Protein 1VC4 (pdb70)

Solvent-accessible surface area: 21799 Å² total; per-residue (Å²):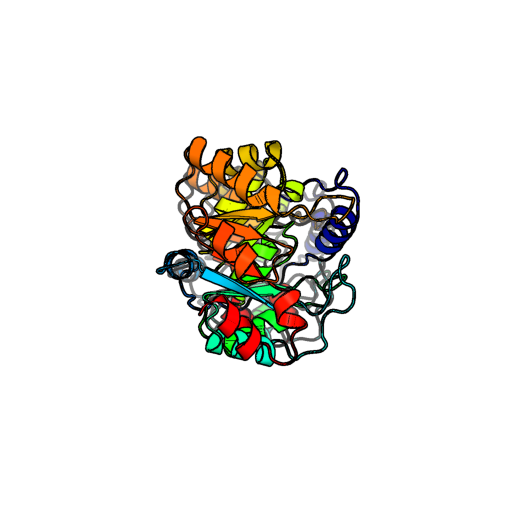 166,114,12,116,15,77,214,12,83,47,43,6,0,66,6,0,102,95,28,19,88,66,32,67,101,90,130,43,68,160,76,42,103,37,57,54,0,57,112,17,1,85,141,115,60,32,0,5,0,0,3,2,27,78,90,6,45,38,88,23,149,26,90,160,19,51,2,24,116,0,0,52,19,0,34,164,6,38,6,52,0,0,0,1,3,2,1,52,76,91,27,29,6,37,26,104,7,0,76,86,0,75,152,39,17,140,41,8,2,0,6,25,0,10,2,1,18,41,21,6,0,79,15,0,29,6,38,2,0,2,0,0,5,0,5,2,39,6,5,25,133,45,0,25,57,6,11,58,56,0,108,181,44,50,7,48,6,0,0,5,0,44,52,81,152,24,0,50,15,0,38,152,18,32,8,98,2,0,0,0,6,0,31,45,32,18,93,43,126,56,72,57,120,4,0,38,136,0,0,168,48,0,74,154,110,61,17,75,14,0,0,0,0,1,24,37,9,50,20,45,37,40,9,103,77,2,109,90,39,12,32,0,0,5,3,7,22,35,1,0,104,13,145,76,15,47,52,27,0,135,76,17,85,88,179,113,13,106,14,88,212,18,103,50,38,25,0,102,7,0,101,97,25,21,87,66,34,68,76,77,80,14,55,122,67,54,114,34,53,51,0,97,111,14,1,81,143,118,59,32,1,2,0,0,3,10,29,70,54,7,40,46,59,36,100,10,66,123,23,54,8,27,111,0,0,85,21,0,33,187,2,35,6,51,0,0,0,0,5,2,0,54,82,84,27,30,7,38,36,104,25,0,100,90,0,37,150,38,12,131,39,8,0,0,6,26,1,21,2,1,19,36,7,6,0,20,18,0,36,7,33,0,0,1,0,0,6,0,12,4,26,7,8,23,141,44,0,16,56,4,9,84,42,0,116,128,28,49,6,49,4,0,0,18,1,19,52,86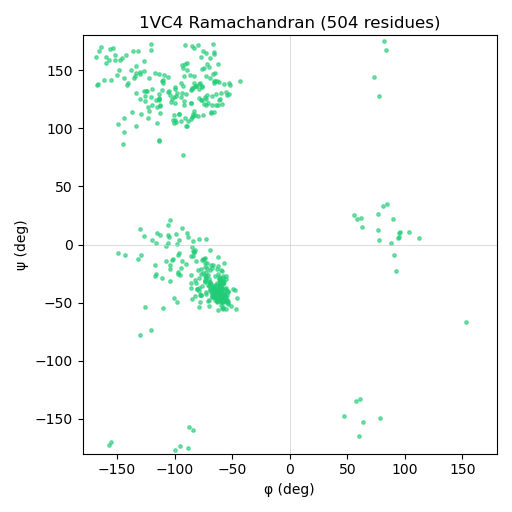,201,24,0,57,43,0,36,127,24,38,10,85,7,0,0,0,22,1,48,52,77,79,94,49,123,38,83,55,101,7,0,20,123,0,0,132,42,0,75,162,100,64,16,74,24,3,0,0,0,2,26,38,10,60,147,76,117,38,8,112,67,2,106,91,19,11,33,0,0,7,3,9,27,31,2,0,107,18,132,79,10,49,58,18,0,145,98,18,65,90

B-factor: mean 24.96, std 11.15, range [10.44, 76.73]

InterPro domains:
  IPR011060 Ribulose-phosphate binding barrel [SSF51366] (6-253)
  IPR013785 Aldolase-type TIM barrel [G3DSA:3.20.20.70] (1-254)
  IPR013798 Indole-3-glycerol phosphate synthase domain [PF00218] (32-252)
  IPR013798 Indole-3-glycerol phosphate synthase domain [cd00331] (37-252)
  IPR045186 Indole-3-glycerol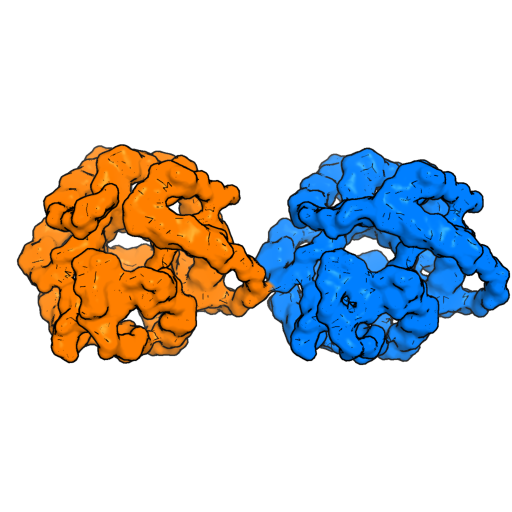 phosphate synthase [PTHR22854] (31-253)

Nearest PDB structures (foldseek):
  1vc4-assembly1_A  TM=1.004E+00  e=4.511E-55  Thermus thermophilus
  3t55-assembly1_A  TM=8.822E-01  e=2.363E-25  Mycobacterium tuberculosis
  6y88-assembly8_H  TM=9.027E-01  e=4.009E-23  Pseudomonas aeruginosa
  1pii-assembly1_A  TM=8.792E-01  e=8.861E-20  Escherichia coli
  7etx-assembly1_A  TM=8.323E-01  e=1.740E-20  Corynebacterium glutamicum ATCC 13032

Organism: Thermus thermophilus (NCBI:txid274)

Foldseek 3Di:
DFADLPPQAAQLSVLQVVVVVPDDDDDFAQFDDADAQQVLLQPPWAAEAEEDFQADQLPGPQDDDQLQVLLVLLVLLHHQHYEYEQRCPHRNHRVVSVLNNQVRDRHAYEYEGADRDLSVLLRCRRRRHQEYEYECSRRPLCSLVSCVSNVVSNHAYAYEDADLNSLVSCVVSPHQHYEHEQADSRVRDGHLVRLVVNLVVCVVVPRDHAYEYEDDDAAQVSSVVCIPRHSYYYDYDNQSNDPRNSVSSNRNVD/DFFDLPPQDDPLSVLQVVVVVVDDDDDFAAFDDADAPQVLLQPPWAAEAEEDFQFAPVGGGQADDQLLQLLVLCVLLRHSEYEYEQRCPGRNHRLVSLLNNQVRDRHAYEYEGADRDLSVLLRCRRSHHQEYEYECSGCPLCLLVSQVSNVVSNHHYAYEDADLVSLVSCVVSPHQHYEHEQADRHVSDGDLVSQVVSLVVCVVVPHPHAYEYEDDDQDLVSSVVCIPRHSYYYDYRNLNNDPRNSVSSNRNVD

Sequence (508 aa):
MRPDLSRVPGVLGEIARKRASEVAPYPLPEPPSVPSFKEALLRPGLSVIAEVKRQSPSEGLIREVDPVEAALAYARGGARAVSVLTEPHRFGGSLLDLKRVREAVDLPLLRKDFVVDPFMLEEARAFGASAALLIVALLGELTGAYLEEARRLGLEALVEVHTERELEIALEAGAEVLGINNRDLATLHINLETAPRLGRLARKRGFGGVLVAESGYSRKEELKALEGLFDAVLIGTSLMRAPDLEAALRELVGMRPDLSRVPGVLGEIARKRASEVAPYPLPEPPSVPSFKEALLRPGLSVIAEVKRQSPSEGLIREVDPVEAALAYARGGARAVSVLTEPHRFGGSLLDLKRVREAVDLPLLRKDFVVDPFMLEEARAFGASAALLIVALLGELTGAYLEEARRLGLEALVEVHTERELEIALEAGAEVLGINNRDLATLHINLETAPRLGRLARKRGFGGVLVAESGYSRKEELKALEGLFDAVLIGTSLMRAPDLEAALRELVG

CATH classification: 3.20.20.70

Radius of gyration: 28.5 Å; Cα contacts (8 Å, |Δi|>4): 1102; chains: 2; bounding box: 37×48×92 Å

Secondary structure (DSSP, 8-state):
-----TT--HHHHHHHHHHHHT------PPPPP---HHHHHTSSS-EEEEEE-S--TTT----S--HHHHHHHHHHTT-SEEEEE---SSS---HHHHHHHHHH--S-EEEES---SHHHHHHHHHTT-SEEEEEHHHHGGGHHHHHHHHHHHT-EEEEEE-SHHHHHHHHHHT-SEEEEESB-TTT--B-TTHHHHHHHHHHHTT--SEEEEES---SHHHHHTTTTT-SEEEE-HHHHTSS-HHHHHHHHH-/-----TT--HHHHHHHHHHHHH----PPPPPPP---HHHHHTSSS-EEEEEE-SEETTTEE-----HHHHHHHHHHTT-SEEEEE---SSS---HHHHHHHHHH--S-EEEES---STHHHHHHHHTT-SEEEEEHHHHGGGHHHHHHHHHHHT-EEEEEE-SHHHHHHHHHTT-SEEEEE-B-TTT--B-TTHHHHHHHHHHHTT--SEEEEES----HHHHHTTTTT-SEEEE-HHHHTSS-HHHHHHHHH-

Structure (mmCIF, N/CA/C/O backbone):
data_1VC4
#
_entry.id   1VC4
#
_cell.length_a   63.652
_cell.length_b   78.193
_cell.length_c   91.523
_cell.angle_alpha   90.00
_cell.angle_beta   90.00
_cell.angle_gamma   90.00
#
_symmetry.space_group_name_H-M   'P 21 21 21'
#
loop_
_entity.id
_entity.type
_entity.pdbx_description
1 polymer 'Indole-3-Glycerol Phosphate Synthase'
2 non-polymer 'SULFATE ION'
3 non-polymer 'ACETIC ACID'
4 non-polymer GLYCEROL
5 water water
#
loop_
_atom_site.group_PDB
_atom_site.id
_atom_site.type_symbol
_atom_site.label_atom_id
_atom_site.label_alt_id
_atom_site.label_comp_id
_atom_site.label_asym_id
_atom_site.label_entity_id
_atom_site.label_seq_id
_atom_site.pdbx_PDB_ins_code
_atom_site.Cartn_x
_atom_site.Cartn_y
_atom_site.Cartn_z
_atom_site.occupancy
_atom_site.B_iso_or_equiv
_atom_site.auth_seq_id
_atom_site.auth_comp_id
_atom_site.auth_asym_id
_atom_site.auth_atom_id
_atom_site.pdbx_PDB_model_num
ATOM 1 N N . MET A 1 1 ? -3.533 25.390 32.590 1.00 28.04 1 MET A N 1
ATOM 2 C CA . MET A 1 1 ? -4.766 26.092 32.130 1.00 28.14 1 MET A CA 1
ATOM 3 C C . MET A 1 1 ? -5.418 25.352 30.970 1.00 26.87 1 MET A C 1
ATOM 4 O O . MET A 1 1 ? -4.737 24.915 30.045 1.00 26.43 1 MET A O 1
ATOM 9 N N . ARG A 1 2 ? -6.740 25.219 31.018 1.00 25.12 2 ARG A N 1
ATOM 10 C CA . ARG A 1 2 ? -7.462 24.515 29.967 1.00 25.04 2 ARG A CA 1
ATOM 11 C C . ARG A 1 2 ? -7.947 25.465 28.876 1.00 24.63 2 ARG A C 1
ATOM 12 O O . ARG A 1 2 ? -8.454 26.556 29.155 1.00 24.38 2 ARG A O 1
ATOM 20 N N . PRO A 1 3 ? -7.793 25.061 27.608 1.00 23.24 3 PRO A N 1
ATOM 21 C CA . PRO A 1 3 ? -8.234 25.908 26.500 1.00 22.35 3 PRO A CA 1
ATOM 22 C C . PRO A 1 3 ? -9.753 25.982 26.440 1.00 22.14 3 PRO A C 1
ATOM 23 O O . PRO A 1 3 ? -10.444 25.066 26.877 1.00 22.04 3 PRO A O 1
ATOM 27 N N . ASP A 1 4 ? -10.266 27.079 25.901 1.00 22.15 4 ASP A N 1
ATOM 28 C CA . ASP A 1 4 ? -11.703 27.257 25.754 1.00 24.04 4 ASP A CA 1
ATOM 29 C C . ASP A 1 4 ? -12.110 26.460 24.515 1.00 24.14 4 ASP A C 1
ATOM 30 O O . ASP A 1 4 ? -11.761 26.834 23.395 1.00 24.77 4 ASP A O 1
ATOM 35 N N . LEU A 1 5 ? -12.848 25.372 24.717 1.00 23.77 5 LEU A N 1
ATOM 36 C CA . LEU A 1 5 ? -13.270 24.506 23.616 1.00 24.78 5 LEU A CA 1
ATOM 37 C C . LEU A 1 5 ? -14.695 24.764 23.147 1.00 25.30 5 LEU A C 1
ATOM 38 O O . LEU A 1 5 ? -15.235 24.008 22.340 1.00 23.86 5 LEU A O 1
ATOM 43 N N . SER A 1 6 ? -15.295 25.836 23.648 1.00 25.09 6 SER A N 1
ATOM 44 C CA . SER A 1 6 ? -16.669 26.175 23.306 1.00 25.70 6 SER A CA 1
ATOM 45 C C . SER A 1 6 ? -16.912 26.435 21.825 1.00 25.25 6 SER A C 1
ATOM 46 O O . SER A 1 6 ? -17.989 26.137 21.316 1.00 25.25 6 SER A O 1
ATOM 49 N N . ARG A 1 7 ? -15.920 26.983 21.129 1.00 25.71 7 ARG A N 1
ATOM 50 C CA . ARG A 1 7 ? -16.095 27.300 19.715 1.00 27.47 7 ARG A CA 1
ATOM 51 C C . ARG A 1 7 ? -15.409 26.362 18.725 1.00 27.02 7 ARG A C 1
ATOM 52 O O . ARG A 1 7 ? -15.408 26.623 17.519 1.00 26.04 7 ARG A O 1
ATOM 60 N N . VAL A 1 8 ? -14.823 25.275 19.218 1.00 25.12 8 VAL A N 1
ATOM 61 C CA . VAL A 1 8 ? -14.178 24.326 18.316 1.00 23.88 8 VAL A CA 1
ATOM 62 C C . VAL A 1 8 ? -15.312 23.636 17.563 1.00 22.74 8 VAL A C 1
ATOM 63 O O . VAL A 1 8 ? -16.192 23.022 18.171 1.00 20.88 8 VAL A O 1
ATOM 67 N N . PRO A 1 9 ? -15.304 23.725 16.224 1.00 22.21 9 PRO A N 1
ATOM 68 C CA . PRO A 1 9 ? -16.351 23.119 15.400 1.00 21.90 9 PRO A CA 1
ATOM 69 C C . PRO A 1 9 ? -16.256 21.643 15.046 1.00 21.62 9 PRO A C 1
ATOM 70 O O . PRO A 1 9 ? -15.232 20.989 15.247 1.00 21.00 9 PRO A O 1
ATOM 74 N N . GLY A 1 10 ? -17.363 21.146 14.503 1.00 21.15 10 GLY A N 1
ATOM 75 C CA . GLY A 1 10 ? -17.466 19.772 14.050 1.00 21.11 10 GLY A CA 1
ATOM 76 C C . GLY A 1 10 ? -16.993 18.640 14.936 1.00 20.99 10 GLY A C 1
ATOM 77 O O . GLY A 1 10 ? -17.070 18.695 16.169 1.00 21.71 10 GLY A O 1
ATOM 78 N N . VAL A 1 11 ? -16.502 17.597 14.274 1.00 18.87 11 VAL A N 1
ATOM 79 C CA . VAL A 1 11 ? -16.023 16.394 14.934 1.00 18.45 11 VAL A CA 1
ATOM 80 C C . VAL A 1 11 ? -14.937 16.706 15.955 1.00 18.33 11 VAL A C 1
ATOM 81 O O . VAL A 1 11 ? -14.988 16.225 17.086 1.00 18.09 11 VAL A O 1
ATOM 85 N N . LEU A 1 12 ? -13.959 17.510 15.550 1.00 17.81 12 LEU A N 1
ATOM 86 C CA . LEU A 1 12 ? -12.874 17.891 16.445 1.00 17.50 12 LEU A CA 1
ATOM 87 C C . LEU A 1 12 ? -13.441 18.412 17.764 1.00 17.57 12 LEU A C 1
ATOM 88 O O . LEU A 1 12 ? -13.065 17.945 18.839 1.00 18.80 12 LEU A O 1
ATOM 93 N N . GLY A 1 13 ? -14.350 19.379 17.671 1.00 18.60 13 GLY A N 1
ATOM 94 C CA . GLY A 1 13 ? -14.950 19.959 18.861 1.00 18.62 13 GLY A CA 1
ATOM 95 C C . GLY A 1 13 ? -15.614 18.940 19.765 1.00 19.22 13 GLY A C 1
ATOM 96 O O . GLY A 1 13 ? -15.422 18.965 20.979 1.00 20.79 13 GLY A O 1
ATOM 97 N N . GLU A 1 14 ? -16.401 18.045 19.176 1.00 18.88 14 GLU A N 1
ATOM 98 C CA . GLU A 1 14 ? -17.094 17.010 19.942 1.00 19.55 14 GLU A CA 1
ATOM 99 C C . GLU A 1 14 ? -16.121 16.077 20.662 1.00 18.11 14 GLU A C 1
ATOM 100 O O . GLU A 1 14 ? -16.286 15.791 21.853 1.00 17.68 14 GLU A O 1
ATOM 106 N N . ILE A 1 15 ? -15.103 15.607 19.945 1.00 16.59 15 ILE A N 1
ATOM 107 C CA . ILE A 1 15 ? -14.106 14.711 20.533 1.00 16.47 15 ILE A CA 1
ATOM 108 C C . ILE A 1 15 ? -13.368 15.396 21.684 1.00 16.56 15 ILE A C 1
ATOM 109 O O . ILE A 1 15 ? -13.197 14.819 22.757 1.00 17.78 15 ILE A O 1
ATOM 114 N N . ALA A 1 16 ? -12.947 16.635 21.449 1.00 17.46 16 ALA A N 1
ATOM 115 C CA . ALA A 1 16 ? -12.214 17.415 22.440 1.00 17.50 16 ALA A CA 1
ATOM 116 C C . ALA A 1 16 ? -12.991 17.665 23.730 1.00 18.52 16 ALA A C 1
ATOM 117 O O . ALA A 1 16 ? -12.447 17.504 24.822 1.00 17.13 16 ALA A O 1
ATOM 119 N N . ARG A 1 17 ? -14.256 18.063 23.616 1.00 19.77 17 ARG A N 1
ATOM 120 C CA . ARG A 1 17 ? -15.063 18.323 24.807 1.00 20.26 17 ARG A CA 1
ATOM 121 C C . ARG A 1 17 ? -15.271 17.072 25.649 1.00 21.03 17 ARG A C 1
ATOM 122 O O . ARG A 1 17 ? -15.308 17.147 26.881 1.00 20.76 17 ARG A O 1
ATOM 130 N N . LYS A 1 18 ? -15.410 15.924 24.993 1.00 20.11 18 LYS A N 1
ATOM 131 C CA . LYS A 1 18 ? -15.602 14.670 25.716 1.00 19.19 18 LYS A CA 1
ATOM 132 C C . LYS A 1 18 ? -14.328 14.317 26.482 1.00 17.87 18 LYS A C 1
ATOM 133 O O . LYS A 1 18 ? -14.388 13.886 27.630 1.00 18.63 18 LYS A O 1
ATOM 139 N N . ARG A 1 19 ? -13.177 14.501 25.843 1.00 17.56 19 ARG A N 1
ATOM 140 C CA . ARG A 1 19 ? -11.900 14.209 26.494 1.00 18.42 19 ARG A CA 1
ATOM 141 C C . ARG A 1 19 ? -11.740 15.116 27.710 1.00 17.69 19 ARG A C 1
ATOM 142 O O . ARG A 1 19 ? -11.309 14.674 28.775 1.00 18.58 19 ARG A O 1
ATOM 150 N N . ALA A 1 20 ? -12.096 16.388 27.553 1.00 17.34 20 ALA A N 1
ATOM 151 C CA . ALA A 1 20 ? -11.977 17.338 28.652 1.00 18.88 20 ALA A CA 1
ATOM 152 C C . ALA A 1 20 ? -12.818 16.931 29.856 1.00 19.49 20 ALA A C 1
ATOM 153 O O . ALA A 1 20 ? -12.451 17.213 30.998 1.00 21.36 20 ALA A O 1
ATOM 155 N N . SER A 1 21 ? -13.939 16.260 29.606 1.00 21.85 21 SER A N 1
ATOM 156 C CA . SER A 1 21 ? -14.831 15.837 30.684 1.00 23.80 21 SER A CA 1
ATOM 157 C C . SER A 1 21 ? -14.327 14.612 31.443 1.00 25.08 21 SER A C 1
ATOM 158 O O . SER A 1 21 ? -14.730 14.371 32.578 1.00 24.62 21 SER A O 1
ATOM 161 N N . GLU A 1 22 ? -13.445 13.839 30.822 1.00 26.66 22 GLU A N 1
ATOM 162 C CA . GLU A 1 22 ? -12.919 12.637 31.461 1.00 27.37 22 GLU A CA 1
ATOM 163 C C . GLU A 1 22 ? -11.484 12.770 31.956 1.00 28.42 22 GLU A C 1
ATOM 164 O O . GLU A 1 22 ? -10.875 11.783 32.366 1.00 30.62 22 GLU A O 1
ATOM 170 N N . VAL A 1 23 ? -10.942 13.984 31.911 1.00 28.92 23 VAL A N 1
ATOM 171 C CA . VAL A 1 23 ? -9.588 14.223 32.395 1.00 30.25 23 VAL A CA 1
ATOM 172 C C . VAL A 1 23 ? -9.644 14.269 33.913 1.00 30.16 23 VAL A C 1
ATOM 173 O O . VAL A 1 23 ? -10.400 15.051 34.492 1.00 31.91 23 VAL A O 1
ATOM 177 N N . ALA A 1 24 ? -8.848 13.424 34.555 1.00 29.07 24 ALA A N 1
ATOM 178 C CA . ALA A 1 24 ? -8.815 13.369 36.008 1.00 29.80 24 ALA A CA 1
ATOM 179 C C . ALA A 1 24 ? -7.416 12.970 36.450 1.00 28.49 24 ALA A C 1
ATOM 180 O O . ALA A 1 24 ? -7.038 11.804 36.355 1.00 31.02 24 ALA A O 1
ATOM 182 N N . PRO A 1 25 ? -6.625 13.934 36.940 1.00 26.43 25 PRO A N 1
ATOM 183 C CA . PRO A 1 25 ? -5.268 13.607 37.380 1.00 24.08 25 PRO A CA 1
ATOM 184 C C . PRO A 1 25 ? -5.228 12.440 38.362 1.00 22.35 25 PRO A C 1
ATOM 185 O O . PRO A 1 25 ? -6.064 12.339 39.261 1.00 20.68 25 PRO A O 1
ATOM 189 N N . TYR A 1 26 ? -4.260 11.553 38.167 1.00 19.86 26 TYR A N 1
ATOM 190 C CA . TYR A 1 26 ? -4.067 10.405 39.042 1.00 18.11 26 TYR A CA 1
ATOM 191 C C . TYR A 1 26 ? -2.552 10.214 39.161 1.00 18.37 26 TYR A C 1
ATOM 192 O O . TYR A 1 26 ? -1.793 10.760 38.355 1.00 16.26 26 TYR A O 1
ATOM 201 N N . PRO A 1 27 ? -2.091 9.458 40.175 1.00 18.05 27 PRO A N 1
ATOM 202 C CA . PRO A 1 27 ? -0.657 9.2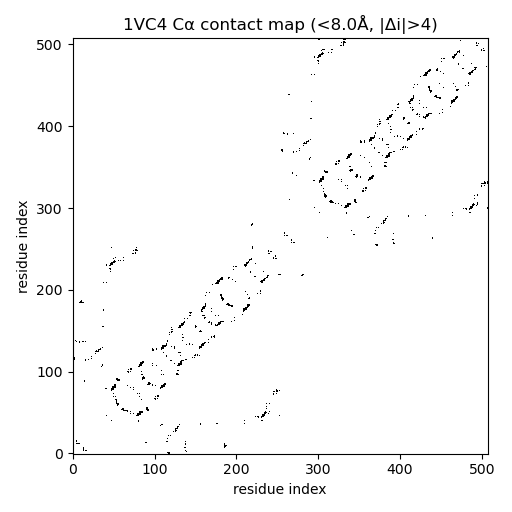18 40.392 1.00 19.42 27 PRO A CA 1
ATOM 203 C C . PRO A 1 27 ? 0.089 8.647 39.193 1.00 18.14 27 PRO A C 1
ATOM 204 O O . PRO A 1 27 ? -0.320 7.642 38.620 1.00 18.47 27 PRO A O 1
ATOM 208 N N . LEU A 1 28 ? 1.196 9.290 38.834 1.00 16.03 28 LEU A N 1
ATOM 209 C CA . LEU A 1 28 ? 2.001 8.853 37.700 1.00 19.15 28 LEU A CA 1
ATOM 210 C C . LEU A 1 28 ? 3.403 8.427 38.117 1.00 18.92 28 LEU A C 1
ATOM 211 O O . LEU A 1 28 ? 3.975 8.968 39.060 1.00 21.06 28 LEU A O 1
ATOM 216 N N . PRO A 1 29 ? 3.975 7.446 37.408 1.00 21.01 29 PRO A N 1
ATOM 217 C CA . PRO A 1 29 ? 5.323 6.965 37.719 1.00 21.70 29 PRO A CA 1
ATOM 218 C C . PRO A 1 29 ? 6.362 7.977 37.238 1.00 23.16 29 PRO A C 1
ATOM 219 O O . PRO A 1 29 ? 6.034 8.896 36.486 1.00 23.26 29 PRO A O 1
ATOM 223 N N . GLU A 1 30 ? 7.606 7.823 37.683 1.00 23.17 30 GLU A N 1
ATOM 224 C CA . GLU A 1 30 ? 8.664 8.721 37.242 1.00 24.42 30 GLU A CA 1
ATOM 225 C C . GLU A 1 30 ? 8.919 8.416 35.764 1.00 23.96 30 GLU A C 1
ATOM 226 O O . GLU A 1 30 ? 8.830 7.266 35.333 1.00 23.62 30 GLU A O 1
ATOM 232 N N . PRO A 1 31 ? 9.218 9.451 34.966 1.00 24.02 31 PRO A N 1
ATOM 233 C CA . PRO A 1 31 ? 9.475 9.298 33.527 1.00 24.72 31 PRO A CA 1
ATOM 234 C C . PRO A 1 31 ? 10.650 8.388 33.172 1.00 24.77 31 PRO A C 1
ATOM 235 O O . PRO A 1 31 ? 11.745 8.533 33.717 1.00 25.05 31 PRO A O 1
ATOM 239 N N . PRO A 1 32 ? 10.433 7.432 32.251 1.00 23.81 32 PRO A N 1
ATOM 240 C CA . PRO A 1 32 ? 11.501 6.519 31.838 1.00 23.49 32 PRO A CA 1
ATOM 241 C C . PRO A 1 32 ? 12.342 7.178 30.741 1.00 23.62 32 PRO A C 1
ATOM 242 O O . PRO A 1 32 ? 11.980 8.236 30.223 1.00 21.36 32 PRO A O 1
ATOM 246 N N . SER A 1 33 ? 13.466 6.561 30.395 1.00 23.08 33 SER A N 1
ATOM 247 C CA . SER A 1 33 ? 14.312 7.099 29.339 1.00 23.31 33 SER A CA 1
ATOM 248 C C . SER A 1 33 ? 13.650 6.771 28.007 1.00 22.02 33 SER A C 1
ATOM 249 O O . SER A 1 33 ? 13.163 5.657 27.806 1.00 23.80 33 SER A O 1
ATOM 252 N N . VAL A 1 34 ? 13.622 7.741 27.104 1.00 21.07 34 VAL A N 1
ATOM 253 C CA . VAL A 1 34 ? 13.021 7.539 25.794 1.00 19.08 34 VAL A CA 1
ATOM 254 C C . VAL A 1 34 ? 13.888 8.170 24.718 1.00 18.16 34 VAL A C 1
ATOM 255 O O . VAL A 1 34 ? 14.581 9.155 24.970 1.00 17.64 34 VAL A O 1
ATOM 259 N N . PRO A 1 35 ? 13.869 7.601 23.502 1.00 17.11 35 PRO A N 1
ATOM 260 C CA . PRO A 1 35 ? 14.661 8.122 22.385 1.00 17.25 35 PRO A CA 1
ATOM 261 C C . PRO A 1 35 ? 14.094 9.426 21.838 1.00 16.21 35 PRO A C 1
ATOM 262 O O . PRO A 1 35 ? 12.951 9.786 22.118 1.00 16.32 35 PRO A O 1
ATOM 266 N N . SER A 1 36 ? 14.899 10.131 21.055 1.00 16.54 36 SER A N 1
ATOM 267 C CA . SER A 1 36 ? 14.468 11.389 20.465 1.00 16.45 36 SER A CA 1
ATOM 268 C C . SER A 1 36 ? 13.574 11.165 19.253 1.00 15.16 36 SER A C 1
ATOM 269 O O . SER A 1 36 ? 13.945 10.456 18.320 1.00 16.47 36 SER A O 1
ATOM 272 N N . PHE A 1 37 ? 12.397 11.780 19.280 1.00 14.74 37 PHE A N 1
ATOM 273 C CA . PHE A 1 37 ? 11.429 11.684 18.194 1.00 14.81 37 PHE A CA 1
ATOM 274 C C . PHE A 1 37 ? 11.973 12.483 17.011 1.00 14.35 37 PHE A C 1
ATOM 275 O O . PHE A 1 37 ? 12.000 12.008 15.877 1.00 15.43 37 PHE A O 1
ATOM 283 N N . LYS A 1 38 ? 12.412 13.703 17.293 1.00 13.43 38 LYS A N 1
ATOM 284 C CA . LYS A 1 38 ? 12.958 14.585 16.269 1.00 16.20 38 LYS A CA 1
ATOM 285 C C . LYS A 1 38 ? 14.176 13.992 15.559 1.00 16.00 38 LYS A C 1
ATOM 286 O O . LYS A 1 38 ? 14.290 14.068 14.339 1.00 15.86 38 LYS A O 1
ATOM 292 N N . GLU A 1 39 ? 15.089 13.398 16.321 1.00 16.19 39 GLU A N 1
ATOM 293 C CA . GLU A 1 39 ? 16.302 12.824 15.736 1.00 16.39 39 GLU A CA 1
ATOM 294 C C . GLU A 1 39 ? 16.006 11.685 14.761 1.00 16.23 39 GLU A C 1
ATOM 295 O O . GLU A 1 39 ? 16.606 11.598 13.684 1.00 16.05 39 GLU A O 1
ATOM 301 N N . ALA A 1 40 ? 15.075 10.815 15.133 1.00 14.79 40 ALA A N 1
ATOM 302 C CA . ALA A 1 40 ? 14.708 9.692 14.273 1.00 15.23 40 ALA A CA 1
ATOM 303 C C . ALA A 1 40 ? 14.160 10.201 12.945 1.00 14.44 40 ALA A C 1
ATOM 304 O O . ALA A 1 40 ? 14.442 9.635 11.888 1.00 14.26 40 ALA A O 1
ATOM 306 N N . LEU A 1 41 ? 13.388 11.282 12.994 1.00 14.29 41 LEU A N 1
ATOM 307 C CA . LEU A 1 41 ? 12.798 11.837 11.780 1.00 15.43 41 LEU A CA 1
ATOM 308 C C . LEU A 1 41 ? 13.796 12.564 10.880 1.00 15.15 41 LEU A C 1
ATOM 309 O O . LEU A 1 41 ? 13.537 12.755 9.692 1.00 17.20 41 LEU A O 1
ATOM 314 N N . LEU A 1 42 ? 14.937 12.960 11.437 1.00 15.96 42 LEU A N 1
ATOM 315 C CA . LEU A 1 42 ? 15.952 13.666 10.657 1.00 15.79 42 LEU A CA 1
ATOM 316 C C . LEU A 1 42 ? 16.883 12.753 9.866 1.00 16.87 42 LEU A C 1
ATOM 317 O O . LEU A 1 42 ? 17.821 13.221 9.220 1.00 17.09 42 LEU A O 1
ATOM 322 N N . ARG A 1 43 ? 16.637 11.451 9.920 1.00 15.05 43 ARG A N 1
ATOM 323 C CA . ARG A 1 43 ? 17.469 10.514 9.182 1.00 14.37 43 ARG A CA 1
ATOM 324 C C . ARG A 1 43 ? 17.252 10.771 7.684 1.00 15.06 43 ARG A C 1
ATOM 325 O O . ARG A 1 43 ? 16.290 11.430 7.298 1.00 14.58 43 ARG A O 1
ATOM 333 N N . PRO A 1 44 ? 18.149 10.263 6.827 1.00 15.04 44 PRO A N 1
ATOM 334 C CA . PRO A 1 44 ? 18.078 10.441 5.369 1.00 14.99 44 PRO A CA 1
ATOM 335 C C . PRO A 1 44 ? 16.774 10.069 4.665 1.00 14.97 44 PRO A C 1
ATOM 336 O O . PRO A 1 44 ? 16.251 8.971 4.843 1.00 15.28 44 PRO A O 1
ATOM 340 N N . GLY A 1 45 ? 16.272 10.989 3.842 1.00 15.09 45 GLY A N 1
ATOM 341 C CA . GLY A 1 45 ? 15.054 10.731 3.095 1.00 16.59 45 GLY A CA 1
ATOM 342 C C . GLY A 1 45 ? 13.783 10.949 3.885 1.00 17.80 45 GLY A C 1
ATOM 343 O O . GLY A 1 45 ? 13.828 11.213 5.085 1.00 19.87 45 GLY A O 1
ATOM 344 N N . LEU A 1 46 ? 12.641 10.823 3.218 1.00 17.12 46 LEU A N 1
ATOM 345 C CA . LEU A 1 46 ? 11.357 11.027 3.883 1.00 17.21 46 LEU A CA 1
ATOM 346 C C . LEU A 1 46 ? 11.097 9.970 4.951 1.00 16.74 46 LEU A C 1
ATOM 347 O O . LEU A 1 46 ? 10.923 8.793 4.648 1.00 18.02 46 LEU A O 1
ATOM 352 N N . SER A 1 47 ? 11.052 10.402 6.206 1.00 15.82 47 SER A N 1
ATOM 353 C CA . SER A 1 47 ? 10.826 9.483 7.318 1.00 14.68 47 SER A CA 1
ATOM 354 C C . SER A 1 47 ? 9.344 9.152 7.497 1.00 13.27 47 SER A C 1
ATOM 355 O O . SER A 1 47 ? 8.493 10.031 7.440 1.00 15.90 47 SER A O 1
ATOM 358 N N . VAL A 1 48 ? 9.039 7.882 7.718 1.00 13.49 48 VAL A N 1
ATOM 359 C CA . VAL A 1 48 ? 7.654 7.482 7.915 1.00 12.68 48 VAL A CA 1
ATOM 360 C C . VAL A 1 48 ? 7.320 7.244 9.387 1.00 13.34 48 VAL A C 1
ATOM 361 O O . VAL A 1 48 ? 8.002 6.481 10.075 1.00 13.63 48 VAL A O 1
ATOM 365 N N . ILE A 1 49 ? 6.287 7.933 9.861 1.00 12.86 49 ILE A N 1
ATOM 366 C CA . ILE A 1 49 ? 5.785 7.758 11.225 1.00 13.73 49 ILE A CA 1
ATOM 367 C C . ILE A 1 49 ? 4.562 6.885 10.949 1.00 12.71 49 ILE A C 1
ATOM 368 O O . ILE A 1 49 ? 3.570 7.363 10.392 1.00 14.33 49 ILE A O 1
ATOM 373 N N . ALA A 1 50 ? 4.650 5.606 11.294 1.00 13.06 50 ALA A N 1
ATOM 374 C CA . ALA A 1 50 ? 3.547 4.676 11.055 1.00 13.07 50 ALA A CA 1
ATOM 375 C C . ALA A 1 50 ? 2.579 4.754 12.222 1.00 14.61 50 ALA A C 1
ATOM 376 O O . ALA A 1 50 ? 2.990 4.701 13.385 1.00 14.82 50 ALA A O 1
ATOM 378 N N . GLU A 1 51 ? 1.292 4.863 11.909 1.00 13.14 51 GLU A N 1
ATOM 379 C CA . GLU A 1 51 ? 0.277 5.009 12.940 1.00 13.98 51 GLU A CA 1
ATOM 380 C C . GLU A 1 51 ? -0.588 3.787 13.211 1.00 13.69 51 GLU A C 1
ATOM 381 O O . GLU A 1 51 ? -1.126 3.175 12.291 1.00 16.14 51 GLU A O 1
ATOM 387 N N . VAL A 1 52 ? -0.720 3.443 14.490 1.00 14.20 52 VAL A N 1
ATOM 388 C CA . VAL A 1 52 ? -1.539 2.312 14.893 1.00 15.78 52 VAL A CA 1
ATOM 389 C C . VAL A 1 52 ? -2.849 2.799 15.512 1.00 16.50 52 VAL A C 1
ATOM 390 O O . VAL A 1 52 ? -2.865 3.689 16.365 1.00 16.61 52 VAL A O 1
ATOM 397 N N . LYS A 1 53 ? -3.949 2.209 15.066 1.00 17.03 53 LYS A N 1
ATOM 398 C CA . LYS A 1 53 ? -5.266 2.558 15.569 1.00 18.81 53 LYS A CA 1
ATOM 399 C C . LYS A 1 53 ? -6.244 1.497 15.097 1.00 20.50 53 LYS A C 1
ATOM 400 O O . LYS A 1 53 ? -6.196 1.062 13.948 1.00 22.62 53 LYS A O 1
ATOM 406 N N . ARG A 1 54 ? -7.124 1.079 15.996 1.00 21.64 54 ARG A N 1
ATOM 407 C CA . ARG A 1 54 ? -8.099 0.048 15.688 1.00 24.41 54 ARG A CA 1
ATOM 408 C C . ARG A 1 54 ? -9.306 0.550 14.904 1.00 23.35 54 ARG A C 1
ATOM 409 O O . ARG A 1 54 ? -9.984 -0.232 14.240 1.00 23.44 54 ARG A O 1
ATOM 417 N N . GLN A 1 55 ? -9.574 1.850 14.968 1.00 22.39 55 GLN A N 1
ATOM 418 C CA . GLN A 1 55 ? -10.711 2.398 14.244 1.00 25.56 55 GLN A CA 1
ATOM 419 C C . GLN A 1 55 ? -10.375 3.691 13.509 1.00 26.60 55 GLN A C 1
ATOM 420 O O . GLN A 1 55 ? -9.601 4.521 13.993 1.00 24.78 55 GLN A O 1
ATOM 426 N N . SER A 1 56 ? -10.972 3.840 12.330 1.00 26.32 56 SER A N 1
ATOM 427 C CA . SER A 1 56 ? -10.775 5.002 11.473 1.00 26.84 56 SER A CA 1
ATOM 428 C C . SER A 1 56 ? -12.077 5.787 11.317 1.00 26.84 56 SER A C 1
ATOM 429 O O . SER A 1 56 ? -12.982 5.363 10.601 1.00 27.21 56 SER A O 1
ATOM 432 N N . PRO A 1 57 ? -12.188 6.939 11.997 1.00 25.73 57 PRO A N 1
ATOM 433 C CA . PRO A 1 57 ? -13.386 7.782 11.927 1.00 25.81 57 PRO A CA 1
ATOM 434 C C . PRO A 1 57 ? -13.696 8.260 10.506 1.00 25.22 57 PRO A C 1
ATOM 435 O O . PRO A 1 57 ? -14.856 8.350 10.111 1.00 21.65 57 PRO A O 1
ATOM 439 N N . SER A 1 58 ? -12.652 8.563 9.741 1.00 25.19 58 SER A N 1
ATOM 440 C CA . SER A 1 58 ? -12.828 9.059 8.380 1.00 27.43 58 SER A CA 1
ATOM 441 C C . SER A 1 58 ? -13.106 7.998 7.318 1.00 28.34 58 SER A C 1
ATOM 442 O O . SER A 1 58 ? -13.913 8.223 6.419 1.00 28.92 58 SER A O 1
ATOM 445 N N . GLU A 1 59 ? -12.453 6.844 7.419 1.00 29.99 59 GLU A N 1
ATOM 446 C CA . GLU A 1 59 ? -12.634 5.800 6.414 1.00 32.29 59 GLU A CA 1
ATOM 447 C C . GLU A 1 59 ? -13.253 4.503 6.925 1.00 33.44 59 GLU A C 1
ATOM 448 O O . GLU A 1 59 ? -13.863 3.757 6.154 1.00 32.99 59 GLU A O 1
ATOM 454 N N . GLY A 1 60 ? -13.091 4.232 8.216 1.00 33.14 60 GLY A N 1
ATOM 455 C CA . GLY A 1 60 ? -13.631 3.010 8.779 1.00 35.23 60 GLY A CA 1
ATOM 456 C C . GLY A 1 60 ? -12.974 1.792 8.157 1.00 38.19 60 GLY A C 1
ATOM 457 O O . GLY A 1 60 ? -11.829 1.857 7.705 1.00 37.04 60 GLY A O 1
ATOM 458 N N . LEU A 1 61 ? -13.703 0.680 8.138 1.00 40.68 61 LEU A N 1
ATOM 459 C CA . LEU A 1 61 ? -13.221 -0.573 7.562 1.00 43.50 61 LEU A CA 1
ATOM 460 C C . LEU A 1 61 ? -11.900 -1.106 8.111 1.00 44.95 61 LEU A C 1
ATOM 461 O O . LEU A 1 61 ? -11.188 -1.839 7.423 1.00 45.49 61 LEU A O 1
ATOM 466 N N . ILE A 1 62 ? -11.570 -0.745 9.346 1.00 46.28 62 ILE A N 1
ATOM 467 C CA . ILE A 1 62 ? -10.342 -1.237 9.962 1.00 47.53 62 ILE A CA 1
ATOM 468 C C . ILE A 1 62 ? -10.660 -2.560 10.654 1.00 49.09 62 ILE A C 1
ATOM 469 O O . ILE A 1 62 ? -11.305 -2.583 11.702 1.00 49.34 62 ILE A O 1
ATOM 474 N N . ARG A 1 63 ? -10.212 -3.659 10.055 1.00 50.04 63 ARG A N 1
ATOM 475 C CA . ARG A 1 63 ? -10.456 -4.989 10.604 1.00 51.35 63 ARG A CA 1
ATOM 476 C C . ARG A 1 63 ? -9.733 -5.207 11.929 1.00 50.37 63 ARG A C 1
ATOM 477 O O . ARG A 1 63 ? -8.936 -4.374 12.358 1.00 50.64 63 ARG A O 1
ATOM 485 N N . GLU A 1 64 ? -10.020 -6.336 12.572 1.00 49.79 64 GLU A N 1
ATOM 486 C CA . GLU A 1 64 ? -9.409 -6.667 13.854 1.00 48.54 64 GLU A CA 1
ATOM 487 C C . GLU A 1 64 ? -7.898 -6.778 13.719 1.00 47.04 64 GLU A C 1
ATOM 488 O O . GLU A 1 64 ? -7.389 -7.538 12.896 1.00 47.17 64 GLU A O 1
ATOM 494 N N . VAL A 1 65 ? -7.184 -6.009 14.531 1.00 44.79 65 VAL A N 1
ATOM 495 C CA . VAL A 1 65 ? -5.729 -6.021 14.501 1.00 42.85 65 VAL A CA 1
ATOM 496 C C . VAL A 1 65 ? -5.184 -5.666 15.878 1.00 40.15 65 VAL A C 1
ATOM 497 O O . VAL A 1 65 ? -5.879 -5.060 16.697 1.00 41.22 65 VAL A O 1
ATOM 501 N N . ASP A 1 66 ? -3.942 -6.054 16.131 1.00 36.00 66 ASP A N 1
ATOM 502 C CA . ASP A 1 66 ? -3.309 -5.780 17.409 1.00 32.21 66 ASP A CA 1
ATOM 503 C C . ASP A 1 66 ? -2.314 -4.632 17.254 1.00 29.38 66 ASP A C 1
ATOM 504 O O . ASP A 1 66 ? -1.464 -4.652 16.366 1.00 27.67 66 ASP A O 1
ATOM 509 N N . PRO A 1 67 ? -2.413 -3.612 18.119 1.00 28.72 67 PRO A N 1
ATOM 510 C CA . PRO A 1 67 ? -1.515 -2.455 18.068 1.00 27.22 67 PRO A CA 1
ATOM 511 C C . PRO A 1 67 ? -0.041 -2.845 18.145 1.00 25.73 67 PRO A C 1
ATOM 512 O O . PRO A 1 67 ? 0.808 -2.241 17.489 1.00 24.96 67 PRO A O 1
ATOM 516 N N . VAL A 1 68 ? 0.258 -3.857 18.953 1.00 23.39 68 VAL A N 1
ATOM 517 C CA . VAL A 1 68 ? 1.629 -4.320 19.115 1.00 22.22 68 VAL A CA 1
ATOM 518 C C . VAL A 1 68 ? 2.151 -5.018 17.870 1.00 20.67 68 VAL A C 1
ATOM 519 O O . VAL A 1 68 ? 3.259 -4.744 17.418 1.00 18.90 68 VAL A O 1
ATOM 523 N N . GLU A 1 69 ? 1.363 -5.936 17.323 1.00 19.96 69 GLU A N 1
ATOM 524 C CA . GLU A 1 69 ? 1.791 -6.646 16.127 1.00 21.51 69 GLU A CA 1
ATOM 525 C C . GLU A 1 69 ? 1.976 -5.651 14.987 1.00 19.46 69 GLU A C 1
ATOM 526 O O . GLU A 1 69 ? 2.909 -5.770 14.192 1.00 18.48 69 GLU A O 1
ATOM 532 N N . ALA A 1 70 ? 1.091 -4.661 14.917 1.00 18.31 70 ALA A N 1
ATOM 533 C CA . ALA A 1 70 ? 1.177 -3.644 13.875 1.00 18.81 70 ALA A CA 1
ATOM 534 C C . ALA A 1 70 ? 2.458 -2.830 14.054 1.00 17.11 70 ALA A C 1
ATOM 535 O O . ALA A 1 70 ? 3.167 -2.552 13.090 1.00 16.92 70 ALA A O 1
ATOM 537 N N . ALA A 1 71 ? 2.745 -2.453 15.297 1.00 17.64 71 ALA A N 1
ATOM 538 C CA . ALA A 1 71 ? 3.939 -1.674 15.606 1.00 16.58 71 ALA A CA 1
ATOM 539 C C . ALA A 1 71 ? 5.205 -2.461 15.262 1.00 16.48 71 ALA A C 1
ATOM 540 O O . ALA A 1 71 ? 6.160 -1.905 14.719 1.00 16.27 71 ALA A O 1
ATOM 542 N N . LEU A 1 72 ? 5.214 -3.754 15.581 1.00 15.72 72 LEU A N 1
ATOM 543 C CA . LEU A 1 72 ? 6.369 -4.597 15.281 1.00 17.45 72 LEU A CA 1
ATOM 544 C C . LEU A 1 72 ? 6.541 -4.720 13.769 1.00 15.46 72 LEU A C 1
ATOM 545 O O . LEU A 1 72 ? 7.664 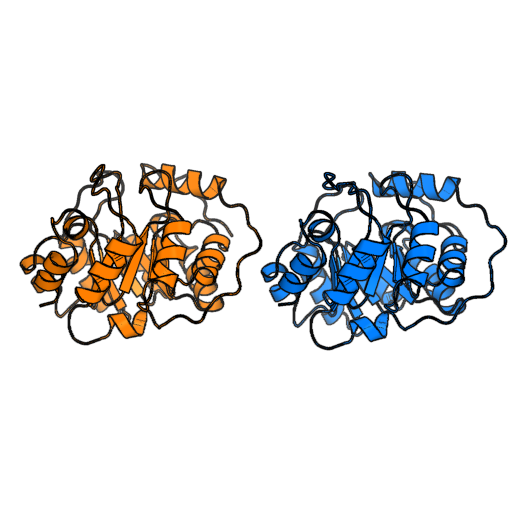-4.682 13.255 1.00 15.44 72 LEU A O 1
ATOM 550 N N . ALA A 1 73 ? 5.428 -4.861 13.058 1.00 16.50 73 ALA A N 1
ATOM 551 C CA . ALA A 1 73 ? 5.468 -4.973 11.608 1.00 16.14 73 ALA A CA 1
ATOM 552 C C . ALA A 1 73 ? 5.988 -3.669 11.005 1.00 16.94 73 ALA A C 1
ATOM 553 O O . ALA A 1 73 ? 6.809 -3.678 10.085 1.00 17.66 73 ALA A O 1
ATOM 555 N N . TYR A 1 74 ? 5.502 -2.549 11.529 1.00 17.21 74 TYR A N 1
ATOM 556 C CA . TYR A 1 74 ? 5.919 -1.235 11.050 1.00 18.66 74 TYR A CA 1
ATOM 557 C C . TYR A 1 74 ? 7.418 -1.048 11.187 1.00 17.82 74 TYR A C 1
ATOM 558 O O . TYR A 1 74 ? 8.082 -0.592 10.255 1.00 17.84 74 TYR A O 1
ATOM 567 N N . ALA A 1 75 ? 7.941 -1.384 12.362 1.00 16.95 75 ALA A N 1
ATOM 568 C CA . ALA A 1 75 ? 9.369 -1.265 12.618 1.00 17.25 75 ALA A CA 1
ATOM 569 C C . ALA A 1 75 ? 10.159 -2.101 11.613 1.00 17.21 75 ALA A C 1
ATOM 570 O O . ALA A 1 75 ? 11.056 -1.595 10.942 1.00 16.21 75 ALA A O 1
ATOM 572 N N . ARG A 1 76 ? 9.818 -3.382 11.503 1.00 17.34 76 ARG A N 1
ATOM 573 C CA . ARG A 1 76 ? 10.515 -4.260 10.568 1.00 20.17 76 ARG A CA 1
ATOM 574 C C . ARG A 1 76 ? 10.410 -3.732 9.137 1.00 18.13 76 ARG A C 1
ATOM 575 O O . ARG A 1 76 ? 11.296 -3.965 8.312 1.00 19.12 76 ARG A O 1
ATOM 583 N N . GLY A 1 77 ? 9.324 -3.019 8.856 1.00 17.13 77 GLY A N 1
ATOM 584 C CA . GLY A 1 77 ? 9.100 -2.483 7.525 1.00 16.55 77 GLY A CA 1
ATOM 585 C C . GLY A 1 77 ? 9.798 -1.172 7.202 1.00 16.96 77 GLY A C 1
ATOM 586 O O . GLY A 1 77 ? 9.741 -0.707 6.069 1.00 17.36 77 GLY A O 1
ATOM 587 N N . GLY A 1 78 ? 10.438 -0.558 8.190 1.00 16.90 78 GLY A N 1
ATOM 588 C CA . GLY A 1 78 ? 11.145 0.682 7.916 1.00 14.85 78 GLY A CA 1
ATOM 589 C C . GLY A 1 78 ? 10.613 1.960 8.535 1.00 15.49 78 GLY A C 1
ATOM 590 O O . GLY A 1 78 ? 11.123 3.043 8.231 1.00 14.93 78 GLY A O 1
ATOM 591 N N . ALA A 1 79 ? 9.600 1.863 9.391 1.00 14.15 79 ALA A N 1
ATOM 592 C CA . ALA A 1 79 ? 9.074 3.063 10.035 1.00 14.17 79 ALA A CA 1
ATOM 593 C C . ALA A 1 79 ? 10.158 3.600 10.967 1.00 14.54 79 ALA A C 1
ATOM 594 O O . ALA A 1 79 ? 10.924 2.822 11.543 1.00 15.92 79 ALA A O 1
ATOM 596 N N . ARG A 1 80 ? 10.226 4.920 11.117 1.00 13.25 80 ARG A N 1
ATOM 597 C CA . ARG A 1 80 ? 11.230 5.527 11.988 1.00 13.08 80 ARG A CA 1
ATOM 598 C C . ARG A 1 80 ? 10.660 5.978 13.331 1.00 13.50 80 ARG A C 1
ATOM 599 O O . ARG A 1 80 ? 11.406 6.276 14.258 1.00 14.40 80 ARG A O 1
ATOM 607 N N . ALA A 1 81 ? 9.335 6.015 13.420 1.00 13.50 81 ALA A N 1
ATOM 608 C CA . ALA A 1 81 ? 8.628 6.384 14.645 1.00 12.11 81 ALA A CA 1
ATOM 609 C C . ALA A 1 81 ? 7.233 5.777 14.547 1.00 13.23 81 ALA A C 1
ATOM 610 O O . ALA A 1 81 ? 6.759 5.460 13.453 1.00 13.55 81 ALA A O 1
ATOM 612 N N . VAL A 1 82 ? 6.575 5.602 15.683 1.00 12.77 82 VAL A N 1
ATOM 613 C CA . VAL A 1 82 ? 5.230 5.050 15.678 1.00 13.04 82 VAL A CA 1
ATOM 614 C C . VAL A 1 82 ? 4.272 5.957 16.431 1.00 15.69 82 VAL A C 1
ATOM 615 O O . VAL A 1 82 ? 4.563 6.416 17.539 1.00 14.90 82 VAL A O 1
ATOM 619 N N . SER A 1 83 ? 3.133 6.227 15.806 1.00 16.28 83 SER A N 1
ATOM 620 C CA . SER A 1 83 ? 2.098 7.055 16.407 1.00 13.97 83 SER A CA 1
ATOM 621 C C . SER A 1 83 ? 1.047 6.097 16.950 1.00 14.45 83 SER A C 1
ATOM 622 O O . SER A 1 83 ? 0.573 5.222 16.233 1.00 13.70 83 SER A O 1
ATOM 625 N N . VAL A 1 84 ? 0.710 6.250 18.226 1.00 13.27 84 VAL A N 1
ATOM 626 C CA . VAL A 1 84 ? -0.275 5.387 18.867 1.00 13.73 84 VAL A CA 1
ATOM 627 C C . VAL A 1 84 ? -1.505 6.184 19.288 1.00 14.99 84 VAL A C 1
ATOM 628 O O . VAL A 1 84 ? -1.407 7.100 20.108 1.00 12.15 84 VAL A O 1
ATOM 632 N N . LEU A 1 85 ? -2.661 5.841 18.726 1.00 14.58 85 LEU A N 1
ATOM 633 C CA . LEU A 1 85 ? -3.892 6.528 19.091 1.00 14.23 85 LEU A CA 1
ATOM 634 C C . LEU A 1 85 ? -4.278 6.101 20.506 1.00 13.34 85 LEU A C 1
ATOM 635 O O . LEU A 1 85 ? -4.316 4.910 20.805 1.00 14.48 85 LEU A O 1
ATOM 640 N N . THR A 1 86 ? -4.538 7.068 21.381 1.00 14.04 86 THR A N 1
ATOM 641 C CA . THR A 1 86 ? -4.946 6.740 22.745 1.00 14.72 86 THR A CA 1
ATOM 642 C C . THR A 1 86 ? -6.333 7.307 23.036 1.00 15.23 86 THR A C 1
ATOM 643 O O . THR A 1 86 ? -6.827 7.213 24.164 1.00 15.60 86 THR A O 1
ATOM 647 N N . GLU A 1 87 ? -6.947 7.901 22.012 1.00 15.55 87 GLU A N 1
ATOM 648 C CA . GLU A 1 87 ? -8.295 8.461 22.120 1.00 15.72 87 GLU A CA 1
ATOM 649 C C . GLU A 1 87 ? -9.209 7.233 22.083 1.00 17.44 87 GLU A C 1
ATOM 650 O O . GLU A 1 87 ? -9.163 6.439 21.142 1.00 17.83 87 GLU A O 1
ATOM 656 N N . PRO A 1 88 ? -10.064 7.070 23.102 1.00 17.10 88 PRO A N 1
ATOM 657 C CA . PRO A 1 88 ? -10.970 5.925 23.196 1.00 18.66 88 PRO A CA 1
ATOM 658 C C . PRO A 1 88 ? -12.343 5.905 22.529 1.00 20.63 88 PRO A C 1
ATOM 659 O O . PRO A 1 88 ? -12.795 4.847 22.091 1.00 23.11 88 PRO A O 1
ATOM 663 N N . HIS A 1 89 ? -13.001 7.053 22.437 1.00 19.03 89 HIS A N 1
ATOM 664 C CA . HIS A 1 89 ? -14.353 7.093 21.898 1.00 20.99 89 HIS A CA 1
ATOM 665 C C . HIS A 1 89 ? -14.561 7.037 20.390 1.00 21.76 89 HIS A C 1
ATOM 666 O O . HIS A 1 89 ? -15.591 6.542 19.926 1.00 24.58 89 HIS A O 1
ATOM 673 N N . ARG A 1 90 ? -13.600 7.531 19.624 1.00 21.25 90 ARG A N 1
ATOM 674 C CA . ARG A 1 90 ? -13.739 7.535 18.171 1.00 21.43 90 ARG A CA 1
ATOM 675 C C . ARG A 1 90 ? -12.682 6.688 17.458 1.00 21.83 90 ARG A C 1
ATOM 676 O O . ARG A 1 90 ? -12.917 6.177 16.356 1.00 22.13 90 ARG A O 1
ATOM 684 N N . PHE A 1 91 ? -11.522 6.539 18.089 1.00 20.27 91 PHE A N 1
ATOM 685 C CA . PHE A 1 91 ? -10.426 5.774 17.506 1.00 18.83 91 PHE A CA 1
ATOM 686 C C . PHE A 1 91 ? -10.238 4.420 18.180 1.00 19.22 91 PHE A C 1
ATOM 687 O O . PHE A 1 91 ? -9.327 3.666 17.829 1.00 19.60 91 PHE A O 1
ATOM 695 N N . GLY A 1 92 ? -11.087 4.127 19.160 1.00 19.16 92 GLY A N 1
ATOM 696 C CA . GLY A 1 92 ? -11.001 2.861 19.867 1.00 20.97 92 GLY A CA 1
ATOM 697 C C . GLY A 1 92 ? -9.665 2.599 20.540 1.00 21.20 92 GLY A C 1
ATOM 698 O O . GLY A 1 92 ? -9.322 1.447 20.816 1.00 20.92 92 GLY A O 1
ATOM 699 N N . GLY A 1 93 ? -8.910 3.657 20.818 1.00 20.90 93 GLY A N 1
ATOM 700 C CA . GLY A 1 93 ? -7.615 3.481 21.456 1.00 20.90 93 GLY A CA 1
ATOM 701 C C . GLY A 1 93 ? -7.639 3.623 22.968 1.00 20.60 93 GLY A C 1
ATOM 702 O O . GLY A 1 93 ? -8.703 3.746 23.577 1.00 20.56 93 GLY A O 1
ATOM 703 N N . SER A 1 94 ? -6.458 3.602 23.578 1.00 19.73 94 SER A N 1
ATOM 704 C CA . SER A 1 94 ? -6.341 3.738 25.025 1.00 19.10 94 SER A CA 1
ATOM 705 C C . SER A 1 94 ? -4.886 3.962 25.397 1.00 18.37 94 SER A C 1
ATOM 706 O O . SER A 1 94 ? -3.980 3.681 24.613 1.00 16.07 94 SER A O 1
ATOM 709 N N . LEU A 1 95 ? -4.664 4.475 26.600 1.00 17.61 95 LEU A N 1
ATOM 710 C CA . LEU A 1 95 ? -3.311 4.724 27.065 1.00 17.77 95 LEU A CA 1
ATOM 711 C C . LEU A 1 95 ? -2.575 3.392 27.154 1.00 17.01 95 LEU A C 1
ATOM 712 O O . LEU A 1 95 ? -1.364 3.316 26.934 1.00 16.04 95 LEU A O 1
ATOM 717 N N . LEU A 1 96 ? -3.317 2.339 27.479 1.00 16.31 96 LEU A N 1
ATOM 718 C CA . LEU A 1 96 ? -2.727 1.015 27.594 1.00 17.55 96 LEU A CA 1
ATOM 719 C C . LEU A 1 96 ? -2.012 0.643 26.299 1.00 15.69 96 LEU A C 1
ATOM 720 O O . LEU A 1 96 ? -0.939 0.038 26.325 1.00 16.33 96 LEU A O 1
ATOM 725 N N . ASP A 1 97 ? -2.607 1.009 25.167 1.00 16.01 97 ASP A N 1
ATOM 726 C CA . ASP A 1 97 ? -2.005 0.718 23.869 1.00 16.60 97 ASP A CA 1
ATOM 727 C C . ASP A 1 97 ? -0.601 1.306 23.796 1.00 16.74 97 ASP A C 1
ATOM 728 O O . ASP A 1 97 ? 0.331 0.654 23.324 1.00 16.87 97 ASP A O 1
ATOM 733 N N . LEU A 1 98 ? -0.454 2.545 24.254 1.00 16.86 98 LEU A N 1
ATOM 734 C CA . LEU A 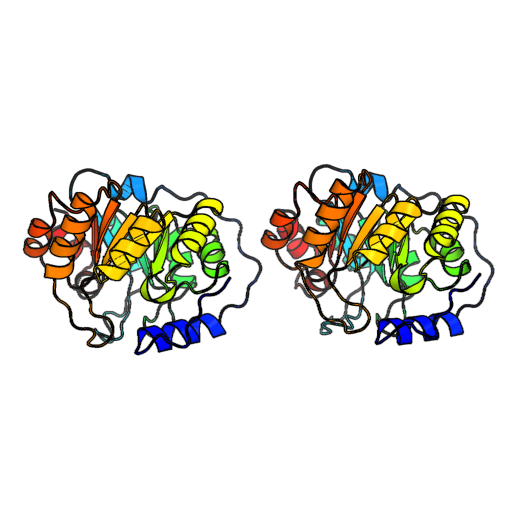1 98 ? 0.845 3.204 24.243 1.00 16.38 98 LEU A CA 1
ATOM 735 C C . LEU A 1 98 ? 1.846 2.408 25.081 1.00 15.81 98 LEU A C 1
ATOM 736 O O . LEU A 1 98 ? 2.960 2.129 24.636 1.00 15.95 98 LEU A O 1
ATOM 741 N N . LYS A 1 99 ? 1.438 2.035 26.290 1.00 17.21 99 LYS A N 1
ATOM 742 C CA . LYS A 1 99 ? 2.301 1.273 27.187 1.00 16.71 99 LYS A CA 1
ATOM 743 C C . LYS A 1 99 ? 2.747 -0.040 26.561 1.00 16.67 99 LYS A C 1
ATOM 744 O O . LYS A 1 99 ? 3.913 -0.412 26.657 1.00 18.74 99 LYS A O 1
ATOM 750 N N . ARG A 1 100 ? 1.809 -0.742 25.930 1.00 17.40 100 ARG A N 1
ATOM 751 C CA . ARG A 1 100 ? 2.107 -2.022 25.294 1.00 17.80 100 ARG A CA 1
ATOM 752 C C . ARG A 1 100 ? 3.103 -1.875 24.151 1.00 16.98 100 ARG A C 1
ATOM 753 O O . ARG A 1 100 ? 4.081 -2.621 24.073 1.00 15.80 100 ARG A O 1
ATOM 761 N N . VAL A 1 101 ? 2.855 -0.918 23.262 1.00 16.51 101 VAL A N 1
ATOM 762 C CA . VAL A 1 101 ? 3.757 -0.695 22.137 1.00 15.39 101 VAL A CA 1
ATOM 763 C C . VAL A 1 101 ? 5.151 -0.334 22.646 1.00 15.38 101 VAL A C 1
ATOM 764 O O . VAL A 1 101 ? 6.155 -0.827 22.132 1.00 15.92 101 VAL A O 1
ATOM 768 N N . ARG A 1 102 ? 5.198 0.518 23.665 1.00 16.71 102 ARG A N 1
ATOM 769 C CA . ARG A 1 102 ? 6.451 0.953 24.274 1.00 18.73 102 ARG A CA 1
ATOM 770 C C . ARG A 1 102 ? 7.302 -0.241 24.709 1.00 18.35 102 ARG A C 1
ATOM 771 O O . ARG A 1 102 ? 8.524 -0.250 24.544 1.00 17.46 102 ARG A O 1
ATOM 785 N N . GLU A 1 103 ? 6.643 -1.252 25.258 1.00 20.18 103 GLU A N 1
ATOM 786 C CA . GLU A 1 103 ? 7.327 -2.450 25.724 1.00 22.57 103 GLU A CA 1
ATOM 787 C C . GLU A 1 103 ? 7.814 -3.330 24.575 1.00 22.66 103 GLU A C 1
ATOM 788 O O . GLU A 1 103 ? 8.823 -4.026 24.701 1.00 23.83 103 GLU A O 1
ATOM 794 N N . ALA A 1 104 ? 7.107 -3.279 23.450 1.00 21.29 104 ALA A N 1
ATOM 795 C CA . ALA A 1 104 ? 7.432 -4.104 22.294 1.00 20.43 104 ALA A CA 1
ATOM 796 C C . ALA A 1 104 ? 8.483 -3.581 21.317 1.00 19.41 104 ALA A C 1
ATOM 797 O O . ALA A 1 104 ? 9.258 -4.368 20.780 1.00 18.84 104 ALA A O 1
ATOM 799 N N . VAL A 1 105 ? 8.511 -2.272 21.068 1.00 18.30 105 VAL A N 1
ATOM 800 C CA . VAL A 1 105 ? 9.475 -1.726 20.115 1.00 17.97 105 VAL A CA 1
ATOM 801 C C . VAL A 1 105 ? 10.431 -0.688 20.698 1.00 17.43 105 VAL A C 1
ATOM 802 O O . VAL A 1 105 ? 10.237 -0.202 21.814 1.00 17.09 105 VAL A O 1
ATOM 806 N N . ASP A 1 106 ? 11.473 -0.366 19.933 1.00 16.39 106 ASP A N 1
ATOM 807 C CA . ASP A 1 106 ? 12.471 0.611 20.365 1.00 17.65 106 ASP A CA 1
ATOM 808 C C . ASP A 1 106 ? 12.269 1.980 19.717 1.00 17.50 106 ASP A C 1
ATOM 809 O O . ASP A 1 106 ? 12.879 2.961 20.138 1.00 16.65 106 ASP A O 1
ATOM 814 N N . LEU A 1 107 ? 11.419 2.047 18.697 1.00 15.81 107 LEU A N 1
ATOM 815 C CA . LEU A 1 107 ? 11.171 3.310 18.003 1.00 15.04 107 LEU A CA 1
ATOM 816 C C . LEU A 1 107 ? 10.504 4.344 18.899 1.00 15.99 107 LEU A C 1
ATOM 817 O O . LEU A 1 107 ? 9.725 3.997 19.791 1.00 14.88 107 LEU A O 1
ATOM 822 N N . PRO A 1 108 ? 10.811 5.634 18.682 1.00 12.81 108 PRO A N 1
ATOM 823 C CA . PRO A 1 108 ? 10.200 6.688 19.499 1.00 14.58 108 PRO A CA 1
ATOM 824 C C . PRO A 1 108 ? 8.696 6.716 19.233 1.00 13.30 108 PRO A C 1
ATOM 825 O O . PRO A 1 108 ? 8.258 6.550 18.091 1.00 14.68 108 PRO A O 1
ATOM 829 N N . LEU A 1 109 ? 7.912 6.925 20.285 1.00 12.87 109 LEU A N 1
ATOM 830 C CA . LEU A 1 109 ? 6.459 6.929 20.156 1.00 12.72 109 LEU A CA 1
ATOM 831 C C . LEU A 1 109 ? 5.827 8.299 20.311 1.00 12.43 109 LEU A C 1
ATOM 832 O O . LEU A 1 109 ? 6.287 9.131 21.094 1.00 13.81 109 LEU A O 1
ATOM 837 N N . LEU A 1 110 ? 4.753 8.504 19.556 1.00 11.21 110 LEU A N 1
ATOM 838 C CA . LEU A 1 110 ? 3.981 9.736 19.578 1.00 12.80 110 LEU A CA 1
ATOM 839 C C . LEU A 1 110 ? 2.612 9.407 20.155 1.00 13.08 110 LEU A C 1
ATOM 840 O O . LEU A 1 110 ? 1.930 8.509 19.658 1.00 12.52 110 LEU A O 1
ATOM 845 N N . ARG A 1 111 ? 2.207 10.097 21.217 1.00 12.09 111 ARG A N 1
ATOM 846 C CA . ARG A 1 111 ? 0.878 9.844 21.755 1.00 13.69 111 ARG A CA 1
ATOM 847 C C . ARG A 1 111 ? -0.097 10.658 20.918 1.00 14.72 111 ARG A C 1
ATOM 848 O O . ARG A 1 111 ? -0.095 11.891 20.960 1.00 17.14 111 ARG A O 1
ATOM 856 N N . LYS A 1 112 ? -0.924 9.963 20.147 1.00 14.65 112 LYS A N 1
ATOM 857 C CA . LYS A 1 112 ? -1.895 10.625 19.291 1.00 15.16 112 LYS A CA 1
ATOM 858 C C . LYS A 1 112 ? -3.206 10.698 20.045 1.00 12.87 112 LYS A C 1
ATOM 859 O O . LYS A 1 112 ? -3.891 9.695 20.211 1.00 14.92 112 LYS A O 1
ATOM 865 N N . ASP A 1 113 ? -3.544 11.891 20.519 1.00 14.72 113 ASP A N 1
ATOM 866 C CA . ASP A 1 113 ? -4.783 12.093 21.251 1.00 14.35 113 ASP A CA 1
ATOM 867 C C . ASP A 1 113 ? -5.125 13.567 21.122 1.00 15.29 113 ASP A C 1
ATOM 868 O O . ASP A 1 113 ? -4.458 14.304 20.395 1.00 15.57 113 ASP A O 1
ATOM 873 N N . PHE A 1 114 ? -6.147 13.999 21.847 1.00 14.01 114 PHE A N 1
ATOM 874 C CA . PHE A 1 114 ? -6.587 15.380 21.791 1.00 14.50 114 PHE A CA 1
ATOM 875 C C . PHE A 1 114 ? -6.308 16.011 23.144 1.00 15.27 114 PHE A C 1
ATOM 876 O O . PHE A 1 114 ? -7.135 15.963 24.048 1.00 14.00 114 PHE A O 1
ATOM 884 N N . VAL A 1 115 ? -5.112 16.582 23.265 1.00 16.10 115 VAL A N 1
ATOM 885 C CA . VAL A 1 115 ? -4.658 17.206 24.503 1.00 15.54 115 VAL A CA 1
ATOM 886 C C . VAL A 1 115 ? -5.430 18.477 24.831 1.00 17.25 115 VAL A C 1
ATOM 887 O O . VAL A 1 115 ? -5.328 19.482 24.124 1.00 16.05 115 VAL A O 1
ATOM 891 N N . VAL A 1 116 ? -6.186 18.421 25.923 1.00 16.30 116 VAL A N 1
ATOM 892 C CA . VAL A 1 116 ? -7.006 19.545 26.358 1.00 17.07 116 VAL A CA 1
ATOM 893 C C . VAL A 1 116 ? -6.727 19.918 27.809 1.00 15.83 116 VAL A C 1
ATOM 894 O O . VAL A 1 116 ? -7.422 20.750 28.391 1.00 15.12 116 VAL A O 1
ATOM 898 N N . ASP A 1 117 ? -5.707 19.295 28.387 1.00 16.96 117 ASP A N 1
ATOM 899 C CA . ASP A 1 117 ? -5.333 19.556 29.774 1.00 17.25 117 ASP A CA 1
ATOM 900 C C . ASP A 1 117 ? -3.859 19.197 29.923 1.00 18.22 117 ASP A C 1
ATOM 901 O O . ASP A 1 117 ? -3.393 18.212 29.343 1.00 17.14 117 ASP A O 1
ATOM 906 N N . PRO A 1 118 ? -3.104 19.987 30.702 1.00 17.02 118 PRO A N 1
ATOM 907 C CA . PRO A 1 118 ? -1.677 19.722 30.900 1.00 18.09 118 PRO A CA 1
ATOM 908 C C . PRO A 1 118 ? -1.383 18.319 31.420 1.00 16.96 118 PRO A C 1
ATOM 909 O O . PRO A 1 118 ? -0.321 17.761 31.145 1.00 18.16 118 PRO A O 1
ATOM 913 N N . PHE A 1 119 ? -2.314 17.750 32.177 1.00 16.29 119 PHE A N 1
ATOM 914 C CA . PHE A 1 119 ? -2.101 16.416 32.729 1.00 15.18 119 PHE A CA 1
ATOM 915 C C . PHE A 1 119 ? -1.865 15.365 31.653 1.00 14.88 119 PHE A C 1
ATOM 916 O O . PHE A 1 119 ? -1.122 14.407 31.863 1.00 16.60 119 PHE A O 1
ATOM 924 N N . MET A 1 120 ? -2.487 15.546 30.495 1.00 13.67 120 MET A N 1
ATOM 925 C CA . MET A 1 120 ? -2.327 14.588 29.412 1.00 14.14 120 MET A CA 1
ATOM 926 C C . MET A 1 120 ? -0.889 14.561 28.909 1.00 14.46 120 MET A C 1
ATOM 927 O O . MET A 1 120 ? -0.422 13.542 28.394 1.00 14.40 120 MET A O 1
ATOM 932 N N . LEU A 1 121 ? -0.185 15.680 29.059 1.00 13.99 121 LEU A N 1
ATOM 933 C CA . LEU A 1 121 ? 1.212 15.743 28.647 1.00 13.71 121 LEU A CA 1
ATOM 934 C C . LEU A 1 121 ? 2.071 15.031 29.684 1.00 15.17 121 LEU A C 1
ATOM 935 O O . LEU A 1 121 ? 2.976 14.272 29.344 1.00 15.58 121 LEU A O 1
ATOM 940 N N . GLU A 1 122 ? 1.791 15.285 30.956 1.00 15.44 122 GLU A N 1
ATOM 941 C CA . GLU A 1 122 ? 2.553 14.645 32.021 1.00 14.95 122 GLU A CA 1
ATOM 942 C C . GLU A 1 122 ? 2.371 13.134 31.920 1.00 15.66 122 GLU A C 1
ATOM 943 O O . GLU A 1 122 ? 3.314 12.361 32.086 1.00 14.21 122 GLU A O 1
ATOM 949 N N . GLU A 1 123 ? 1.144 12.730 31.627 1.00 14.24 123 GLU A N 1
ATOM 950 C CA . GLU A 1 123 ? 0.780 11.330 31.487 1.00 14.16 123 GLU A CA 1
ATOM 951 C C . GLU A 1 123 ? 1.532 10.665 30.334 1.00 14.20 123 GLU A C 1
ATOM 952 O O . GLU A 1 123 ? 2.074 9.573 30.483 1.00 15.62 123 GLU A O 1
ATOM 958 N N . ALA A 1 124 ? 1.555 11.325 29.179 1.00 13.54 124 ALA A N 1
ATOM 959 C CA . ALA A 1 124 ? 2.244 10.794 28.006 1.00 14.58 124 ALA A CA 1
ATOM 960 C C . ALA A 1 124 ? 3.728 10.524 28.283 1.00 14.90 124 ALA A C 1
ATOM 961 O O . ALA A 1 124 ? 4.250 9.451 27.959 1.00 14.81 124 ALA A O 1
ATOM 963 N N . ARG A 1 125 ? 4.399 11.500 28.885 1.00 15.04 125 ARG A N 1
ATOM 964 C CA . ARG A 1 125 ? 5.819 11.373 29.193 1.00 17.16 125 ARG A CA 1
ATOM 965 C C . ARG A 1 125 ? 6.068 10.288 30.235 1.00 16.19 125 ARG A C 1
ATOM 966 O O . ARG A 1 125 ? 7.009 9.503 30.115 1.00 14.43 125 ARG A O 1
ATOM 974 N N . ALA A 1 126 ? 5.213 10.244 31.252 1.00 17.72 126 ALA A N 1
ATOM 975 C CA . ALA A 1 126 ? 5.355 9.265 32.323 1.00 18.05 126 ALA A CA 1
ATOM 976 C C . ALA A 1 126 ? 5.265 7.824 31.828 1.00 17.32 126 ALA A C 1
ATOM 977 O O . ALA A 1 126 ? 5.862 6.922 32.415 1.00 17.84 126 ALA A O 1
ATOM 979 N N . PHE A 1 127 ? 4.537 7.602 30.740 1.00 17.60 127 PHE A N 1
ATOM 980 C CA . PHE A 1 127 ? 4.401 6.253 30.224 1.00 18.11 127 PHE A CA 1
ATOM 981 C C . PHE A 1 127 ? 5.210 5.905 28.975 1.00 18.25 127 PHE A C 1
ATOM 982 O O . PHE A 1 127 ? 4.880 4.968 28.255 1.00 20.23 127 PHE A O 1
ATOM 990 N N . GLY A 1 128 ? 6.269 6.667 28.723 1.00 18.09 128 GLY A N 1
ATOM 991 C CA . GLY A 1 128 ? 7.146 6.351 27.610 1.00 17.33 128 GLY A CA 1
ATOM 992 C C . GLY A 1 128 ? 6.993 6.986 26.246 1.00 17.49 128 GLY A C 1
ATOM 993 O O . GLY A 1 128 ? 7.690 6.580 25.318 1.00 16.36 128 GLY A O 1
ATOM 994 N N . ALA A 1 129 ? 6.099 7.957 26.094 1.00 16.85 129 ALA A N 1
ATOM 995 C CA . ALA A 1 129 ? 5.959 8.614 24.799 1.00 16.73 129 ALA A CA 1
ATOM 996 C C . ALA A 1 129 ? 7.104 9.621 24.667 1.00 16.85 129 ALA A C 1
ATOM 997 O O . ALA A 1 129 ? 7.444 10.308 25.627 1.00 16.14 129 ALA A O 1
ATOM 999 N N . SER A 1 130 ? 7.709 9.695 23.486 1.00 14.92 130 SER A N 1
ATOM 1000 C CA . SER A 1 130 ? 8.789 10.645 23.250 1.00 13.90 130 SER A CA 1
ATOM 1001 C C . SER A 1 130 ? 8.178 11.996 22.930 1.00 14.30 130 SER A C 1
ATOM 1002 O O . SER A 1 130 ? 8.757 13.044 23.222 1.00 14.25 130 SER A O 1
ATOM 1005 N N . ALA A 1 131 ? 6.994 11.958 22.329 1.00 14.29 131 ALA A N 1
ATOM 1006 C CA . ALA A 1 131 ? 6.291 13.170 21.945 1.00 13.95 131 ALA A CA 1
ATOM 1007 C C . ALA A 1 131 ? 4.791 12.989 22.087 1.00 11.11 131 ALA A C 1
ATOM 1008 O O . ALA A 1 131 ? 4.290 11.865 22.138 1.00 12.89 131 ALA A O 1
ATOM 1010 N N . ALA A 1 132 ? 4.087 14.112 22.155 1.00 12.72 132 ALA A N 1
ATOM 1011 C CA . ALA A 1 132 ? 2.633 14.127 22.262 1.00 13.04 132 ALA A CA 1
ATOM 1012 C C . ALA A 1 132 ? 2.114 15.089 21.203 1.00 13.06 132 ALA A C 1
ATOM 1013 O O . ALA A 1 132 ? 2.776 16.070 20.872 1.00 14.61 132 ALA A O 1
ATOM 1015 N N . LEU A 1 133 ? 0.928 14.811 20.678 1.00 14.02 133 LEU A N 1
ATOM 1016 C CA . LEU A 1 133 ? 0.325 15.665 19.665 1.00 14.76 133 LEU A CA 1
ATOM 1017 C C . LEU A 1 133 ? -0.310 16.904 20.297 1.00 14.81 133 LEU A C 1
ATOM 1018 O O . LEU A 1 133 ? -1.002 16.811 21.319 1.00 15.67 133 LEU A O 1
ATOM 1023 N N . LEU A 1 134 ? -0.047 18.064 19.706 1.00 12.62 134 LEU A N 1
ATOM 1024 C CA . LEU A 1 134 ? -0.647 19.315 20.160 1.00 14.68 134 LEU A CA 1
ATOM 1025 C C . LEU A 1 134 ? -1.349 19.857 18.920 1.00 16.57 134 LEU A C 1
ATOM 1026 O O . LEU A 1 134 ? -0.704 20.116 17.909 1.00 16.81 134 LEU A O 1
ATOM 1031 N N . ILE A 1 135 ? -2.668 20.011 18.999 1.00 15.57 135 ILE A N 1
ATOM 1032 C CA . ILE A 1 135 ? -3.465 20.499 17.875 1.00 15.29 135 ILE A CA 1
ATOM 1033 C C . ILE A 1 135 ? -3.787 21.980 18.049 1.00 16.51 135 ILE A C 1
ATOM 1034 O O . ILE A 1 135 ? -4.549 22.354 18.938 1.00 17.34 135 ILE A O 1
ATOM 1039 N N . VAL A 1 136 ? -3.212 22.821 17.196 1.00 16.56 136 VAL A N 1
ATOM 1040 C CA . VAL A 1 136 ? -3.444 24.257 17.303 1.00 17.33 136 VAL A CA 1
ATOM 1041 C C . VAL A 1 136 ? -4.921 24.614 17.157 1.00 18.17 136 VAL A C 1
ATOM 1042 O O . VAL A 1 136 ? -5.386 25.589 17.750 1.00 18.09 136 VAL A O 1
ATOM 1046 N N . ALA A 1 137 ? -5.663 23.818 16.390 1.00 17.12 137 ALA A N 1
ATOM 1047 C CA . ALA A 1 137 ? -7.086 24.079 16.204 1.00 18.45 137 ALA A CA 1
ATOM 1048 C C . ALA A 1 137 ? -7.817 23.963 17.536 1.00 19.71 137 ALA A C 1
ATOM 1049 O O . ALA A 1 137 ? -8.907 24.507 17.705 1.00 21.19 137 ALA A O 1
ATOM 1051 N N . LEU A 1 138 ? -7.209 23.262 18.487 1.00 19.54 138 LEU A N 1
ATOM 1052 C CA . LEU A 1 138 ? -7.814 23.088 19.801 1.00 19.09 138 LEU A CA 1
ATOM 1053 C C . LEU A 1 138 ? -7.266 24.058 20.831 1.00 17.51 138 LEU A C 1
ATOM 1054 O O . LEU A 1 138 ? -8.022 24.720 21.542 1.00 19.19 138 LEU A O 1
ATOM 1059 N N . LEU A 1 139 ? -5.944 24.133 20.904 1.00 17.70 139 LEU A N 1
ATOM 1060 C CA . LEU A 1 139 ? -5.271 24.979 21.878 1.00 16.91 139 LEU A CA 1
ATOM 1061 C C . LEU A 1 139 ? -5.245 26.466 21.551 1.00 18.71 139 LEU A C 1
ATOM 1062 O O . LEU A 1 139 ? -5.143 27.298 22.454 1.00 17.80 139 LEU A O 1
ATOM 1067 N N . GLY A 1 140 ? -5.333 26.804 20.269 1.00 16.74 140 GLY A N 1
ATOM 1068 C CA . GLY A 1 140 ? -5.314 28.205 19.885 1.00 19.39 140 GLY A CA 1
ATOM 1069 C C . GLY A 1 140 ? -4.060 28.907 20.369 1.00 19.75 140 GLY A C 1
ATOM 1070 O O . GLY A 1 140 ? -2.958 28.376 20.236 1.00 21.53 140 GLY A O 1
ATOM 1071 N N . GLU A 1 141 ? -4.213 30.098 20.942 1.00 20.31 141 GLU A N 1
ATOM 1072 C CA . GLU A 1 141 ? -3.053 30.839 21.422 1.00 20.83 141 GLU A CA 1
ATOM 1073 C C . GLU A 1 141 ? -2.425 30.274 22.692 1.00 20.49 141 GLU A C 1
ATOM 1074 O O . GLU A 1 141 ? -1.494 30.860 23.246 1.00 22.15 141 GLU A O 1
ATOM 1080 N N . LEU A 1 142 ? -2.932 29.135 23.156 1.00 20.59 142 LEU A N 1
ATOM 1081 C CA . LEU A 1 142 ? -2.366 28.490 24.335 1.00 18.30 142 LEU A CA 1
ATOM 1082 C C . LEU A 1 142 ? -1.383 27.413 23.875 1.00 17.64 142 LEU A C 1
ATOM 1083 O O . LEU A 1 142 ? -0.826 26.671 24.683 1.00 16.87 142 LEU A O 1
ATOM 1088 N N . THR A 1 143 ? -1.172 27.333 22.564 1.00 16.22 143 THR A N 1
ATOM 1089 C CA . THR A 1 143 ? -0.250 26.356 22.004 1.00 15.89 143 THR A CA 1
ATOM 1090 C C . THR A 1 143 ? 1.157 26.521 22.582 1.00 17.55 143 THR A C 1
ATOM 1091 O O . THR A 1 143 ? 1.815 25.538 22.925 1.00 17.14 143 THR A O 1
ATOM 1095 N N . GLY A 1 144 ? 1.609 27.767 22.702 1.00 17.85 144 GLY A N 1
ATOM 1096 C CA . GLY A 1 144 ? 2.935 28.020 23.237 1.00 16.73 144 GLY A CA 1
ATOM 1097 C C . GLY A 1 144 ? 3.093 27.577 24.679 1.00 17.37 144 GLY A C 1
ATOM 1098 O O . GLY A 1 144 ? 4.121 27.015 25.055 1.00 17.40 144 GLY A O 1
ATOM 1099 N N . ALA A 1 145 ? 2.075 27.828 25.493 1.00 16.38 145 ALA A N 1
ATOM 1100 C CA . ALA A 1 145 ? 2.123 27.441 26.898 1.00 16.69 145 ALA A CA 1
ATOM 1101 C C . ALA A 1 145 ? 2.216 25.919 27.036 1.00 16.49 145 ALA A C 1
ATOM 1102 O O . ALA A 1 145 ? 2.961 25.408 27.875 1.00 16.45 145 ALA A O 1
ATOM 1104 N N . TYR A 1 146 ? 1.457 25.200 26.214 1.00 15.93 146 TYR A N 1
ATOM 1105 C CA . TYR A 1 146 ? 1.473 23.736 26.247 1.00 15.63 146 TYR A CA 1
ATOM 1106 C C . TYR A 1 146 ? 2.788 23.164 25.740 1.00 15.84 146 TYR A C 1
ATOM 1107 O O . TYR A 1 146 ? 3.299 22.174 26.273 1.00 14.07 146 TYR A O 1
ATOM 1116 N N . LEU A 1 147 ? 3.341 23.794 24.711 1.00 15.35 147 LEU A N 1
ATOM 1117 C CA . LEU A 1 147 ? 4.609 23.342 24.161 1.00 16.61 147 LEU A CA 1
ATOM 1118 C C . LEU A 1 147 ? 5.700 23.510 25.218 1.00 16.36 147 LEU A C 1
ATOM 1119 O O . LEU A 1 147 ? 6.547 22.634 25.389 1.00 17.16 147 LEU A O 1
ATOM 1124 N N . GLU A 1 148 ? 5.670 24.632 25.933 1.00 17.85 148 GLU A N 1
ATOM 1125 C CA . GLU A 1 148 ? 6.657 24.898 26.976 1.00 17.83 148 GLU A CA 1
ATOM 1126 C C . GLU A 1 148 ? 6.489 23.897 28.111 1.00 17.18 148 GLU A C 1
ATOM 1127 O O . GLU A 1 148 ? 7.472 23.428 28.680 1.00 18.48 148 GLU A O 1
ATOM 1133 N N . GLU A 1 149 ? 5.246 23.568 28.443 1.00 15.96 149 GLU A N 1
ATOM 1134 C CA . GLU A 1 149 ? 4.994 22.599 29.504 1.00 17.43 149 GLU A CA 1
ATOM 1135 C C . GLU A 1 149 ? 5.616 21.264 29.095 1.00 17.06 149 GLU A C 1
ATOM 1136 O O . GLU A 1 149 ? 6.189 20.556 29.921 1.00 15.78 149 GLU A O 1
ATOM 1142 N N . ALA A 1 150 ? 5.507 20.923 27.815 1.00 17.15 150 ALA A N 1
ATOM 1143 C CA . ALA A 1 150 ? 6.091 19.681 27.321 1.00 16.58 150 ALA A CA 1
ATOM 1144 C C . ALA A 1 150 ? 7.609 19.747 27.503 1.00 15.79 150 ALA A C 1
ATOM 1145 O O . ALA A 1 150 ? 8.232 18.782 27.951 1.00 16.92 150 ALA A O 1
ATOM 1147 N N . ARG A 1 151 ? 8.205 20.888 27.164 1.00 16.35 151 ARG A N 1
ATOM 1148 C CA . ARG A 1 151 ? 9.650 21.053 27.319 1.00 16.19 151 ARG A CA 1
ATOM 1149 C C . ARG A 1 151 ? 10.064 20.823 28.770 1.00 18.37 151 ARG A C 1
ATOM 1150 O O . ARG A 1 151 ? 11.036 20.118 29.050 1.00 18.44 151 ARG A O 1
ATOM 1158 N N . ARG A 1 152 ? 9.324 21.429 29.692 1.00 18.45 152 ARG A N 1
ATOM 1159 C CA . ARG A 1 152 ? 9.635 21.308 31.113 1.00 19.52 152 ARG A CA 1
ATOM 1160 C C . ARG A 1 152 ? 9.564 19.852 31.563 1.00 19.59 152 ARG A C 1
ATOM 1161 O O . ARG A 1 152 ? 10.325 19.419 32.430 1.00 20.36 152 ARG A O 1
ATOM 1175 N N . LEU A 1 153 ? 8.662 19.095 30.947 1.00 19.57 153 LEU A N 1
ATOM 1176 C CA . LEU A 1 153 ? 8.479 17.685 31.260 1.00 18.34 153 LEU A CA 1
ATOM 1177 C C . LEU A 1 153 ? 9.479 16.796 30.519 1.00 18.74 153 LEU A C 1
ATOM 1178 O O . LEU A 1 153 ? 9.537 15.594 30.762 1.00 19.66 153 LEU A O 1
ATOM 1183 N N . GLY A 1 154 ? 10.263 17.384 29.619 1.00 19.14 154 GLY A N 1
ATOM 1184 C CA . GLY A 1 154 ? 11.221 16.601 28.854 1.00 19.06 154 GLY A CA 1
ATOM 1185 C C . GLY A 1 154 ? 10.503 15.838 27.753 1.00 18.30 154 GLY A C 1
ATOM 1186 O O . GLY A 1 154 ? 10.957 14.788 27.291 1.00 18.38 154 GLY A O 1
ATOM 1187 N N . LEU A 1 155 ? 9.369 16.386 27.332 1.00 18.43 155 LEU A N 1
ATOM 1188 C CA . LEU A 1 155 ? 8.535 15.786 26.300 1.00 17.00 155 LEU A CA 1
ATOM 1189 C C . LEU A 1 155 ? 8.561 16.595 25.008 1.00 16.17 155 LEU A C 1
ATOM 1190 O O . LEU A 1 155 ? 8.529 17.827 25.040 1.00 17.22 155 LEU A O 1
ATOM 1195 N N . GLU A 1 156 ? 8.620 15.905 23.870 1.00 15.66 156 GLU A N 1
ATOM 1196 C CA . GLU A 1 156 ? 8.610 16.592 22.580 1.00 14.86 156 GLU A CA 1
ATOM 1197 C C . GLU A 1 156 ? 7.155 16.709 22.140 1.00 16.01 156 GLU A C 1
ATOM 1198 O O . GLU A 1 156 ? 6.261 16.113 22.747 1.00 16.43 156 GLU A O 1
ATOM 1204 N N . ALA A 1 157 ? 6.916 17.462 21.075 1.00 14.35 157 ALA A N 1
ATOM 1205 C CA . ALA A 1 157 ? 5.559 17.628 20.591 1.00 15.12 157 ALA A CA 1
ATOM 1206 C C . ALA A 1 157 ? 5.485 17.713 19.078 1.00 15.24 157 ALA A C 1
ATOM 1207 O O . ALA A 1 157 ? 6.379 18.267 18.437 1.00 16.39 157 ALA A O 1
ATOM 1209 N N . LEU A 1 158 ? 4.436 17.126 18.512 1.00 13.82 158 LEU A N 1
ATOM 1210 C CA . LEU A 1 158 ? 4.191 17.236 17.080 1.00 13.39 158 LEU A CA 1
ATOM 1211 C C . LEU A 1 158 ? 3.120 18.320 17.084 1.00 14.55 158 LEU A C 1
ATOM 1212 O O . LEU A 1 158 ? 1.983 18.065 17.472 1.00 14.15 158 LEU A O 1
ATOM 1217 N N . VAL A 1 159 ? 3.499 19.539 16.713 1.00 13.66 159 VAL A N 1
ATOM 1218 C CA . VAL A 1 159 ? 2.554 20.649 16.691 1.00 13.72 159 VAL A CA 1
ATOM 1219 C C . VAL A 1 159 ? 1.826 20.615 15.354 1.00 14.35 159 VAL A C 1
ATOM 1220 O O . VAL A 1 159 ? 2.411 20.892 14.312 1.00 16.00 159 VAL A O 1
ATOM 1224 N N . GLU A 1 160 ? 0.544 20.271 15.404 1.00 14.45 160 GLU A N 1
ATOM 1225 C CA . GLU A 1 160 ? -0.278 20.136 14.208 1.00 15.03 160 GLU A CA 1
ATOM 1226 C C . GLU A 1 160 ? -1.074 21.376 13.824 1.00 15.28 160 GLU A C 1
ATOM 1227 O O . GLU A 1 160 ? -1.822 21.922 14.635 1.00 15.44 160 GLU A O 1
ATOM 1233 N N . VAL A 1 161 ? -0.916 21.803 12.574 1.00 15.18 161 VAL A N 1
ATOM 1234 C CA . VAL A 1 161 ? -1.627 22.968 12.055 1.00 16.62 161 VAL A CA 1
ATOM 1235 C C . VAL A 1 161 ? -2.345 22.563 10.771 1.00 16.48 161 VAL A C 1
ATOM 1236 O O . VAL A 1 161 ? -1.965 21.588 10.125 1.00 16.60 161 VAL A O 1
ATOM 1240 N N . HIS A 1 162 ? -3.384 23.310 10.409 1.00 16.37 162 HIS A N 1
ATOM 1241 C CA . HIS A 1 162 ? -4.163 23.013 9.206 1.00 17.33 162 HIS A CA 1
ATOM 1242 C C . HIS A 1 162 ? -4.372 24.272 8.368 1.00 18.09 162 HIS A C 1
ATOM 1243 O O . HIS A 1 162 ? -4.790 24.199 7.212 1.00 19.05 162 HIS A O 1
ATOM 1250 N N . THR A 1 163 ? -4.075 25.426 8.952 1.00 18.83 163 THR A N 1
ATOM 1251 C CA . THR A 1 163 ? -4.253 26.685 8.242 1.00 20.97 163 THR A CA 1
ATOM 1252 C C . THR A 1 163 ? -3.032 27.583 8.348 1.00 21.48 163 THR A C 1
ATOM 1253 O O . THR A 1 163 ? -2.144 27.358 9.168 1.00 22.47 163 THR A O 1
ATOM 1257 N N . GLU A 1 164 ? -3.004 28.610 7.510 1.00 22.52 164 GLU A N 1
ATOM 1258 C CA . GLU A 1 164 ? -1.906 29.561 7.497 1.00 24.69 164 GLU A CA 1
ATOM 1259 C C . GLU A 1 164 ? -1.854 30.262 8.854 1.00 24.45 164 GLU A C 1
ATOM 1260 O O . GLU A 1 164 ? -0.780 30.508 9.400 1.00 25.12 164 GLU A O 1
ATOM 1266 N N . ARG A 1 165 ? -3.027 30.566 9.398 1.00 25.21 165 ARG A N 1
ATOM 1267 C CA . ARG A 1 165 ? -3.121 31.245 10.683 1.00 26.04 165 ARG A CA 1
ATOM 1268 C C . ARG A 1 165 ? -2.550 30.374 11.797 1.00 24.08 165 ARG A C 1
ATOM 1269 O O . ARG A 1 165 ? -1.816 30.856 12.662 1.00 22.40 165 ARG A O 1
ATOM 1277 N N . GLU A 1 166 ? -2.901 29.092 11.777 1.00 21.00 166 GLU A N 1
ATOM 1278 C CA . GLU A 1 166 ? -2.421 28.154 12.787 1.00 19.75 166 GLU A CA 1
ATOM 1279 C C . GLU A 1 166 ? -0.911 27.966 12.671 1.00 19.10 166 GLU A C 1
ATOM 1280 O O . GLU A 1 166 ? -0.212 27.845 13.679 1.00 20.72 166 GLU A O 1
ATOM 1286 N N . LEU A 1 167 ? -0.413 27.942 11.437 1.00 19.84 167 LEU A N 1
ATOM 1287 C CA . LEU A 1 167 ? 1.017 27.795 11.183 1.00 19.98 167 LEU A CA 1
ATOM 1288 C C . LEU A 1 167 ? 1.803 28.885 11.904 1.00 20.99 167 LEU A C 1
ATOM 1289 O O . LEU A 1 167 ? 2.797 28.608 12.577 1.00 20.79 167 LEU A O 1
ATOM 1294 N N . GLU A 1 168 ? 1.359 30.128 11.755 1.00 21.54 168 GLU A N 1
ATOM 1295 C CA . GLU A 1 168 ? 2.037 31.244 12.399 1.00 22.43 168 GLU A CA 1
ATOM 1296 C C . GLU A 1 168 ? 2.074 31.060 13.912 1.00 21.41 168 GLU A C 1
ATOM 1297 O O . GLU A 1 168 ? 3.076 31.370 14.557 1.00 22.25 168 GLU A O 1
ATOM 1303 N N . ILE A 1 169 ? 0.989 30.541 14.477 1.00 20.61 169 ILE A N 1
ATOM 1304 C CA . ILE A 1 169 ? 0.936 30.306 15.917 1.00 18.96 169 ILE A CA 1
ATOM 1305 C C . ILE A 1 169 ? 2.001 29.288 16.304 1.00 18.60 169 ILE A C 1
ATOM 1306 O O . ILE A 1 169 ? 2.737 29.478 17.273 1.00 18.16 169 ILE A O 1
ATOM 1311 N N . ALA A 1 170 ? 2.078 28.207 15.535 1.00 17.63 170 ALA A N 1
ATOM 1312 C CA . ALA A 1 170 ? 3.047 27.149 15.792 1.00 18.35 170 ALA A CA 1
ATOM 1313 C C . ALA A 1 170 ? 4.484 27.656 15.671 1.00 19.87 170 ALA A C 1
ATOM 1314 O O . ALA A 1 170 ? 5.342 27.326 16.502 1.00 18.98 170 ALA A O 1
ATOM 1316 N N . LEU A 1 171 ? 4.744 28.457 14.638 1.00 19.20 171 LEU A N 1
ATOM 1317 C CA . LEU A 1 171 ? 6.078 29.012 14.417 1.00 20.85 171 LEU A CA 1
ATOM 1318 C C . LEU A 1 171 ? 6.502 29.934 15.560 1.00 21.17 171 LEU A C 1
ATOM 1319 O O . LEU A 1 171 ? 7.642 29.878 16.022 1.00 21.81 171 LEU A O 1
ATOM 1324 N N . GLU A 1 172 ? 5.587 30.778 16.022 1.00 20.64 172 GLU A N 1
ATOM 1325 C CA . GLU A 1 172 ? 5.912 31.688 17.112 1.00 23.39 172 GLU A CA 1
ATOM 1326 C C . GLU A 1 172 ? 6.077 30.966 18.448 1.00 22.65 172 GLU A C 1
ATOM 1327 O O . GLU A 1 172 ? 6.792 31.444 19.330 1.00 21.01 172 GLU A O 1
ATOM 1333 N N . ALA A 1 173 ? 5.424 29.817 18.599 1.00 22.01 173 ALA A N 1
ATOM 1334 C CA . ALA A 1 173 ? 5.520 29.054 19.838 1.00 22.23 173 ALA A CA 1
ATOM 1335 C C . ALA A 1 173 ? 6.866 28.345 19.932 1.00 22.83 173 ALA A C 1
ATOM 1336 O O . ALA A 1 173 ? 7.238 27.835 20.994 1.00 24.57 173 ALA A O 1
ATOM 1338 N N . GLY A 1 174 ? 7.591 28.318 18.818 1.00 21.78 174 GLY A N 1
ATOM 1339 C CA . GLY A 1 174 ? 8.887 27.666 18.789 1.00 19.78 174 GLY A CA 1
ATOM 1340 C C . GLY A 1 174 ? 8.811 26.170 18.543 1.00 20.63 174 GLY A C 1
ATOM 1341 O O . GLY A 1 174 ? 9.609 25.407 19.087 1.00 20.77 174 GLY A O 1
ATOM 1342 N N . ALA A 1 175 ? 7.852 25.740 17.729 1.00 19.45 175 ALA A N 1
ATOM 1343 C CA . ALA A 1 175 ? 7.709 24.320 17.424 1.00 19.32 175 ALA A CA 1
ATOM 1344 C C . ALA A 1 175 ? 8.978 23.832 16.743 1.00 19.24 175 ALA A C 1
ATOM 1345 O O . ALA A 1 175 ? 9.553 24.536 15.914 1.00 20.84 175 ALA A O 1
ATOM 1347 N N . GLU A 1 176 ? 9.414 22.631 17.109 1.00 19.27 176 GLU A N 1
ATOM 1348 C CA . GLU A 1 176 ? 10.611 22.023 16.537 1.00 21.05 176 GLU A CA 1
ATOM 1349 C C . GLU A 1 176 ? 10.189 20.943 15.546 1.00 19.27 176 GLU A C 1
ATOM 1350 O O . GLU A 1 176 ? 10.884 20.677 14.565 1.00 17.70 176 GLU A O 1
ATOM 1356 N N . VAL A 1 177 ? 9.050 20.314 15.827 1.00 16.72 177 VAL A N 1
ATOM 1357 C CA . VAL A 1 177 ? 8.488 19.289 14.958 1.00 16.77 177 VAL A CA 1
ATOM 1358 C C . VAL A 1 177 ? 7.088 19.799 14.627 1.00 16.94 177 VAL A C 1
ATOM 1359 O O . VAL A 1 177 ? 6.202 19.833 15.479 1.00 16.30 177 VAL A O 1
ATOM 1363 N N . LEU A 1 178 ? 6.911 20.210 13.378 1.00 15.04 178 LEU A N 1
ATOM 1364 C CA . LEU A 1 178 ? 5.659 20.793 12.920 1.00 16.50 178 LEU A CA 1
ATOM 1365 C C . LEU A 1 178 ? 4.952 19.929 11.893 1.00 16.16 178 LEU A C 1
ATOM 1366 O O . LEU A 1 178 ? 5.528 19.572 10.866 1.00 15.56 178 LEU A O 1
ATOM 1374 N N . GLY A 1 179 ? 3.694 19.607 12.170 1.00 15.06 179 GLY A N 1
ATOM 1375 C CA . GLY A 1 179 ? 2.927 18.795 11.249 1.00 15.21 179 GLY A CA 1
ATOM 1376 C C . GLY A 1 179 ? 1.828 19.578 10.554 1.00 15.15 179 GLY A C 1
ATOM 1377 O O . GLY A 1 179 ? 1.199 20.458 11.143 1.00 14.51 179 GLY A O 1
ATOM 1378 N N . ILE A 1 180 ? 1.617 19.278 9.279 1.00 15.11 180 ILE A N 1
ATOM 1379 C CA . ILE A 1 180 ? 0.563 19.929 8.519 1.00 15.20 180 ILE A CA 1
ATOM 1380 C C . ILE A 1 180 ? -0.452 18.838 8.236 1.00 15.04 180 ILE A C 1
ATOM 1381 O O . ILE A 1 180 ? -0.130 17.844 7.580 1.00 16.28 180 ILE A O 1
ATOM 1386 N N . ASN A 1 181 ? -1.675 19.014 8.724 1.00 14.31 181 ASN A N 1
ATOM 1387 C CA . ASN A 1 181 ? -2.707 18.013 8.512 1.00 14.90 181 ASN A CA 1
ATOM 1388 C C . ASN A 1 181 ? -3.537 18.288 7.264 1.00 15.06 181 ASN A C 1
ATOM 1389 O O . ASN A 1 181 ? -4.180 19.335 7.158 1.00 16.93 181 ASN A O 1
ATOM 1394 N N . ASN A 1 182 ? -3.526 17.345 6.327 1.00 14.30 182 ASN A N 1
ATOM 1395 C CA . ASN A 1 182 ? -4.297 17.480 5.095 1.00 15.08 182 ASN A CA 1
ATOM 1396 C C . ASN A 1 182 ? -5.778 17.314 5.387 1.00 16.91 182 ASN A C 1
ATOM 1397 O O . ASN A 1 182 ? -6.627 17.663 4.564 1.00 17.74 182 ASN A O 1
ATOM 1402 N N . ARG A 1 183 ? -6.092 16.774 6.559 1.00 17.95 183 ARG A N 1
ATOM 1403 C CA . ARG A 1 183 ? -7.485 16.559 6.920 1.00 18.29 183 ARG A CA 1
ATOM 1404 C C . ARG A 1 183 ? -8.015 17.650 7.837 1.00 19.45 183 ARG A C 1
ATOM 1405 O O . ARG A 1 183 ? -7.343 18.068 8.787 1.00 18.65 183 ARG A O 1
ATOM 1413 N N . ASP A 1 184 ? -9.222 18.116 7.531 1.00 16.82 184 ASP A N 1
ATOM 1414 C CA . ASP A 1 184 ? -9.881 19.127 8.341 1.00 19.48 184 ASP A CA 1
ATOM 1415 C C . ASP A 1 184 ? -10.554 18.325 9.457 1.00 19.36 184 ASP A C 1
ATOM 1416 O O . ASP A 1 184 ? -11.512 17.595 9.204 1.00 19.30 184 ASP A O 1
ATOM 1421 N N . LEU A 1 185 ? -10.057 18.452 10.683 1.00 19.62 185 LEU A N 1
ATOM 1422 C CA . LEU A 1 185 ? -10.617 17.692 11.796 1.00 20.01 185 LEU A CA 1
ATOM 1423 C C . LEU A 1 185 ? -12.078 17.991 12.137 1.00 19.99 185 LEU A C 1
ATOM 1424 O O . LEU A 1 185 ? -12.740 17.185 12.793 1.00 20.29 185 LEU A O 1
ATOM 1429 N N . ALA A 1 186 ? -12.586 19.132 11.688 1.00 19.61 186 ALA A N 1
ATOM 1430 C CA . ALA A 1 186 ? -13.975 19.492 11.962 1.00 19.51 186 ALA A CA 1
ATOM 1431 C C . ALA A 1 186 ? -14.948 18.746 11.047 1.00 19.80 186 ALA A C 1
ATOM 1432 O O . ALA A 1 186 ? -15.978 18.246 11.502 1.00 18.66 186 ALA A O 1
ATOM 1434 N N . THR A 1 187 ? -14.608 18.670 9.762 1.00 19.06 187 THR A N 1
ATOM 1435 C CA . THR A 1 187 ? -15.448 18.020 8.754 1.00 20.90 187 THR A CA 1
ATOM 1436 C C . THR A 1 187 ? -14.950 16.637 8.327 1.00 22.20 187 THR A C 1
ATOM 1437 O O . THR A 1 187 ? -15.716 15.829 7.795 1.00 21.93 187 THR A O 1
ATOM 1441 N N . LEU A 1 188 ? -13.665 16.384 8.556 1.00 21.31 188 LEU A N 1
ATOM 1442 C CA . LEU A 1 188 ? -13.009 15.131 8.189 1.00 21.78 188 LEU A CA 1
ATOM 1443 C C . LEU A 1 188 ? -12.728 15.075 6.686 1.00 22.53 188 LEU A C 1
ATOM 1444 O O . LEU A 1 188 ? -12.383 14.023 6.144 1.00 22.24 188 LEU A O 1
ATOM 1449 N N . HIS A 1 189 ? -12.868 16.217 6.020 1.00 23.05 189 HIS A N 1
ATOM 1450 C CA . HIS A 1 189 ? -12.604 16.303 4.587 1.00 24.96 189 HIS A CA 1
ATOM 1451 C C . HIS A 1 189 ? -11.091 16.366 4.385 1.00 24.27 189 HIS A C 1
ATOM 1452 O O . HIS A 1 189 ? -10.390 17.058 5.124 1.00 23.03 189 HIS A O 1
ATOM 1459 N N . ILE A 1 190 ? -10.593 15.660 3.376 1.00 22.97 190 ILE A N 1
ATOM 1460 C CA . ILE A 1 190 ? -9.162 15.635 3.104 1.00 22.06 190 ILE A CA 1
ATOM 1461 C C . ILE A 1 190 ? -8.791 16.468 1.877 1.00 23.24 190 ILE A C 1
ATOM 1462 O O . ILE A 1 190 ? -9.543 16.529 0.905 1.00 22.53 190 ILE A O 1
ATOM 1467 N N . ASN A 1 191 ? -7.633 17.116 1.944 1.00 21.93 191 ASN A N 1
ATOM 1468 C CA . ASN A 1 191 ? -7.119 17.927 0.846 1.00 21.23 191 ASN A CA 1
ATOM 1469 C C . ASN A 1 191 ? -5.601 17.746 0.837 1.00 19.56 191 ASN A C 1
ATOM 1470 O O . ASN A 1 191 ? -4.887 18.416 1.583 1.00 20.14 191 ASN A O 1
ATOM 1475 N N . LEU A 1 192 ? -5.111 16.842 -0.005 1.00 19.02 192 LEU A N 1
ATOM 1476 C CA . LEU A 1 192 ? -3.680 16.565 -0.066 1.00 19.54 192 LEU A CA 1
ATOM 1477 C C . LEU A 1 192 ? -2.800 17.743 -0.494 1.00 19.65 192 LEU A C 1
ATOM 1478 O O . LEU A 1 192 ? -1.577 17.675 -0.381 1.00 19.06 192 LEU A O 1
ATOM 1483 N N . GLU A 1 193 ? -3.408 18.827 -0.970 1.00 20.21 193 GLU A N 1
ATOM 1484 C CA . GLU A 1 193 ? -2.625 19.993 -1.381 1.00 20.58 193 GLU A CA 1
ATOM 1485 C C . GLU A 1 193 ? -2.231 20.857 -0.192 1.00 18.46 193 GLU A C 1
ATOM 1486 O O . GLU A 1 193 ? -1.352 21.716 -0.300 1.00 17.92 193 GLU A O 1
ATOM 1492 N N . THR A 1 194 ? -2.869 20.615 0.947 1.00 17.26 194 THR A N 1
ATOM 1493 C CA . THR A 1 194 ? -2.608 21.395 2.147 1.00 17.87 194 THR A CA 1
ATOM 1494 C C . THR A 1 194 ? -1.194 21.271 2.685 1.00 15.96 194 THR A C 1
ATOM 1495 O O . THR A 1 194 ? -0.561 22.278 2.995 1.00 15.36 194 THR A O 1
ATOM 1499 N N . ALA A 1 195 ? -0.696 20.044 2.796 1.00 16.12 195 ALA A N 1
ATOM 1500 C CA . ALA A 1 195 ? 0.646 19.823 3.323 1.00 18.08 195 ALA A CA 1
ATOM 1501 C C . ALA A 1 195 ? 1.705 20.547 2.502 1.00 18.11 195 ALA A C 1
ATOM 1502 O O . ALA A 1 195 ? 2.494 21.324 3.044 1.00 18.15 195 ALA A O 1
ATOM 1504 N N . PRO A 1 196 ? 1.748 20.300 1.182 1.00 18.41 196 PRO A N 1
ATOM 1505 C CA . PRO A 1 196 ? 2.750 20.977 0.351 1.00 19.45 196 PRO A CA 1
ATOM 1506 C C . PRO A 1 196 ? 2.660 22.503 0.438 1.00 20.63 196 PRO A C 1
ATOM 1507 O O . PRO A 1 196 ? 3.670 23.184 0.623 1.00 22.04 196 PRO A O 1
ATOM 1511 N N . ARG A 1 197 ? 1.445 23.029 0.310 1.00 20.69 197 ARG A N 1
ATOM 1512 C CA . ARG A 1 197 ? 1.212 24.472 0.363 1.00 20.68 197 ARG A CA 1
ATOM 1513 C C . ARG A 1 197 ? 1.741 25.127 1.639 1.00 20.70 197 ARG A C 1
ATOM 1514 O O . ARG A 1 197 ? 2.538 26.068 1.582 1.00 19.95 197 ARG A O 1
ATOM 1522 N N . LEU A 1 198 ? 1.303 24.630 2.791 1.00 18.84 198 LEU A N 1
ATOM 1523 C CA . LEU A 1 198 ? 1.732 25.200 4.063 1.00 19.40 198 LEU A CA 1
ATOM 1524 C C . LEU A 1 198 ? 3.158 24.826 4.450 1.00 19.94 198 LEU A C 1
ATOM 1525 O O . LEU A 1 198 ? 3.810 25.547 5.204 1.00 20.22 198 LEU A O 1
ATOM 1530 N N . GLY A 1 199 ? 3.642 23.702 3.933 1.00 21.34 199 GLY A N 1
ATOM 1531 C CA . GLY A 1 199 ? 4.999 23.289 4.232 1.00 21.80 199 GLY A CA 1
ATOM 1532 C C . GLY A 1 199 ? 5.951 24.270 3.580 1.00 23.11 199 GLY A C 1
ATOM 1533 O O . GLY A 1 199 ? 6.934 24.700 4.186 1.00 20.51 199 GLY A O 1
ATOM 1534 N N . ARG A 1 200 ? 5.652 24.620 2.333 1.00 24.13 200 ARG A N 1
ATOM 1535 C CA . ARG A 1 200 ? 6.454 25.571 1.573 1.00 26.85 200 ARG A CA 1
ATOM 1536 C C . ARG A 1 200 ? 6.485 26.913 2.303 1.00 25.19 200 ARG A C 1
ATOM 1537 O O . ARG A 1 200 ? 7.537 27.534 2.434 1.00 24.55 200 ARG A O 1
ATOM 1545 N N . LEU A 1 201 ? 5.322 27.348 2.779 1.00 25.05 201 LEU A N 1
ATOM 1546 C CA . LEU A 1 201 ? 5.205 28.609 3.501 1.00 24.94 201 LEU A CA 1
ATOM 1547 C C . LEU A 1 201 ? 6.037 28.573 4.778 1.00 25.85 201 LEU A C 1
ATOM 1548 O O . LEU A 1 201 ? 6.689 29.557 5.133 1.00 25.63 201 LEU A O 1
ATOM 1553 N N . ALA A 1 202 ? 6.021 27.434 5.462 1.00 25.88 202 ALA A N 1
ATOM 1554 C CA . ALA A 1 202 ? 6.786 27.278 6.696 1.00 25.74 202 ALA A CA 1
ATOM 1555 C C . ALA A 1 202 ? 8.274 27.516 6.446 1.00 26.34 202 ALA A C 1
ATOM 1556 O O . ALA A 1 202 ? 8.924 28.248 7.193 1.00 26.85 202 ALA A O 1
ATOM 1558 N N . ARG A 1 203 ? 8.811 26.900 5.396 1.00 26.40 203 ARG A N 1
ATOM 1559 C CA . ARG A 1 203 ? 10.226 27.062 5.064 1.00 26.44 203 ARG A CA 1
ATOM 1560 C C . ARG A 1 203 ? 10.526 28.509 4.678 1.00 28.69 203 ARG A C 1
ATOM 1561 O O . ARG A 1 203 ? 11.566 29.061 5.050 1.00 28.11 203 ARG A O 1
ATOM 1569 N N . LYS A 1 204 ? 9.614 29.112 3.922 1.00 29.75 204 LYS A N 1
ATOM 1570 C CA . LYS A 1 204 ? 9.769 30.490 3.475 1.00 31.36 204 LYS A CA 1
ATOM 1571 C C . LYS A 1 204 ? 9.755 31.417 4.690 1.00 32.64 204 LYS A C 1
ATOM 1572 O O . LYS A 1 204 ? 10.460 32.428 4.719 1.00 32.55 204 LYS A O 1
ATOM 1578 N N . ARG A 1 205 ? 8.960 31.059 5.695 1.00 31.79 205 ARG A N 1
ATOM 1579 C CA . ARG A 1 205 ? 8.863 31.852 6.914 1.00 32.41 205 ARG A CA 1
ATOM 1580 C C . ARG A 1 205 ? 10.053 31.588 7.838 1.00 31.40 205 ARG A C 1
ATOM 1581 O O . ARG A 1 205 ? 10.101 32.091 8.960 1.00 32.36 205 ARG A O 1
ATOM 1589 N N . GLY A 1 206 ? 11.002 30.783 7.368 1.00 29.68 206 GLY A N 1
ATOM 1590 C CA . GLY A 1 206 ? 12.188 30.499 8.159 1.00 29.06 206 GLY A CA 1
ATOM 1591 C C . GLY A 1 206 ? 12.199 29.261 9.040 1.00 27.14 206 GLY A C 1
ATOM 1592 O O . GLY A 1 206 ? 13.149 29.060 9.797 1.00 27.89 206 GLY A O 1
ATOM 1593 N N . PHE A 1 207 ? 11.165 28.428 8.959 1.00 25.74 207 PHE A N 1
ATOM 1594 C CA . PHE A 1 207 ? 11.125 27.218 9.777 1.00 22.56 207 PHE A CA 1
ATOM 1595 C C . PHE A 1 207 ? 12.267 26.279 9.399 1.00 22.83 207 PHE A C 1
ATOM 1596 O O . PHE A 1 207 ? 12.362 25.834 8.256 1.00 23.36 207 PHE A O 1
ATOM 1604 N N . GLY A 1 208 ? 13.131 25.978 10.364 1.00 21.62 208 GLY A N 1
ATOM 1605 C CA . GLY A 1 208 ? 14.253 25.099 10.092 1.00 22.77 208 GLY A CA 1
ATOM 1606 C C . GLY A 1 208 ? 14.181 23.764 10.804 1.00 22.31 208 GLY A C 1
ATOM 1607 O O . GLY A 1 208 ? 15.135 22.984 10.770 1.00 23.69 208 GLY A O 1
ATOM 1608 N N . GLY A 1 209 ? 13.049 23.495 11.445 1.00 21.81 209 GLY A N 1
ATOM 1609 C CA . GLY A 1 209 ? 12.889 22.245 12.166 1.00 20.67 209 GLY A CA 1
ATOM 1610 C C . GLY A 1 209 ? 12.370 21.106 11.309 1.00 20.21 209 GLY A C 1
ATOM 1611 O O . GLY A 1 209 ? 12.505 21.117 10.084 1.00 19.79 209 GLY A O 1
ATOM 1612 N N . VAL A 1 210 ? 11.771 20.114 11.960 1.00 19.04 210 VAL A N 1
ATOM 1613 C CA . VAL A 1 210 ? 11.227 18.954 11.263 1.00 17.61 210 VAL A CA 1
ATOM 1614 C C . VAL A 1 210 ? 9.804 19.212 10.769 1.00 17.48 210 VAL A C 1
ATOM 1615 O O . VAL A 1 210 ? 8.914 19.521 11.561 1.00 18.00 210 VAL A O 1
ATOM 1619 N N . LEU A 1 211 ? 9.604 19.092 9.458 1.00 16.70 211 LEU A N 1
ATOM 1620 C CA . LEU A 1 211 ? 8.288 19.281 8.846 1.00 17.02 211 LEU A CA 1
ATOM 1621 C C . LEU A 1 211 ? 7.656 17.917 8.604 1.00 16.84 211 LEU A C 1
ATOM 1622 O O . LEU A 1 211 ? 8.261 17.045 7.974 1.00 18.03 211 LEU A O 1
ATOM 1627 N N . VAL A 1 212 ? 6.430 17.745 9.089 1.00 15.32 212 VAL A N 1
ATOM 1628 C CA . VAL A 1 212 ? 5.719 16.477 8.957 1.00 14.77 212 VAL A CA 1
ATOM 1629 C C . VAL A 1 212 ? 4.407 16.648 8.200 1.00 15.35 212 VAL A C 1
ATOM 1630 O O . VAL A 1 212 ? 3.601 17.501 8.551 1.00 16.64 212 VAL A O 1
ATOM 1634 N N . ALA A 1 213 ? 4.207 15.847 7.155 1.00 15.38 213 ALA A N 1
ATOM 1635 C CA . ALA A 1 213 ? 2.968 15.884 6.380 1.00 14.57 213 ALA A CA 1
ATOM 1636 C C . ALA A 1 213 ? 2.057 14.811 6.978 1.00 14.55 213 ALA A C 1
ATOM 1637 O O . ALA A 1 213 ? 2.481 13.667 7.165 1.00 14.10 213 ALA A O 1
ATOM 1639 N N . GLU A 1 214 ? 0.810 15.173 7.271 1.00 14.01 214 GLU A N 1
ATOM 1640 C CA . GLU A 1 214 ? -0.128 14.235 7.885 1.00 15.34 214 GLU A CA 1
ATOM 1641 C C . GLU A 1 214 ? -1.429 13.966 7.147 1.00 14.39 214 GLU A C 1
ATOM 1642 O O . GLU A 1 214 ? -2.026 14.871 6.566 1.00 13.82 214 GLU A O 1
ATOM 1648 N N . SER A 1 215 ? -1.860 12.707 7.221 1.00 15.32 215 SER A N 1
ATOM 1649 C CA . SER A 1 215 ? -3.136 12.231 6.690 1.00 15.37 215 SER A CA 1
ATOM 1650 C C . SER A 1 215 ? -3.405 12.064 5.193 1.00 16.66 215 SER A C 1
ATOM 1651 O O . SER A 1 215 ? -2.942 12.840 4.360 1.00 16.64 215 SER A O 1
ATOM 1654 N N . GLY A 1 216 ? -4.182 11.026 4.887 1.00 15.72 216 GLY A N 1
ATOM 1655 C CA . GLY A 1 216 ? -4.598 10.740 3.524 1.00 17.16 216 GLY A CA 1
ATOM 1656 C C . GLY A 1 216 ? -3.645 10.094 2.542 1.00 16.27 216 GLY A C 1
ATOM 1657 O O . GLY A 1 216 ? -4.008 9.924 1.374 1.00 16.83 216 GLY A O 1
ATOM 1658 N N . TYR A 1 217 ? -2.446 9.727 2.983 1.00 16.20 217 TYR A N 1
ATOM 1659 C CA . TYR A 1 217 ? -1.473 9.114 2.077 1.00 16.28 217 TYR A CA 1
ATOM 1660 C C . TYR A 1 217 ? -1.670 7.610 1.892 1.00 17.97 217 TYR A C 1
ATOM 1661 O O . TYR A 1 217 ? -1.966 6.891 2.847 1.00 16.15 217 TYR A O 1
ATOM 1670 N N . SER A 1 218 ? -1.520 7.136 0.653 1.00 16.88 218 SER A N 1
ATOM 1671 C CA . SER A 1 218 ? -1.701 5.716 0.368 1.00 20.25 218 SER A CA 1
ATOM 1672 C C . SER A 1 218 ? -0.757 5.123 -0.677 1.00 20.94 218 SER A C 1
ATOM 1673 O O . SER A 1 218 ? -0.735 3.909 -0.858 1.00 21.34 218 SER A O 1
ATOM 1676 N N . ARG A 1 219 ? 0.009 5.956 -1.375 1.00 21.95 219 ARG A N 1
ATOM 1677 C CA . ARG A 1 219 ? 0.931 5.417 -2.372 1.00 23.61 219 ARG A CA 1
ATOM 1678 C C . ARG A 1 219 ? 2.216 6.220 -2.549 1.00 24.04 219 ARG A C 1
ATOM 1679 O O . ARG A 1 219 ? 2.247 7.432 -2.353 1.00 22.21 219 ARG A O 1
ATOM 1687 N N . LYS A 1 220 ? 3.280 5.518 -2.923 1.00 25.78 220 LYS A N 1
ATOM 1688 C CA . LYS A 1 220 ? 4.601 6.113 -3.097 1.00 27.82 220 LYS A CA 1
ATOM 1689 C C . LYS A 1 220 ? 4.681 7.403 -3.906 1.00 28.06 220 LYS A C 1
ATOM 1690 O O . LYS A 1 220 ? 5.446 8.302 -3.556 1.00 26.07 220 LYS A O 1
ATOM 1696 N N . GLU A 1 221 ? 3.901 7.508 -4.977 1.00 27.27 221 GLU A N 1
ATOM 1697 C CA . GLU A 1 221 ? 3.944 8.709 -5.806 1.00 27.43 221 GLU A CA 1
ATOM 1698 C C . GLU A 1 221 ? 3.565 9.974 -5.036 1.00 25.61 221 GLU A C 1
ATOM 1699 O O . GLU A 1 221 ? 4.091 11.057 -5.307 1.00 25.15 221 GLU A O 1
ATOM 1705 N N . GLU A 1 222 ? 2.649 9.842 -4.082 1.00 23.13 222 GLU A N 1
ATOM 1706 C CA . GLU A 1 222 ? 2.227 10.988 -3.282 1.00 22.68 222 GLU A CA 1
ATOM 1707 C C . GLU A 1 222 ? 3.373 11.427 -2.373 1.00 22.84 222 GLU A C 1
ATOM 1708 O O . GLU A 1 222 ? 3.529 12.614 -2.079 1.00 23.65 222 GLU A O 1
ATOM 1714 N N . LEU A 1 223 ? 4.173 10.459 -1.934 1.00 23.08 223 LEU A N 1
ATOM 1715 C CA . LEU A 1 223 ? 5.308 10.736 -1.060 1.00 26.40 223 LEU A CA 1
ATOM 1716 C C . LEU A 1 223 ? 6.474 11.345 -1.828 1.00 27.29 223 LEU A C 1
ATOM 1717 O O . LEU A 1 223 ? 7.199 12.195 -1.308 1.00 25.87 223 LEU A O 1
ATOM 1722 N N . LYS A 1 224 ? 6.653 10.902 -3.068 1.00 29.04 224 LYS A N 1
ATOM 1723 C CA . LYS A 1 224 ? 7.726 11.407 -3.915 1.00 30.09 224 LYS A CA 1
ATOM 1724 C C . LYS A 1 224 ? 7.657 12.927 -3.998 1.00 28.31 224 LYS A C 1
ATOM 1725 O O . LYS A 1 224 ? 8.681 13.612 -3.950 1.00 28.75 224 LYS A O 1
ATOM 1731 N N . ALA A 1 225 ? 6.439 13.445 -4.109 1.00 29.06 225 ALA A N 1
ATOM 1732 C CA . ALA A 1 225 ? 6.200 14.881 -4.216 1.00 28.13 225 ALA A CA 1
ATOM 1733 C C . ALA A 1 225 ? 6.562 15.659 -2.955 1.00 28.36 225 ALA A C 1
ATOM 1734 O O . ALA A 1 225 ? 6.709 16.880 -3.001 1.00 29.03 225 ALA A O 1
ATOM 1736 N N . LEU A 1 226 ? 6.696 14.958 -1.833 1.00 26.28 226 LEU A N 1
ATOM 1737 C CA . LEU A 1 226 ? 7.026 15.608 -0.565 1.00 25.56 226 LEU A CA 1
ATOM 1738 C C . LEU A 1 226 ? 8.529 15.703 -0.327 1.00 26.83 226 LEU A C 1
ATOM 1739 O O . LEU A 1 226 ? 8.979 16.471 0.524 1.00 25.87 226 LEU A O 1
ATOM 1744 N N . GLU A 1 227 ? 9.302 14.922 -1.075 1.00 28.03 227 GLU A N 1
ATOM 1745 C CA . GLU A 1 227 ? 10.750 14.909 -0.913 1.00 29.37 227 GLU A CA 1
ATOM 1746 C C . GLU A 1 227 ? 11.365 16.264 -1.241 1.00 29.58 227 GLU A C 1
ATOM 1747 O O . GLU A 1 227 ? 10.946 16.939 -2.181 1.00 31.57 227 GLU A O 1
ATOM 1753 N N . GLY A 1 228 ? 12.356 16.659 -0.449 1.00 30.28 228 GLY A N 1
ATOM 1754 C CA . GLY A 1 228 ? 13.012 17.936 -0.661 1.00 29.76 228 GLY A CA 1
ATOM 1755 C C . GLY A 1 228 ? 12.346 19.057 0.115 1.00 28.92 228 GLY A C 1
ATOM 1756 O O . GLY A 1 228 ? 12.862 20.171 0.182 1.00 29.71 228 GLY A O 1
ATOM 1757 N N . LEU A 1 229 ? 11.192 18.762 0.706 1.00 26.25 229 LEU A N 1
ATOM 1758 C CA . LEU A 1 229 ? 10.458 19.757 1.475 1.00 24.59 229 LEU A CA 1
ATOM 1759 C C . LEU A 1 229 ? 10.173 19.250 2.882 1.00 22.67 229 LEU A C 1
ATOM 1760 O O . LEU A 1 229 ? 10.498 19.911 3.870 1.00 22.48 229 LEU A O 1
ATOM 1765 N N . PHE A 1 230 ? 9.560 18.074 2.968 1.00 20.16 230 PHE A N 1
ATOM 1766 C CA . PHE A 1 230 ? 9.232 17.490 4.262 1.00 18.04 230 PHE A CA 1
ATOM 1767 C C . PHE A 1 230 ? 10.312 16.557 4.774 1.00 17.74 230 PHE A C 1
ATOM 1768 O O . PHE A 1 230 ? 11.052 15.957 3.994 1.00 18.31 230 PHE A O 1
ATOM 1776 N N . ASP A 1 231 ? 10.398 16.443 6.096 1.00 16.92 231 ASP A N 1
ATOM 1777 C CA . ASP A 1 231 ? 11.365 15.557 6.716 1.00 15.33 231 ASP A CA 1
ATOM 1778 C C . ASP A 1 231 ? 10.673 14.228 7.015 1.00 13.93 231 ASP A C 1
ATOM 1779 O O . ASP A 1 231 ? 11.314 13.179 7.070 1.00 13.74 231 ASP A O 1
ATOM 1784 N N . ALA A 1 232 ? 9.354 14.274 7.186 1.00 14.50 232 ALA A N 1
ATOM 1785 C CA . ALA A 1 232 ? 8.605 13.071 7.506 1.00 14.35 232 ALA A CA 1
ATOM 1786 C C . ALA A 1 232 ? 7.155 13.116 7.052 1.00 13.48 232 ALA A C 1
ATOM 1787 O O . ALA A 1 232 ? 6.642 14.162 6.664 1.00 13.91 232 ALA A O 1
ATOM 1789 N N . VAL A 1 233 ? 6.511 11.956 7.117 1.00 13.75 233 VAL A N 1
ATOM 1790 C CA . VAL A 1 233 ? 5.108 11.805 6.752 1.00 14.62 233 VAL A CA 1
ATOM 1791 C C . VAL A 1 233 ? 4.450 10.842 7.736 1.00 15.55 233 VAL A C 1
ATOM 1792 O O . VAL A 1 233 ? 5.035 9.825 8.113 1.00 16.66 233 VAL A O 1
ATOM 1796 N N . LEU A 1 234 ? 3.241 11.178 8.167 1.00 14.67 234 LEU A N 1
ATOM 1797 C CA . LEU A 1 234 ? 2.503 10.342 9.104 1.00 15.26 234 LEU A CA 1
ATOM 1798 C C . LEU A 1 234 ? 1.440 9.586 8.313 1.00 16.29 234 LEU A C 1
ATOM 1799 O O . LEU A 1 234 ? 0.610 10.192 7.633 1.00 14.95 234 LEU A O 1
ATOM 1807 N N . ILE A 1 235 ? 1.482 8.260 8.398 1.00 14.15 235 ILE A N 1
ATOM 1808 C CA . ILE A 1 235 ? 0.560 7.407 7.666 1.00 16.18 235 ILE A CA 1
ATOM 1809 C C . ILE A 1 235 ? -0.023 6.314 8.551 1.00 16.82 235 ILE A C 1
ATOM 1810 O O . ILE A 1 235 ? 0.711 5.599 9.243 1.00 15.27 235 ILE A O 1
ATOM 1815 N N . GLY A 1 236 ? -1.344 6.177 8.519 1.00 18.63 236 GLY A N 1
ATOM 1816 C CA . GLY A 1 236 ? -1.981 5.158 9.331 1.00 18.26 236 GLY A CA 1
ATOM 1817 C C . GLY A 1 236 ? -2.966 4.245 8.617 1.00 18.77 236 GLY A C 1
ATOM 1818 O O . GLY A 1 236 ? -2.643 3.108 8.283 1.00 19.80 236 GLY A O 1
ATOM 1819 N N . THR A 1 237 ? -4.169 4.755 8.378 1.00 20.24 237 THR A N 1
ATOM 1820 C CA . THR A 1 237 ? -5.245 3.991 7.750 1.00 19.64 237 THR A CA 1
ATOM 1821 C C . THR A 1 237 ? -4.908 3.167 6.508 1.00 20.83 237 THR A C 1
ATOM 1822 O O . THR A 1 237 ? -5.315 2.010 6.414 1.00 20.00 237 THR A O 1
ATOM 1826 N N . SER A 1 238 ? -4.178 3.744 5.557 1.00 20.99 238 SER A N 1
ATOM 1827 C CA . SER A 1 238 ? -3.831 3.001 4.347 1.00 22.84 238 SER A CA 1
ATOM 1828 C C . SER A 1 238 ? -3.002 1.765 4.688 1.00 23.83 238 SER A C 1
ATOM 1829 O O . SER A 1 238 ? -3.043 0.765 3.971 1.00 24.44 238 SER A O 1
ATOM 1832 N N . LEU A 1 239 ? -2.256 1.831 5.789 1.00 24.77 239 LEU A N 1
ATOM 1833 C CA . LEU A 1 239 ? -1.435 0.705 6.222 1.00 24.62 239 LEU A CA 1
ATOM 1834 C C . LEU A 1 239 ? -2.259 -0.285 7.044 1.00 26.14 239 LEU A C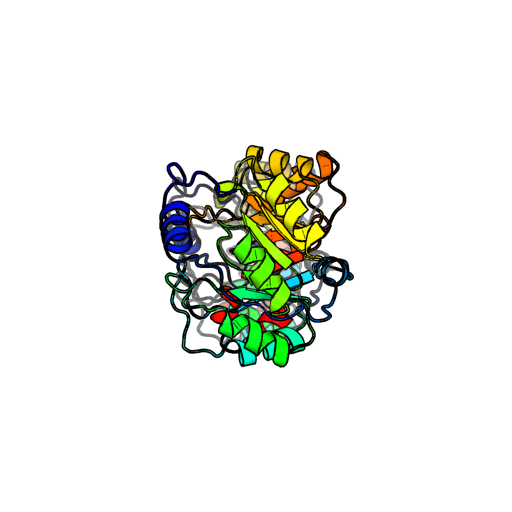 1
ATOM 1835 O O . LEU A 1 239 ? -2.193 -1.492 6.823 1.00 25.51 239 LEU A O 1
ATOM 1840 N N . MET A 1 240 ? -3.028 0.233 7.999 1.00 27.68 240 MET A N 1
ATOM 1841 C CA . MET A 1 240 ? -3.859 -0.603 8.864 1.00 28.26 240 MET A CA 1
ATOM 1842 C C . MET A 1 240 ? -4.861 -1.433 8.067 1.00 30.01 240 MET A C 1
ATOM 1843 O O . MET A 1 240 ? -5.340 -2.460 8.546 1.00 27.20 240 MET A O 1
ATOM 1848 N N . ARG A 1 241 ? -5.178 -0.989 6.855 1.00 31.94 241 ARG A N 1
ATOM 1849 C CA . ARG A 1 241 ? -6.142 -1.694 6.015 1.00 36.26 241 ARG A CA 1
ATOM 1850 C C . ARG A 1 241 ? -5.515 -2.650 5.004 1.00 36.86 241 ARG A C 1
ATOM 1851 O O . ARG A 1 241 ? -6.224 -3.402 4.337 1.00 38.10 241 ARG A O 1
ATOM 1859 N N . ALA A 1 242 ? -4.191 -2.628 4.897 1.00 37.67 242 ALA A N 1
ATOM 1860 C CA . ALA A 1 242 ? -3.488 -3.497 3.957 1.00 38.26 242 ALA A CA 1
ATOM 1861 C C . ALA A 1 242 ? -3.412 -4.946 4.447 1.00 38.71 242 ALA A C 1
ATOM 1862 O O . ALA A 1 242 ? -3.404 -5.207 5.650 1.00 37.96 242 ALA A O 1
ATOM 1864 N N . PRO A 1 243 ? -3.361 -5.911 3.510 1.00 40.00 243 PRO A N 1
ATOM 1865 C CA . PRO A 1 243 ? -3.282 -7.336 3.851 1.00 40.30 243 PRO A CA 1
ATOM 1866 C C . PRO A 1 243 ? -2.114 -7.603 4.795 1.00 41.35 243 PRO A C 1
ATOM 1867 O O . PRO A 1 243 ? -2.263 -8.273 5.818 1.00 41.63 243 PRO A O 1
ATOM 1871 N N . ASP A 1 244 ? -0.949 -7.073 4.438 1.00 41.35 244 ASP A N 1
ATOM 1872 C CA . ASP A 1 244 ? 0.249 -7.229 5.253 1.00 41.09 244 ASP A CA 1
ATOM 1873 C C . ASP A 1 244 ? 0.879 -5.865 5.495 1.00 39.21 244 ASP A C 1
ATOM 1874 O O . ASP A 1 244 ? 1.387 -5.230 4.570 1.00 38.55 244 ASP A O 1
ATOM 1879 N N . LEU A 1 245 ? 0.841 -5.425 6.748 1.00 37.87 245 LEU A N 1
ATOM 1880 C CA . LEU A 1 245 ? 1.383 -4.131 7.136 1.00 35.94 245 LEU A CA 1
ATOM 1881 C C . LEU A 1 245 ? 2.836 -3.899 6.732 1.00 35.15 245 LEU A C 1
ATOM 1882 O O . LEU A 1 245 ? 3.153 -2.867 6.140 1.00 34.31 245 LEU A O 1
ATOM 1887 N N . GLU A 1 246 ? 3.717 -4.845 7.049 1.00 33.30 246 GLU A N 1
ATOM 1888 C CA . GLU A 1 246 ? 5.128 -4.690 6.711 1.00 33.13 246 GLU A CA 1
ATOM 1889 C C . GLU A 1 246 ? 5.349 -4.518 5.209 1.00 32.83 246 GLU A C 1
ATOM 1890 O O . GLU A 1 246 ? 6.147 -3.682 4.787 1.00 31.66 246 GLU A O 1
ATOM 1896 N N . ALA A 1 247 ? 4.641 -5.308 4.407 1.00 31.60 247 ALA A N 1
ATOM 1897 C CA . ALA A 1 247 ? 4.773 -5.240 2.955 1.00 31.23 247 ALA A CA 1
ATOM 1898 C C . ALA A 1 247 ? 4.306 -3.898 2.406 1.00 31.54 247 ALA A C 1
ATOM 1899 O O . ALA A 1 247 ? 4.993 -3.275 1.595 1.00 30.97 247 ALA A O 1
ATOM 1901 N N . ALA A 1 248 ? 3.133 -3.456 2.847 1.00 31.56 248 ALA A N 1
ATOM 1902 C CA . ALA A 1 248 ? 2.587 -2.184 2.391 1.00 31.47 248 ALA A CA 1
ATOM 1903 C C . ALA A 1 248 ? 3.533 -1.039 2.738 1.00 30.84 248 ALA A C 1
ATOM 1904 O O . ALA A 1 248 ? 3.675 -0.085 1.973 1.00 30.12 248 ALA A O 1
ATOM 1906 N N . LEU A 1 249 ? 4.185 -1.141 3.892 1.00 30.89 249 LEU A N 1
ATOM 1907 C CA . LEU A 1 249 ? 5.111 -0.105 4.334 1.00 30.10 249 LEU A CA 1
ATOM 1908 C C . LEU A 1 249 ? 6.400 -0.117 3.523 1.00 30.82 249 LEU A C 1
ATOM 1909 O O . LEU A 1 249 ? 6.932 0.937 3.172 1.00 29.14 249 LEU A O 1
ATOM 1914 N N . ARG A 1 250 ? 6.907 -1.310 3.234 1.00 32.23 250 ARG A N 1
ATOM 1915 C CA . ARG A 1 250 ? 8.132 -1.438 2.454 1.00 34.89 250 ARG A CA 1
ATOM 1916 C C . ARG A 1 250 ? 7.954 -0.795 1.086 1.00 36.71 250 ARG A C 1
ATOM 1917 O O . ARG A 1 250 ? 8.872 -0.167 0.559 1.00 38.26 250 ARG A O 1
ATOM 1925 N N . GLU A 1 251 ? 6.764 -0.946 0.516 1.00 39.92 251 GLU A N 1
ATOM 1926 C CA . GLU A 1 251 ? 6.480 -0.383 -0.796 1.00 42.46 251 GLU A CA 1
ATOM 1927 C C . GLU A 1 251 ? 6.406 1.139 -0.723 1.00 43.15 251 GLU A C 1
ATOM 1928 O O . GLU A 1 251 ? 6.725 1.828 -1.691 1.00 43.96 251 GLU A O 1
ATOM 1934 N N . LEU A 1 252 ? 5.990 1.662 0.428 1.00 43.36 252 LEU A N 1
ATOM 1935 C CA . LEU A 1 252 ? 5.901 3.106 0.608 1.00 44.05 252 LEU A CA 1
ATOM 1936 C C . LEU A 1 252 ? 7.289 3.720 0.753 1.00 45.79 252 LEU A C 1
ATOM 1937 O O . LEU A 1 252 ? 7.509 4.870 0.375 1.00 45.49 252 LEU A O 1
ATOM 1942 N N . VAL A 1 253 ? 8.222 2.950 1.303 1.00 47.67 253 VAL A N 1
ATOM 1943 C CA . VAL A 1 253 ? 9.589 3.426 1.474 1.00 50.22 253 VAL A CA 1
ATOM 1944 C C . VAL A 1 253 ? 10.339 3.294 0.151 1.00 51.72 253 VAL A C 1
ATOM 1945 O O . VAL A 1 253 ? 11.137 4.159 -0.212 1.00 51.44 253 VAL A O 1
ATOM 1949 N N . GLY A 1 254 ? 10.071 2.205 -0.563 1.00 53.29 254 GLY A N 1
ATOM 1950 C CA . GLY A 1 254 ? 10.720 1.971 -1.840 1.00 54.84 254 GLY A CA 1
ATOM 1951 C C . GLY A 1 254 ? 12.151 1.490 -1.690 1.00 55.97 254 GLY A C 1
ATOM 1952 O O . GLY A 1 254 ? 13.054 2.097 -2.305 1.00 56.98 254 GLY A O 1
ATOM 1954 N N . MET B 1 1 ? -4.369 18.593 -13.777 1.00 25.11 1 MET B N 1
ATOM 1955 C CA . MET B 1 1 ? -5.798 18.888 -14.074 1.00 25.07 1 MET B CA 1
ATOM 1956 C C . MET B 1 1 ? -6.349 17.923 -15.109 1.00 23.08 1 MET B C 1
ATOM 1957 O O . MET B 1 1 ? -5.635 17.479 -16.005 1.00 23.95 1 MET B O 1
ATOM 1962 N N . ARG B 1 2 ? -7.629 17.598 -14.974 1.00 21.34 2 ARG B N 1
ATOM 1963 C CA . ARG B 1 2 ? -8.289 16.693 -15.899 1.00 20.62 2 ARG B CA 1
ATOM 1964 C C . ARG B 1 2 ? -8.919 17.540 -16.998 1.00 19.91 2 ARG B C 1
ATOM 1965 O O . ARG B 1 2 ? -9.372 18.656 -16.751 1.00 18.56 2 ARG B O 1
ATOM 1978 N N . PRO B 1 3 ? -8.936 17.031 -18.235 1.00 19.78 3 PRO B N 1
ATOM 1979 C CA . PRO B 1 3 ? -9.530 17.810 -19.320 1.00 18.26 3 PRO B CA 1
ATOM 1980 C C . PRO B 1 3 ? -11.049 17.866 -19.200 1.00 18.76 3 PRO B C 1
ATOM 1981 O O . PRO B 1 3 ? -11.663 16.989 -18.595 1.00 18.64 3 PRO B O 1
ATOM 1985 N N . ASP B 1 4 ? -11.647 18.906 -19.771 1.00 18.13 4 ASP B N 1
ATOM 1986 C CA . ASP B 1 4 ? -13.097 19.057 -19.752 1.00 18.06 4 ASP B CA 1
ATOM 1987 C C . ASP B 1 4 ? -13.627 18.236 -20.925 1.00 19.05 4 ASP B C 1
ATOM 1988 O O . ASP B 1 4 ? -13.398 18.588 -22.079 1.00 16.73 4 ASP B O 1
ATOM 1993 N N . LEU B 1 5 ? -14.335 17.148 -20.636 1.00 19.48 5 LEU B N 1
ATOM 1994 C CA . LEU B 1 5 ? -14.859 16.286 -21.694 1.00 23.04 5 LEU B CA 1
ATOM 1995 C C . LEU B 1 5 ? -16.322 16.535 -22.066 1.00 25.37 5 LEU B C 1
ATOM 1996 O O . LEU B 1 5 ? -16.859 15.874 -22.958 1.00 26.36 5 LEU B O 1
ATOM 2001 N N . SER B 1 6 ? -16.959 17.499 -21.409 1.00 26.15 6 SER B N 1
ATOM 2002 C CA . SER B 1 6 ? -18.369 17.785 -21.665 1.00 27.88 6 SER B CA 1
ATOM 2003 C C . SER B 1 6 ? -18.747 18.086 -23.118 1.00 28.25 6 SER B C 1
ATOM 2004 O O . SER B 1 6 ? -19.881 17.832 -23.519 1.00 30.23 6 SER B O 1
ATOM 2007 N N . ARG B 1 7 ? -17.815 18.609 -23.909 1.00 27.77 7 ARG B N 1
ATOM 2008 C CA . ARG B 1 7 ? -18.105 18.923 -25.307 1.00 28.44 7 ARG B CA 1
ATOM 2009 C C . ARG B 1 7 ? -17.494 17.945 -26.317 1.00 27.58 7 ARG B C 1
ATOM 2010 O O . ARG B 1 7 ? -17.394 18.261 -27.505 1.00 29.73 7 ARG B O 1
ATOM 2018 N N . VAL B 1 8 ? -17.072 16.769 -25.859 1.00 23.32 8 VAL B N 1
ATOM 2019 C CA . VAL B 1 8 ? -16.497 15.785 -26.776 1.00 22.87 8 VAL B CA 1
ATOM 2020 C C . VAL B 1 8 ? -17.610 14.822 -27.176 1.00 21.09 8 VAL B C 1
ATOM 2021 O O . VAL B 1 8 ? -18.105 14.047 -26.358 1.00 20.21 8 VAL B O 1
ATOM 2025 N N . PRO B 1 9 ? -18.017 14.859 -28.453 1.00 20.10 9 PRO B N 1
ATOM 2026 C CA . PRO B 1 9 ? -19.086 13.996 -28.954 1.00 19.26 9 PRO B CA 1
ATOM 2027 C C . PRO B 1 9 ? -18.637 12.631 -29.463 1.00 18.93 9 PRO B C 1
ATOM 2028 O O . PRO B 1 9 ? -17.467 12.263 -29.368 1.00 17.07 9 PRO B O 1
ATOM 2032 N N . GLY B 1 10 ? -19.600 11.893 -30.007 1.00 20.63 10 GLY B N 1
ATOM 2033 C CA . GLY B 1 10 ? -19.338 10.588 -30.586 1.00 20.49 10 GLY B CA 1
ATOM 2034 C C . GLY B 1 10 ? -18.764 9.501 -29.703 1.00 20.79 10 GLY B C 1
ATOM 2035 O O . GLY B 1 10 ? -18.782 9.583 -28.472 1.00 18.33 10 GLY B O 1
ATOM 2036 N N . VAL B 1 11 ? -18.255 8.462 -30.357 1.00 21.84 11 VAL B N 1
ATOM 2037 C CA . VAL B 1 11 ? -17.665 7.323 -29.669 1.00 21.42 11 VAL B CA 1
ATOM 2038 C C . VAL B 1 11 ? -16.488 7.778 -28.819 1.00 19.05 11 VAL B C 1
ATOM 2039 O O . VAL B 1 11 ? -16.324 7.322 -27.690 1.00 18.09 11 VAL B O 1
ATOM 2043 N N . LEU B 1 12 ? -15.684 8.691 -29.360 1.00 19.68 12 LEU B N 1
ATOM 2044 C CA . LEU B 1 12 ? -14.531 9.221 -28.639 1.00 18.50 12 LEU B CA 1
ATOM 2045 C C . LEU B 1 12 ? -14.973 9.797 -27.298 1.00 18.93 12 LEU B C 1
ATOM 2046 O O . LEU B 1 12 ? -14.375 9.511 -26.260 1.00 16.82 12 LEU B O 1
ATOM 2051 N N . GLY B 1 13 ? -16.024 10.611 -27.325 1.00 17.96 13 GLY B N 1
ATOM 2052 C CA . GLY B 1 13 ? -16.518 11.209 -26.097 1.00 19.56 13 GLY B CA 1
ATOM 2053 C C . GLY B 1 13 ? -17.030 10.166 -25.122 1.00 20.02 13 GLY B C 1
ATOM 2054 O O . GLY B 1 13 ? -16.722 10.217 -23.929 1.00 20.71 13 GLY B O 1
ATOM 2055 N N . GLU B 1 14 ? -17.816 9.221 -25.629 1.00 20.49 14 GLU B N 1
ATOM 2056 C CA . GLU B 1 14 ? -18.377 8.157 -24.803 1.00 21.94 14 GLU B CA 1
ATOM 2057 C C . GLU B 1 14 ? -17.258 7.376 -24.122 1.00 21.37 14 GLU B C 1
ATOM 2058 O O . GLU B 1 14 ? -17.304 7.126 -22.918 1.00 17.92 14 GLU B O 1
ATOM 2064 N N . ILE B 1 15 ? -16.253 6.995 -24.903 1.00 20.26 15 ILE B N 1
ATOM 2065 C CA . ILE B 1 15 ? -15.118 6.242 -24.378 1.00 19.45 15 ILE B CA 1
ATOM 2066 C C . ILE B 1 15 ? -14.338 7.041 -23.335 1.00 19.25 15 ILE B C 1
ATOM 2067 O O . ILE B 1 15 ? -14.045 6.536 -22.252 1.00 18.99 15 ILE B O 1
ATOM 2072 N N . ALA B 1 16 ? -14.015 8.288 -23.663 1.00 19.71 16 ALA B N 1
ATOM 2073 C CA . ALA B 1 16 ? -13.249 9.146 -22.768 1.00 19.05 16 ALA B CA 1
ATOM 2074 C C . ALA B 1 16 ? -13.917 9.396 -21.418 1.00 19.74 16 ALA B C 1
ATOM 2075 O O . ALA B 1 16 ? -13.265 9.311 -20.374 1.00 19.48 16 ALA B O 1
ATOM 2077 N N . ARG B 1 17 ? -15.209 9.710 -21.428 1.00 19.75 17 ARG B N 1
ATOM 2078 C CA . ARG B 1 17 ? -15.904 9.970 -20.176 1.00 19.52 17 ARG B CA 1
ATOM 2079 C C . ARG B 1 17 ? -16.011 8.721 -19.311 1.00 18.62 17 ARG B C 1
ATOM 2080 O O . ARG B 1 17 ? -15.949 8.805 -18.084 1.00 18.68 17 ARG B O 1
ATOM 2088 N N . LYS B 1 18 ? -16.166 7.565 -19.942 1.00 17.77 18 LYS B N 1
ATOM 2089 C CA . LYS B 1 18 ? -16.249 6.319 -19.190 1.00 18.61 18 LYS B CA 1
ATOM 2090 C C . LYS B 1 18 ? -14.888 6.083 -18.531 1.00 17.20 18 LYS B C 1
ATOM 2091 O O . LYS B 1 18 ? -14.813 5.739 -17.349 1.00 16.87 18 LYS B O 1
ATOM 2097 N N . ARG B 1 19 ? -13.810 6.282 -19.288 1.00 17.37 19 ARG B N 1
ATOM 2098 C CA . ARG B 1 19 ? -12.473 6.087 -18.731 1.00 17.64 19 ARG B CA 1
ATOM 2099 C C . ARG B 1 19 ? -12.253 7.052 -17.568 1.00 18.16 19 ARG B C 1
ATOM 2100 O O . ARG B 1 19 ? -11.649 6.692 -16.558 1.00 18.58 19 ARG B O 1
ATOM 2108 N N . ALA B 1 20 ? -12.755 8.275 -17.706 1.00 19.36 20 ALA B N 1
ATOM 2109 C CA . ALA B 1 20 ? -12.602 9.274 -16.652 1.00 20.05 20 ALA B CA 1
ATOM 2110 C C . ALA B 1 20 ? -13.280 8.818 -15.363 1.00 22.57 20 ALA B C 1
ATOM 2111 O O . ALA B 1 20 ? -12.768 9.056 -14.265 1.00 21.93 20 ALA B O 1
ATOM 2113 N N . SER B 1 21 ? -14.427 8.156 -15.498 1.00 22.29 21 SER B N 1
ATOM 2114 C CA . SER B 1 21 ? -15.173 7.681 -14.335 1.00 24.54 21 SER B CA 1
ATOM 2115 C C . SER B 1 21 ? -14.501 6.480 -13.677 1.00 25.20 21 SER B C 1
ATOM 2116 O O . SER B 1 21 ? -14.813 6.136 -12.538 1.00 27.89 21 SER B O 1
ATOM 2119 N N . GLU B 1 22 ? -13.575 5.854 -14.394 1.00 25.22 22 GLU B N 1
ATOM 2120 C CA . GLU B 1 22 ? -12.880 4.672 -13.897 1.00 25.03 22 GLU B CA 1
ATOM 2121 C C . GLU B 1 22 ? -11.519 4.921 -13.266 1.00 24.35 22 GLU B C 1
ATOM 2122 O O . GLU B 1 22 ? -10.929 4.007 -12.689 1.00 24.95 22 GLU B O 1
ATOM 2128 N N . VAL B 1 23 ? -11.010 6.143 -13.379 1.00 23.43 23 VAL B N 1
ATOM 2129 C CA . VAL B 1 23 ? -9.714 6.444 -12.786 1.00 23.82 23 VAL B CA 1
ATOM 2130 C C . VAL B 1 23 ? -9.832 6.385 -11.266 1.00 23.30 23 VAL B C 1
ATOM 2131 O O . VAL B 1 23 ? -10.619 7.113 -10.660 1.00 24.92 23 VAL B O 1
ATOM 2135 N N . ALA B 1 24 ? -9.058 5.493 -10.663 1.00 22.50 24 ALA B N 1
ATOM 2136 C CA . ALA B 1 24 ? -9.056 5.319 -9.216 1.00 24.06 24 ALA B CA 1
ATOM 2137 C C . ALA B 1 24 ? -7.628 4.979 -8.817 1.00 22.60 24 ALA B C 1
ATOM 2138 O O . ALA B 1 24 ? -7.271 3.805 -8.708 1.00 24.17 24 ALA B O 1
ATOM 2140 N N . PRO B 1 25 ? -6.793 6.006 -8.593 1.00 22.85 25 PRO B N 1
ATOM 2141 C CA . PRO B 1 25 ? -5.390 5.820 -8.211 1.00 21.52 25 PRO B CA 1
ATOM 2142 C C . PRO B 1 25 ? -5.195 4.730 -7.166 1.00 22.15 25 PRO B C 1
ATOM 2143 O O . PRO B 1 25 ? -5.991 4.592 -6.238 1.00 22.14 25 PRO B O 1
ATOM 2147 N N . TYR B 1 26 ? -4.127 3.958 -7.334 1.00 19.89 26 TYR B N 1
ATOM 2148 C CA . TYR B 1 26 ? -3.802 2.866 -6.430 1.00 19.74 26 TYR B CA 1
ATOM 2149 C C . TYR B 1 26 ? -2.285 2.680 -6.451 1.00 19.91 26 TYR B C 1
ATOM 2150 O O . TYR B 1 26 ? -1.610 3.182 -7.351 1.00 19.03 26 TYR B O 1
ATOM 2159 N N . PRO B 1 27 ? -1.726 1.973 -5.454 1.00 18.93 27 PRO B N 1
ATOM 2160 C CA . PRO B 1 27 ? -0.277 1.749 -5.402 1.00 18.76 27 PRO B CA 1
ATOM 2161 C C . PRO B 1 27 ? 0.247 1.035 -6.645 1.00 18.46 27 PRO B C 1
ATOM 2162 O O . PRO B 1 27 ? -0.167 -0.079 -6.954 1.00 18.48 27 PRO B O 1
ATOM 2166 N N . LEU B 1 28 ? 1.169 1.685 -7.344 1.00 19.17 28 LEU B N 1
ATOM 2167 C CA . LEU B 1 28 ? 1.743 1.135 -8.567 1.00 21.43 28 LEU B CA 1
ATOM 2168 C C . LEU B 1 28 ? 3.035 0.364 -8.336 1.00 22.92 28 LEU B C 1
ATOM 2169 O O . LEU B 1 28 ? 3.750 0.612 -7.365 1.00 23.74 28 LEU B O 1
ATOM 2174 N N . PRO B 1 29 ? 3.346 -0.591 -9.229 1.00 24.42 29 PRO B N 1
ATOM 2175 C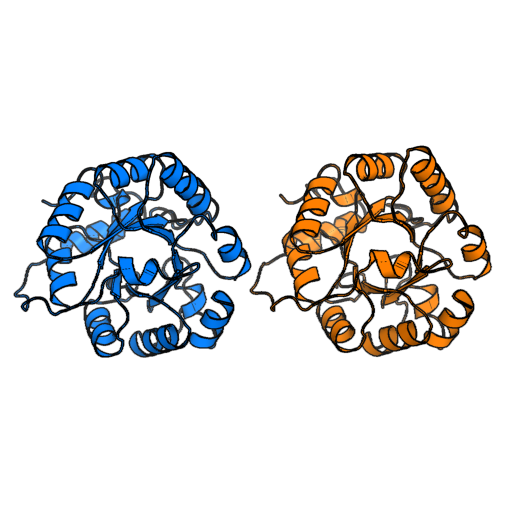 CA . PRO B 1 29 ? 4.576 -1.374 -9.089 1.00 25.85 29 PRO B CA 1
ATOM 2176 C C . PRO B 1 29 ? 5.757 -0.449 -9.361 1.00 28.03 29 PRO B C 1
ATOM 2177 O O . PRO B 1 29 ? 5.585 0.612 -9.963 1.00 27.79 29 PRO B O 1
ATOM 2181 N N . GLU B 1 30 ? 6.948 -0.823 -8.909 1.00 30.01 30 GLU B N 1
ATOM 2182 C CA . GLU B 1 30 ? 8.108 0.023 -9.154 1.00 32.34 30 GLU B CA 1
ATOM 2183 C C . GLU B 1 30 ? 8.378 -0.008 -10.654 1.00 30.98 30 GLU B C 1
ATOM 2184 O O . GLU B 1 30 ? 8.478 -1.078 -11.248 1.00 29.34 30 GLU B O 1
ATOM 2190 N N . PRO B 1 31 ? 8.497 1.169 -11.285 1.00 30.85 31 PRO B N 1
ATOM 2191 C CA . PRO B 1 31 ? 8.749 1.239 -12.727 1.00 30.16 31 PRO B CA 1
ATOM 2192 C C . PRO B 1 31 ? 10.051 0.576 -13.162 1.00 29.98 31 PRO B C 1
ATOM 2193 O O . PRO B 1 31 ? 11.122 0.891 -12.645 1.00 32.23 31 PRO B O 1
ATOM 2197 N N . PRO B 1 32 ? 9.970 -0.365 -14.115 1.00 28.77 32 PRO B N 1
ATOM 2198 C CA . PRO B 1 32 ? 11.165 -1.054 -14.604 1.00 27.63 32 PRO B CA 1
ATOM 2199 C C . PRO B 1 32 ? 11.910 -0.184 -15.611 1.00 26.97 32 PRO B C 1
ATOM 2200 O O . PRO B 1 32 ? 11.417 0.872 -16.019 1.00 25.75 32 PRO B O 1
ATOM 2204 N N . SER B 1 33 ? 13.102 -0.620 -16.004 1.00 25.54 33 SER B N 1
ATOM 2205 C CA . SER B 1 33 ? 13.880 0.122 -16.982 1.00 25.13 33 SER B CA 1
ATOM 2206 C C . SER B 1 33 ? 13.240 -0.148 -18.337 1.00 23.42 33 SER B C 1
ATOM 2207 O O . SER B 1 33 ? 12.887 -1.284 -18.641 1.00 24.27 33 SER B O 1
ATOM 2210 N N . VAL B 1 34 ? 13.076 0.894 -19.142 1.00 20.61 34 VAL B N 1
ATOM 2211 C CA . VAL B 1 34 ? 12.465 0.732 -20.454 1.00 19.09 34 VAL B CA 1
ATOM 2212 C C . VAL B 1 34 ? 13.340 1.309 -21.562 1.00 17.87 34 VAL B C 1
ATOM 2213 O O . VAL B 1 34 ? 14.096 2.260 -21.342 1.00 17.61 34 VAL B O 1
ATOM 2217 N N . PRO B 1 35 ? 13.264 0.724 -22.768 1.00 17.36 35 PRO B N 1
ATOM 2218 C CA . PRO B 1 35 ? 14.056 1.198 -23.907 1.00 16.50 35 PRO B CA 1
ATOM 2219 C C . PRO B 1 35 ? 13.467 2.466 -24.512 1.00 17.20 35 PRO B C 1
ATOM 2220 O O . PRO B 1 35 ? 12.298 2.789 -24.291 1.00 16.64 35 PRO B O 1
ATOM 2224 N N . SER B 1 36 ? 14.283 3.179 -25.278 1.00 17.86 36 SER B N 1
ATOM 2225 C CA . SER B 1 36 ? 13.851 4.413 -25.914 1.00 16.86 36 SER B CA 1
ATOM 2226 C C . SER B 1 36 ? 12.903 4.174 -27.084 1.00 17.06 36 SER B C 1
ATOM 2227 O O . SER B 1 36 ? 13.219 3.435 -28.017 1.00 18.89 36 SER B O 1
ATOM 2230 N N . PHE B 1 37 ? 11.743 4.817 -27.023 1.00 16.42 37 PHE B N 1
ATOM 2231 C CA . PHE B 1 37 ? 10.721 4.723 -28.061 1.00 17.66 37 PHE B CA 1
ATOM 2232 C C . PHE B 1 37 ? 11.254 5.465 -29.293 1.00 18.47 37 PHE B C 1
ATOM 2233 O O . PHE B 1 37 ? 11.304 4.917 -30.399 1.00 17.48 37 PHE B O 1
ATOM 2241 N N . LYS B 1 38 ? 11.670 6.710 -29.083 1.00 18.67 38 LYS B N 1
ATOM 2242 C CA . LYS B 1 38 ? 12.208 7.547 -30.153 1.00 21.11 38 LYS B CA 1
ATOM 2243 C C . LYS B 1 38 ? 13.362 6.891 -30.916 1.00 20.45 38 LYS B C 1
ATOM 2244 O O . LYS B 1 38 ? 13.344 6.834 -32.147 1.00 20.39 38 LYS B O 1
ATOM 2250 N N . GLU B 1 39 ? 14.364 6.403 -30.191 1.00 19.82 39 GLU B N 1
ATOM 2251 C CA . GLU B 1 39 ? 15.518 5.761 -30.823 1.00 20.12 39 GLU B CA 1
ATOM 2252 C C . GLU B 1 39 ? 15.135 4.602 -31.729 1.00 19.97 39 GLU B C 1
ATOM 2253 O O . GLU B 1 39 ? 15.690 4.445 -32.822 1.00 17.88 39 GLU B O 1
ATOM 2259 N N . ALA B 1 40 ? 14.197 3.781 -31.272 1.00 18.31 40 ALA B N 1
ATOM 2260 C CA . ALA B 1 40 ? 13.757 2.642 -32.065 1.00 17.88 40 ALA B CA 1
ATOM 2261 C C . ALA B 1 40 ? 13.090 3.105 -33.355 1.00 16.18 40 ALA B C 1
ATOM 2262 O O . ALA B 1 40 ? 13.317 2.531 -34.423 1.00 16.58 40 ALA B O 1
ATOM 2264 N N . LEU B 1 41 ? 12.276 4.152 -33.262 1.00 14.88 41 LEU B N 1
ATOM 2265 C CA . LEU B 1 41 ? 11.566 4.658 -34.433 1.00 15.77 41 LEU B CA 1
ATOM 2266 C C . LEU B 1 41 ? 12.459 5.385 -35.431 1.00 16.69 41 LEU B C 1
ATOM 2267 O O . LEU B 1 41 ? 12.125 5.475 -36.613 1.00 17.58 41 LEU B O 1
ATOM 2272 N N . LEU B 1 42 ? 13.596 5.896 -34.966 1.00 16.76 42 LEU B N 1
ATOM 2273 C CA . LEU B 1 42 ? 14.507 6.611 -35.855 1.00 18.23 42 LEU B CA 1
ATOM 2274 C C . LEU B 1 42 ? 15.526 5.717 -36.556 1.00 18.43 42 LEU B C 1
ATOM 2275 O O . LEU B 1 42 ? 16.424 6.216 -37.233 1.00 16.72 42 LEU B O 1
ATOM 2280 N N . ARG B 1 43 ? 15.391 4.400 -36.401 1.00 16.50 43 ARG B N 1
ATOM 2281 C CA . ARG B 1 43 ? 16.300 3.473 -37.068 1.00 16.32 43 ARG B CA 1
ATOM 2282 C C . ARG B 1 43 ? 16.054 3.611 -38.581 1.00 15.13 43 ARG B C 1
ATOM 2283 O O . ARG B 1 43 ? 15.058 4.198 -38.998 1.00 15.75 43 ARG B O 1
ATOM 2291 N N . PRO B 1 44 ? 16.958 3.079 -39.417 1.00 16.70 44 PRO B N 1
ATOM 2292 C CA . PRO B 1 44 ? 16.829 3.170 -40.879 1.00 16.91 44 PRO B CA 1
ATOM 2293 C C . PRO B 1 44 ? 15.540 2.660 -41.514 1.00 17.38 44 PRO B C 1
ATOM 2294 O O . PRO B 1 44 ? 15.103 1.547 -41.241 1.00 16.94 44 PRO B O 1
ATOM 2298 N N . GLY B 1 45 ? 14.953 3.479 -42.385 1.00 17.37 45 GLY B N 1
ATOM 2299 C CA . GLY B 1 45 ? 13.737 3.083 -43.071 1.00 17.60 45 GLY B CA 1
ATOM 2300 C C . GLY B 1 45 ? 12.475 3.313 -42.269 1.00 17.53 45 GLY B C 1
ATOM 2301 O O . GLY B 1 45 ? 12.532 3.570 -41.070 1.00 17.48 45 GLY B O 1
ATOM 2302 N N . LEU B 1 46 ? 11.330 3.220 -42.936 1.00 17.47 46 LEU B N 1
ATOM 2303 C CA . LEU B 1 46 ? 10.049 3.420 -42.270 1.00 15.87 46 LEU B CA 1
ATOM 2304 C C . LEU B 1 46 ? 9.859 2.364 -41.191 1.00 16.31 46 LEU B C 1
ATOM 2305 O O . LEU B 1 46 ? 9.833 1.170 -41.479 1.00 16.46 46 LEU B O 1
ATOM 2310 N N . SER B 1 47 ? 9.718 2.816 -39.949 1.00 14.78 47 SER B N 1
ATOM 2311 C CA . SER B 1 47 ? 9.537 1.920 -38.811 1.00 14.50 47 SER B CA 1
ATOM 2312 C C . SER B 1 47 ? 8.069 1.568 -38.618 1.00 14.99 47 SER B C 1
ATOM 2313 O O . SER B 1 47 ? 7.188 2.392 -38.867 1.00 14.51 47 SER B O 1
ATOM 2316 N N . VAL B 1 48 ? 7.805 0.346 -38.171 1.00 12.57 48 VAL B N 1
ATOM 2317 C CA . VAL B 1 48 ? 6.431 -0.066 -37.928 1.00 11.95 48 VAL B CA 1
ATOM 2318 C C . VAL B 1 48 ? 6.173 -0.302 -36.454 1.00 12.74 48 VAL B C 1
ATOM 2319 O O . VAL B 1 48 ? 6.898 -1.049 -35.794 1.00 13.87 48 VAL B O 1
ATOM 2323 N N . ILE B 1 49 ? 5.148 0.363 -35.939 1.00 13.36 49 ILE B N 1
ATOM 2324 C CA . ILE B 1 49 ? 4.738 0.166 -34.556 1.00 13.46 49 ILE B CA 1
ATOM 2325 C C . ILE B 1 49 ? 3.557 -0.784 -34.753 1.00 12.26 49 ILE B C 1
ATOM 2326 O O . ILE B 1 49 ? 2.507 -0.376 -35.257 1.00 14.61 49 ILE B O 1
ATOM 2331 N N . ALA B 1 50 ? 3.736 -2.053 -34.398 1.00 12.14 50 ALA B N 1
ATOM 2332 C CA . ALA B 1 50 ? 2.672 -3.039 -34.569 1.00 12.86 50 ALA B CA 1
ATOM 2333 C C . ALA B 1 50 ? 1.744 -2.975 -33.363 1.00 15.01 50 ALA B C 1
ATOM 2334 O O . ALA B 1 50 ? 2.199 -2.947 -32.223 1.00 13.81 50 ALA B O 1
ATOM 2336 N N . GLU B 1 51 ? 0.443 -2.975 -33.618 1.00 14.79 51 GLU B N 1
ATOM 2337 C CA . GLU B 1 51 ? -0.527 -2.849 -32.539 1.00 13.49 51 GLU B CA 1
ATOM 2338 C C . GLU B 1 51 ? -1.380 -4.075 -32.224 1.00 14.68 51 GLU B C 1
ATOM 2339 O O . GLU B 1 51 ? -1.937 -4.716 -33.117 1.00 14.12 51 GLU B O 1
ATOM 2345 N N . VAL B 1 52 ? -1.465 -4.388 -30.934 1.00 13.79 52 VAL B N 1
ATOM 2346 C CA . VAL B 1 52 ? -2.265 -5.498 -30.442 1.00 15.38 52 VAL B CA 1
ATOM 2347 C C . VAL B 1 52 ? -3.634 -4.898 -30.147 1.00 17.41 52 VAL B C 1
ATOM 2348 O O . VAL B 1 52 ? -3.799 -4.118 -29.202 1.00 18.71 52 VAL B O 1
ATOM 2352 N N . LYS B 1 53 ? -4.606 -5.247 -30.978 1.00 18.47 53 LYS B N 1
ATOM 2353 C CA . LYS B 1 53 ? -5.958 -4.728 -30.837 1.00 19.76 53 LYS B CA 1
ATOM 2354 C C . LYS B 1 53 ? -6.944 -5.826 -31.211 1.00 19.56 53 LYS B C 1
ATOM 2355 O O . LYS B 1 53 ? -7.074 -6.186 -32.381 1.00 18.72 53 LYS B O 1
ATOM 2361 N N . ARG B 1 54 ? -7.635 -6.346 -30.203 1.00 18.70 54 ARG B N 1
ATOM 2362 C CA . ARG B 1 54 ? -8.598 -7.424 -30.399 1.00 21.05 54 ARG B CA 1
ATOM 2363 C C . ARG B 1 54 ? -9.847 -6.977 -31.155 1.00 19.35 54 ARG B C 1
ATOM 2364 O O . ARG B 1 54 ? -10.441 -7.759 -31.901 1.00 17.96 54 ARG B O 1
ATOM 2372 N N . GLN B 1 55 ? -10.241 -5.720 -30.966 1.00 18.65 55 GLN B N 1
ATOM 2373 C CA . GLN B 1 55 ? -11.428 -5.189 -31.626 1.00 17.78 55 GLN B CA 1
ATOM 2374 C C . GLN B 1 55 ? -11.457 -3.669 -31.578 1.00 17.71 55 GLN B C 1
ATOM 2375 O O . GLN B 1 55 ? -10.653 -3.043 -30.886 1.00 18.05 55 GLN B O 1
ATOM 2381 N N . SER B 1 56 ? -12.388 -3.077 -32.319 1.00 17.01 56 SER B N 1
ATOM 2382 C CA . SER B 1 56 ? -12.530 -1.624 -32.350 1.00 18.11 56 SER B CA 1
ATOM 2383 C C . SER B 1 56 ? -13.926 -1.261 -32.830 1.00 18.88 56 SER B C 1
ATOM 2384 O O . SER B 1 56 ? -14.619 -2.086 -33.429 1.00 20.64 56 SER B O 1
ATOM 2387 N N . PRO B 1 57 ? -14.365 -0.024 -32.560 1.00 19.44 57 PRO B N 1
ATOM 2388 C CA . PRO B 1 57 ? -15.694 0.409 -32.993 1.00 21.59 57 PRO B CA 1
ATOM 2389 C C . PRO B 1 57 ? -15.868 0.311 -34.513 1.00 23.45 57 PRO B C 1
ATOM 2390 O O . PRO B 1 57 ? -16.893 -0.167 -34.996 1.00 25.12 57 PRO B O 1
ATOM 2394 N N . SER B 1 58 ? -14.851 0.749 -35.253 1.00 24.14 58 SER B N 1
ATOM 2395 C CA . SER B 1 58 ? -14.887 0.744 -36.714 1.00 24.92 58 SER B CA 1
ATOM 2396 C C . SER B 1 58 ? -14.744 -0.625 -37.377 1.00 24.74 58 SER B C 1
ATOM 2397 O O . SER B 1 58 ? -15.300 -0.855 -38.450 1.00 25.60 58 SER B O 1
ATOM 2401 N N . GLU B 1 59 ? -14.002 -1.529 -36.749 1.00 24.62 59 GLU B N 1
ATOM 2402 C CA . GLU B 1 59 ? -13.766 -2.847 -37.331 1.00 24.48 59 GLU B CA 1
ATOM 2403 C C . GLU B 1 59 ? -14.550 -4.002 -36.725 1.00 25.00 59 GLU B C 1
ATOM 2404 O O . GLU B 1 59 ? -14.661 -5.062 -37.342 1.00 25.26 59 GLU B O 1
ATOM 2410 N N . GLY B 1 60 ? -15.089 -3.806 -35.527 1.00 24.25 60 GLY B N 1
ATOM 2411 C CA . GLY B 1 60 ? -15.808 -4.881 -34.870 1.00 23.40 60 GLY B CA 1
ATOM 2412 C C . GLY B 1 60 ? -14.769 -5.817 -34.277 1.00 23.54 60 GLY B C 1
ATOM 2413 O O . GLY B 1 60 ? -13.682 -5.372 -33.899 1.00 21.92 60 GLY B O 1
ATOM 2414 N N . LEU B 1 61 ? -15.086 -7.106 -34.190 1.00 23.12 61 LEU B N 1
ATOM 2415 C CA . LEU B 1 61 ? -14.137 -8.070 -33.644 1.00 23.72 61 LEU B CA 1
ATOM 2416 C C . LEU B 1 61 ? -13.075 -8.332 -34.698 1.00 23.58 61 LEU B C 1
ATOM 2417 O O . LEU B 1 61 ? -13.347 -8.931 -35.735 1.00 22.71 61 LEU B O 1
ATOM 2422 N N . ILE B 1 62 ? -11.862 -7.874 -34.420 1.00 22.34 62 ILE B N 1
ATOM 2423 C CA . ILE B 1 62 ? -10.751 -8.028 -35.342 1.00 21.73 62 ILE B CA 1
ATOM 2424 C C . ILE B 1 62 ? -10.143 -9.430 -35.294 1.00 21.70 62 ILE B C 1
ATOM 2425 O O . ILE B 1 62 ? -10.041 -10.095 -36.326 1.00 21.55 62 ILE B O 1
ATOM 2430 N N . ARG B 1 63 ? -9.759 -9.892 -34.105 1.00 20.75 63 ARG B N 1
ATOM 2431 C CA . ARG B 1 63 ? -9.143 -11.215 -33.990 1.00 23.01 63 ARG B CA 1
ATOM 2432 C C . ARG B 1 63 ? -9.054 -11.717 -32.551 1.00 24.22 63 ARG B C 1
ATOM 2433 O O . ARG B 1 63 ? -8.726 -10.961 -31.636 1.00 24.58 63 ARG B O 1
ATOM 2441 N N . GLU B 1 64 ? -9.352 -12.998 -32.363 1.00 24.81 64 GLU B N 1
ATOM 2442 C CA . GLU B 1 64 ? -9.256 -13.627 -31.050 1.00 26.76 64 GLU B CA 1
ATOM 2443 C C . GLU B 1 64 ? -7.832 -14.165 -30.979 1.00 26.72 64 GLU B C 1
ATOM 2444 O O . GLU B 1 64 ? -7.529 -15.195 -31.574 1.00 27.67 64 GLU B O 1
ATOM 2450 N N . VAL B 1 65 ? -6.953 -13.468 -30.270 1.00 26.49 65 VAL B N 1
ATOM 2451 C CA . VAL B 1 65 ? -5.573 -13.921 -30.158 1.00 26.71 65 VAL B CA 1
ATOM 2452 C C . VAL B 1 65 ? -4.957 -13.495 -28.832 1.00 24.30 65 VAL B C 1
ATOM 2453 O O . VAL B 1 65 ? -5.265 -12.429 -28.308 1.00 25.84 65 VAL B O 1
ATOM 2457 N N . ASP B 1 66 ? -4.089 -14.343 -28.293 1.00 22.83 66 ASP B N 1
ATOM 2458 C CA . ASP B 1 66 ? -3.413 -14.054 -27.034 1.00 19.61 66 ASP B CA 1
ATOM 2459 C C . ASP B 1 66 ? -2.533 -12.827 -27.275 1.00 18.60 66 ASP B C 1
ATOM 2460 O O . ASP B 1 66 ? -1.763 -12.792 -28.228 1.00 17.21 66 ASP B O 1
ATOM 2465 N N . PRO B 1 67 ? -2.632 -11.806 -26.411 1.00 18.39 67 PRO B N 1
ATOM 2466 C CA . PRO B 1 67 ? -1.819 -10.600 -26.600 1.00 18.33 67 PRO B CA 1
ATOM 2467 C C . PRO B 1 67 ? -0.304 -10.827 -26.596 1.00 18.14 67 PRO B C 1
ATOM 2468 O O . PRO B 1 67 ? 0.432 -10.117 -27.286 1.00 17.97 67 PRO B O 1
ATOM 2472 N N . VAL B 1 68 ? 0.165 -11.804 -25.825 1.00 17.11 68 VAL B N 1
ATOM 2473 C CA . VAL B 1 68 ? 1.597 -12.099 -25.779 1.00 17.23 68 VAL B CA 1
ATOM 2474 C C . VAL B 1 68 ? 2.008 -12.771 -27.086 1.00 17.11 68 VAL B C 1
ATOM 2475 O O . VAL B 1 68 ? 3.056 -12.466 -27.657 1.00 15.58 68 VAL B O 1
ATOM 2479 N N . GLU B 1 69 ? 1.180 -13.695 -27.555 1.00 15.93 69 GLU B N 1
ATOM 2480 C CA . GLU B 1 69 ? 1.481 -14.387 -28.800 1.00 16.69 69 GLU B CA 1
ATOM 2481 C C . GLU B 1 69 ? 1.556 -13.384 -29.954 1.00 16.91 69 GLU B C 1
ATOM 2482 O O . GLU B 1 69 ? 2.410 -13.498 -30.836 1.00 16.67 69 GLU B O 1
ATOM 2488 N N . ALA B 1 70 ? 0.672 -12.390 -29.936 1.00 15.27 70 ALA B N 1
ATOM 2489 C CA . ALA B 1 70 ? 0.659 -11.374 -30.983 1.00 14.80 70 ALA B CA 1
ATOM 2490 C C . ALA B 1 70 ? 1.917 -10.502 -30.921 1.00 15.55 70 ALA B C 1
ATOM 2491 O O . ALA B 1 70 ? 2.545 -10.228 -31.944 1.00 13.21 70 ALA B O 1
ATOM 2493 N N . ALA B 1 71 ? 2.281 -10.073 -29.715 1.00 14.18 71 ALA B N 1
ATOM 2494 C CA . ALA B 1 71 ? 3.458 -9.232 -29.518 1.00 13.51 71 ALA B CA 1
ATOM 2495 C C . ALA B 1 71 ? 4.742 -9.950 -29.914 1.00 13.77 71 ALA B C 1
ATOM 2496 O O . ALA B 1 71 ? 5.625 -9.353 -30.536 1.00 13.65 71 ALA B O 1
ATOM 2498 N N . LEU B 1 72 ? 4.849 -11.228 -29.552 1.00 13.02 72 LEU B N 1
ATOM 2499 C CA . LEU B 1 72 ? 6.028 -12.018 -29.889 1.00 13.57 72 LEU B CA 1
ATOM 2500 C C . LEU B 1 72 ? 6.119 -12.186 -31.405 1.00 14.68 72 LEU B C 1
ATOM 2501 O O . LEU B 1 72 ? 7.207 -12.151 -31.978 1.00 14.23 72 LEU B O 1
ATOM 2506 N N . ALA B 1 73 ? 4.966 -12.364 -32.043 1.00 13.85 73 ALA B N 1
ATOM 2507 C CA . ALA B 1 73 ? 4.909 -12.505 -33.489 1.00 13.71 73 ALA B CA 1
ATOM 2508 C C . ALA B 1 73 ? 5.346 -11.186 -34.132 1.00 15.70 73 ALA B C 1
ATOM 2509 O O . ALA B 1 73 ? 6.095 -11.179 -35.114 1.00 16.16 73 ALA B O 1
ATOM 2511 N N . TYR B 1 74 ? 4.873 -10.072 -33.575 1.00 14.30 74 TYR B N 1
ATOM 2512 C CA . TYR B 1 74 ? 5.228 -8.749 -34.085 1.00 15.32 74 TYR B CA 1
ATOM 2513 C C . TYR B 1 74 ? 6.726 -8.497 -33.984 1.00 15.33 74 TYR B C 1
ATOM 2514 O O . TYR B 1 74 ? 7.348 -8.007 -34.928 1.00 13.69 74 TYR B O 1
ATOM 2523 N N . ALA B 1 75 ? 7.305 -8.823 -32.833 1.00 15.92 75 ALA B N 1
ATOM 2524 C CA . ALA B 1 75 ? 8.736 -8.624 -32.636 1.00 16.80 75 ALA B CA 1
ATOM 2525 C C . ALA B 1 75 ? 9.551 -9.421 -33.652 1.00 17.00 75 ALA B C 1
ATOM 2526 O O . ALA B 1 75 ? 10.410 -8.875 -34.343 1.00 17.03 75 ALA B O 1
ATOM 2528 N N . ARG B 1 76 ? 9.281 -10.714 -33.756 1.00 17.44 76 ARG B N 1
ATOM 2529 C CA . ARG B 1 76 ? 10.047 -11.527 -34.685 1.00 16.77 76 ARG B CA 1
ATOM 2530 C C . ARG B 1 76 ? 9.732 -11.118 -36.126 1.00 16.49 76 ARG B C 1
ATOM 2531 O O . ARG B 1 76 ? 10.515 -11.374 -37.040 1.00 16.79 76 ARG B O 1
ATOM 2545 N N . GLY B 1 77 ? 8.593 -10.454 -36.310 1.00 14.23 77 GLY B N 1
ATOM 2546 C CA . GLY B 1 77 ? 8.187 -9.987 -37.627 1.00 14.49 77 GLY B CA 1
ATOM 2547 C C . GLY B 1 77 ? 8.834 -8.664 -38.020 1.00 14.67 77 GLY B C 1
ATOM 2548 O O . GLY B 1 77 ? 8.629 -8.172 -39.130 1.00 14.99 77 GLY B O 1
ATOM 2549 N N . GLY B 1 78 ? 9.595 -8.073 -37.103 1.00 12.83 78 GLY B N 1
ATOM 2550 C CA . GLY B 1 78 ? 10.278 -6.823 -37.405 1.00 12.29 78 GLY B CA 1
ATOM 2551 C C . GLY B 1 78 ? 9.717 -5.527 -36.849 1.00 12.11 78 GLY B C 1
ATOM 2552 O O . GLY B 1 78 ? 10.158 -4.447 -37.245 1.00 12.43 78 GLY B O 1
ATOM 2553 N N . ALA B 1 79 ? 8.753 -5.605 -35.940 1.00 13.81 79 ALA B N 1
ATOM 2554 C CA . ALA B 1 79 ? 8.196 -4.387 -35.363 1.00 12.65 79 ALA B CA 1
ATOM 2555 C C . ALA B 1 79 ? 9.289 -3.701 -34.551 1.00 13.65 79 ALA B C 1
ATOM 2556 O O . ALA B 1 79 ? 10.078 -4.368 -33.883 1.00 15.37 79 ALA B O 1
ATOM 2558 N N . ARG B 1 80 ? 9.347 -2.374 -34.608 1.00 13.21 80 ARG B N 1
ATOM 2559 C CA . ARG B 1 80 ? 10.354 -1.653 -33.841 1.00 13.33 80 ARG B CA 1
ATOM 2560 C C . ARG B 1 80 ? 9.805 -1.217 -32.497 1.00 13.51 80 ARG B C 1
ATOM 2561 O O . ARG B 1 80 ? 10.559 -0.834 -31.606 1.00 15.71 80 ARG B O 1
ATOM 2569 N N . ALA B 1 81 ? 8.484 -1.288 -32.368 1.00 14.99 81 ALA B N 1
ATOM 2570 C CA . ALA B 1 81 ? 7.782 -0.964 -31.133 1.00 14.14 81 ALA B CA 1
ATOM 2571 C C . ALA B 1 81 ? 6.421 -1.637 -31.229 1.00 15.33 81 ALA B C 1
ATOM 2572 O O . ALA B 1 81 ? 5.943 -1.935 -32.327 1.00 12.39 81 ALA B O 1
ATOM 2574 N N . VAL B 1 82 ? 5.807 -1.894 -30.082 1.00 10.74 82 VAL B N 1
ATOM 2575 C CA . VAL B 1 82 ? 4.503 -2.526 -30.053 1.00 13.11 82 VAL B CA 1
ATOM 2576 C C . VAL B 1 82 ? 3.522 -1.679 -29.261 1.00 13.71 82 VAL B C 1
ATOM 2577 O O . VAL B 1 82 ? 3.824 -1.222 -28.161 1.00 14.14 82 VAL B O 1
ATOM 2581 N N . SER B 1 83 ? 2.350 -1.459 -29.843 1.00 14.33 83 SER B N 1
ATOM 2582 C CA . SER B 1 83 ? 1.304 -0.691 -29.191 1.00 15.22 83 SER B CA 1
ATOM 2583 C C . SER B 1 83 ? 0.309 -1.679 -28.599 1.00 15.31 83 SER B C 1
ATOM 2584 O O . SER B 1 83 ? -0.091 -2.639 -29.255 1.00 16.44 83 SER B O 1
ATOM 2587 N N . VAL B 1 84 ? -0.077 -1.448 -27.351 1.00 14.38 84 VAL B N 1
ATOM 2588 C CA . VAL B 1 84 ? -1.025 -2.321 -26.685 1.00 13.57 84 VAL B CA 1
ATOM 2589 C C . VAL B 1 84 ? -2.265 -1.541 -26.279 1.00 14.03 84 VAL B C 1
ATOM 2590 O O . VAL B 1 84 ? -2.175 -0.578 -25.517 1.00 13.31 84 VAL B O 1
ATOM 2594 N N . LEU B 1 85 ? -3.421 -1.947 -26.793 1.00 13.86 85 LEU B N 1
ATOM 2595 C CA . LEU B 1 85 ? -4.668 -1.289 -26.423 1.00 14.82 85 LEU B CA 1
ATOM 2596 C C . LEU B 1 85 ? -4.997 -1.717 -25.004 1.00 14.72 85 LEU B C 1
ATOM 2597 O O . LEU B 1 85 ? -5.030 -2.913 -24.712 1.00 15.79 85 LEU B O 1
ATOM 2602 N N . THR B 1 86 ? -5.225 -0.750 -24.121 1.00 14.70 86 THR B N 1
ATOM 2603 C CA . THR B 1 86 ? -5.574 -1.072 -22.746 1.00 13.07 86 THR B CA 1
ATOM 2604 C C . THR B 1 86 ? -6.981 -0.583 -22.415 1.00 13.90 86 THR B C 1
ATOM 2605 O O . THR B 1 86 ? -7.451 -0.745 -21.288 1.00 13.69 86 THR B O 1
ATOM 2609 N N . GLU B 1 87 ? -7.648 0.013 -23.405 1.00 14.69 87 GLU B N 1
ATOM 2610 C CA . GLU B 1 87 ? -9.024 0.490 -23.239 1.00 14.87 87 GLU B CA 1
ATOM 2611 C C . GLU B 1 87 ? -9.838 -0.809 -23.250 1.00 16.19 87 GLU B C 1
ATOM 2612 O O . GLU B 1 87 ? -9.801 -1.569 -24.223 1.00 16.27 87 GLU B O 1
ATOM 2618 N N . PRO B 1 88 ? -10.580 -1.081 -22.163 1.00 16.85 88 PRO B N 1
ATOM 2619 C CA . PRO B 1 88 ? -11.392 -2.292 -22.014 1.00 19.22 88 PRO B CA 1
ATOM 2620 C C . PRO B 1 88 ? -12.816 -2.363 -22.551 1.00 21.98 88 PRO B C 1
ATOM 2621 O O . PRO B 1 88 ? -13.300 -3.454 -22.852 1.00 26.10 88 PRO B O 1
ATOM 2625 N N . HIS B 1 89 ? -13.490 -1.227 -22.675 1.00 22.08 89 HIS B N 1
ATOM 2626 C CA . HIS B 1 89 ? -14.883 -1.234 -23.116 1.00 24.82 89 HIS B CA 1
ATOM 2627 C C . HIS B 1 89 ? -15.193 -1.400 -24.600 1.00 25.82 89 HIS B C 1
ATOM 2628 O O . HIS B 1 89 ? -16.136 -2.108 -24.956 1.00 28.90 89 HIS B O 1
ATOM 2635 N N . ARG B 1 90 ? -14.419 -0.763 -25.466 1.00 23.36 90 ARG B N 1
ATOM 2636 C CA . ARG B 1 90 ? -14.679 -0.866 -26.896 1.00 23.71 90 ARG B CA 1
ATOM 2637 C C . ARG B 1 90 ? -13.545 -1.516 -27.681 1.00 22.44 90 ARG B C 1
ATOM 2638 O O . ARG B 1 90 ? -13.747 -1.961 -28.814 1.00 21.73 90 ARG B O 1
ATOM 2646 N N . PHE B 1 91 ? -12.357 -1.578 -27.086 1.00 19.38 91 PHE B N 1
ATOM 2647 C CA . PHE B 1 91 ? -11.212 -2.168 -27.771 1.00 17.13 91 PHE B CA 1
ATOM 2648 C C . PHE B 1 91 ? -10.814 -3.535 -27.217 1.00 17.82 91 PHE B C 1
ATOM 2649 O O . PHE B 1 91 ? -9.884 -4.173 -27.712 1.00 16.84 91 PHE B O 1
ATOM 2657 N N . GLY B 1 92 ? -11.533 -3.982 -26.193 1.00 16.61 92 GLY B N 1
ATOM 2658 C CA . GLY B 1 92 ? -11.271 -5.286 -25.611 1.00 17.88 92 GLY B CA 1
ATOM 2659 C C . GLY B 1 92 ? -9.891 -5.467 -25.014 1.00 17.36 92 GLY B C 1
ATOM 2660 O O . GLY B 1 92 ? -9.424 -6.595 -24.862 1.00 16.75 92 GLY B O 1
ATOM 2661 N N . GLY B 1 93 ? -9.241 -4.364 -24.659 1.00 17.39 93 GLY B N 1
ATOM 2662 C CA . GLY B 1 93 ? -7.914 -4.456 -24.080 1.00 18.26 93 GLY B CA 1
ATOM 2663 C C . GLY B 1 93 ? -7.947 -4.343 -22.568 1.00 17.40 93 GLY B C 1
ATOM 2664 O O . GLY B 1 93 ? -9.016 -4.261 -21.969 1.00 19.03 93 GLY B O 1
ATOM 2665 N N . SER B 1 94 ? -6.773 -4.352 -21.948 1.00 16.74 94 SER B N 1
ATOM 2666 C CA . SER B 1 94 ? -6.679 -4.238 -20.499 1.00 17.35 94 SER B CA 1
ATOM 2667 C C . SER B 1 94 ? -5.248 -3.924 -20.103 1.00 16.18 94 SER B C 1
ATOM 2668 O O . SER B 1 94 ? -4.328 -4.050 -20.906 1.00 14.92 94 SER B O 1
ATOM 2671 N N . LEU B 1 95 ? -5.060 -3.516 -18.855 1.00 15.22 95 LEU B N 1
ATOM 2672 C CA . LEU B 1 95 ? -3.730 -3.208 -18.369 1.00 15.70 95 LEU B CA 1
ATOM 2673 C C . LEU B 1 95 ? -2.949 -4.514 -18.254 1.00 15.23 95 LEU B C 1
ATOM 2674 O O . LEU B 1 95 ? -1.733 -4.536 -18.442 1.00 15.44 95 LEU B O 1
ATOM 2679 N N . LEU B 1 96 ? -3.655 -5.600 -17.945 1.00 15.36 96 LEU B N 1
ATOM 2680 C CA . LEU B 1 96 ? -3.018 -6.906 -17.827 1.00 15.62 96 LEU B CA 1
ATOM 2681 C C . LEU B 1 96 ? -2.345 -7.264 -19.156 1.00 16.39 96 LEU B C 1
ATOM 2682 O O . LEU B 1 96 ? -1.269 -7.865 -19.174 1.00 14.79 96 LEU B O 1
ATOM 2687 N N . ASP B 1 97 ? -2.984 -6.899 -20.267 1.00 16.46 97 ASP B N 1
ATOM 2688 C CA . ASP B 1 97 ? -2.411 -7.171 -21.588 1.00 16.00 97 ASP B CA 1
ATOM 2689 C C . ASP B 1 97 ? -1.026 -6.530 -21.670 1.00 16.86 97 ASP B C 1
ATOM 2690 O O . ASP B 1 97 ? -0.060 -7.151 -22.127 1.00 15.77 97 ASP B O 1
ATOM 2695 N N . LEU B 1 98 ? -0.933 -5.276 -21.238 1.00 16.02 98 LEU B N 1
ATOM 2696 C CA . LEU B 1 98 ? 0.339 -4.562 -21.271 1.00 14.58 98 LEU B CA 1
ATOM 2697 C C . LEU B 1 98 ? 1.373 -5.216 -20.359 1.00 15.02 98 LEU B C 1
ATOM 2698 O O . LEU B 1 98 ? 2.532 -5.379 -20.739 1.00 13.51 98 LEU B O 1
ATOM 2703 N N . LYS B 1 99 ? 0.949 -5.588 -19.156 1.00 15.00 99 LYS B N 1
ATOM 2704 C CA . LYS B 1 99 ? 1.847 -6.220 -18.193 1.00 13.70 99 LYS B CA 1
ATOM 2705 C C . LYS B 1 99 ? 2.466 -7.497 -18.752 1.00 14.16 99 LYS B C 1
ATOM 2706 O O . LYS B 1 99 ? 3.677 -7.699 -18.668 1.00 14.76 99 LYS B O 1
ATOM 2712 N N . ARG B 1 100 ? 1.623 -8.355 -19.320 1.00 14.72 100 ARG B N 1
ATOM 2713 C CA . ARG B 1 100 ? 2.078 -9.621 -19.880 1.00 15.53 100 ARG B CA 1
ATOM 2714 C C . ARG B 1 100 ? 2.985 -9.412 -21.087 1.00 15.76 100 ARG B C 1
ATOM 2715 O O . ARG B 1 100 ? 4.004 -10.084 -21.224 1.00 13.71 100 ARG B O 1
ATOM 2723 N N . VAL B 1 101 ? 2.616 -8.483 -21.962 1.00 15.30 101 VAL B N 1
ATOM 2724 C CA . VAL B 1 101 ? 3.435 -8.203 -23.136 1.00 14.44 101 VAL B CA 1
ATOM 2725 C C . VAL B 1 101 ? 4.802 -7.674 -22.709 1.00 13.96 101 VAL B C 1
ATOM 2726 O O . VAL B 1 101 ? 5.824 -8.038 -23.290 1.00 13.85 101 VAL B O 1
ATOM 2730 N N . ARG B 1 102 ? 4.819 -6.817 -21.693 1.00 13.14 102 ARG B N 1
ATOM 2731 C CA . ARG B 1 102 ? 6.069 -6.245 -21.199 1.00 13.51 102 ARG B CA 1
ATOM 2732 C C . ARG B 1 102 ? 7.034 -7.326 -20.717 1.00 12.12 102 ARG B C 1
ATOM 2733 O O . ARG B 1 102 ? 8.237 -7.249 -20.966 1.00 11.74 102 ARG B O 1
ATOM 2741 N N . GLU B 1 103 ? 6.512 -8.325 -20.015 1.00 13.65 103 GLU B N 1
ATOM 2742 C CA . GLU B 1 103 ? 7.375 -9.391 -19.513 1.00 15.89 103 GLU B CA 1
ATOM 2743 C C . GLU B 1 103 ? 7.816 -10.315 -20.640 1.00 14.46 103 GLU B C 1
ATOM 2744 O O . GLU B 1 103 ? 8.897 -10.905 -20.579 1.00 16.51 103 GLU B O 1
ATOM 2750 N N . ALA B 1 104 ? 6.996 -10.405 -21.683 1.00 15.00 104 ALA B N 1
ATOM 2751 C CA . ALA B 1 104 ? 7.269 -11.285 -22.818 1.00 16.09 104 ALA B CA 1
ATOM 2752 C C . ALA B 1 104 ? 8.276 -10.805 -23.859 1.00 16.15 104 ALA B C 1
ATOM 2753 O O . ALA B 1 104 ? 9.030 -11.618 -24.404 1.00 14.15 104 ALA B O 1
ATOM 2755 N N . VAL B 1 105 ? 8.276 -9.507 -24.153 1.00 16.15 105 VAL B N 1
ATOM 2756 C CA . VAL B 1 105 ? 9.185 -8.953 -25.160 1.00 16.62 105 VAL B CA 1
ATOM 2757 C C . VAL B 1 105 ? 10.120 -7.880 -24.613 1.00 16.47 105 VAL B C 1
ATOM 2758 O O . VAL B 1 105 ? 9.973 -7.436 -23.476 1.00 18.29 105 VAL B O 1
ATOM 2762 N N . ASP B 1 106 ? 11.072 -7.461 -25.445 1.00 15.27 106 ASP B N 1
ATOM 2763 C CA . ASP B 1 106 ? 12.058 -6.442 -25.076 1.00 13.99 106 ASP B CA 1
ATOM 2764 C C . ASP B 1 106 ? 11.812 -5.096 -25.765 1.00 14.51 106 ASP B C 1
ATOM 2765 O O . ASP B 1 106 ? 12.378 -4.074 -25.371 1.00 14.15 106 ASP B O 1
ATOM 2770 N N . LEU B 1 107 ? 10.964 -5.096 -26.788 1.00 15.03 107 LEU B N 1
ATOM 2771 C CA . LEU B 1 107 ? 10.671 -3.885 -27.553 1.00 16.12 107 LEU B CA 1
ATOM 2772 C C . LEU B 1 107 ? 10.021 -2.757 -26.768 1.00 16.15 107 LEU B C 1
ATOM 2773 O O . LEU B 1 107 ? 9.363 -2.989 -25.757 1.00 17.18 107 LEU B O 1
ATOM 2778 N N . PRO B 1 108 ? 10.198 -1.509 -27.236 1.00 14.02 108 PRO B N 1
ATOM 2779 C CA . PRO B 1 108 ? 9.594 -0.361 -26.556 1.00 14.80 108 PRO B CA 1
ATOM 2780 C C . PRO B 1 108 ? 8.084 -0.537 -26.709 1.00 13.46 108 PRO B C 1
ATOM 2781 O O . PRO B 1 108 ? 7.618 -0.921 -27.784 1.00 14.45 108 PRO B O 1
ATOM 2785 N N . LEU B 1 109 ? 7.324 -0.253 -25.654 1.00 11.49 109 LEU B N 1
ATOM 2786 C CA . LEU B 1 109 ? 5.872 -0.402 -25.709 1.00 11.71 109 LEU B CA 1
ATOM 2787 C C . LEU B 1 109 ? 5.138 0.934 -25.611 1.00 11.76 109 LEU B C 1
ATOM 2788 O O . LEU B 1 109 ? 5.589 1.865 -24.943 1.00 13.57 109 LEU B O 1
ATOM 2793 N N . LEU B 1 110 ? 4.006 1.014 -26.295 1.00 11.98 110 LEU B N 1
ATOM 2794 C CA . LEU B 1 110 ? 3.177 2.206 -26.284 1.00 12.46 110 LEU B CA 1
ATOM 2795 C C . LEU B 1 110 ? 1.848 1.849 -25.648 1.00 12.14 110 LEU B C 1
ATOM 2796 O O . LEU B 1 110 ? 1.194 0.907 -26.089 1.00 12.60 110 LEU B O 1
ATOM 2801 N N . ARG B 1 111 ? 1.448 2.567 -24.600 1.00 13.13 111 ARG B N 1
ATOM 2802 C CA . ARG B 1 111 ? 0.145 2.284 -24.017 1.00 13.66 111 ARG B CA 1
ATOM 2803 C C . ARG B 1 111 ? -0.882 3.042 -24.852 1.00 12.20 111 ARG B C 1
ATOM 2804 O O . ARG B 1 111 ? -0.874 4.277 -24.892 1.00 12.82 111 ARG B O 1
ATOM 2812 N N . LYS B 1 112 ? -1.755 2.303 -25.526 1.00 13.15 112 LYS B N 1
ATOM 2813 C CA . LYS B 1 112 ? -2.782 2.913 -26.360 1.00 14.20 112 LYS B CA 1
ATOM 2814 C C . LYS B 1 112 ? -4.090 2.952 -25.576 1.00 12.52 112 LYS B C 1
ATOM 2815 O O . LYS B 1 112 ? -4.751 1.934 -25.394 1.00 13.71 112 LYS B O 1
ATOM 2821 N N . ASP B 1 113 ? -4.454 4.139 -25.107 1.00 13.81 113 ASP B N 1
ATOM 2822 C CA . ASP B 1 113 ? -5.673 4.302 -24.337 1.00 15.05 113 ASP B CA 1
ATOM 2823 C C . ASP B 1 113 ? -6.107 5.755 -24.485 1.00 15.10 113 ASP B C 1
ATOM 2824 O O . ASP B 1 113 ? -5.563 6.501 -25.301 1.00 16.67 113 ASP B O 1
ATOM 2829 N N . PHE B 1 114 ? -7.086 6.153 -23.688 1.00 16.61 114 PHE B N 1
ATOM 2830 C CA . PHE B 1 114 ? -7.604 7.506 -23.742 1.00 14.70 114 PHE B CA 1
ATOM 2831 C C . PHE B 1 114 ? -7.262 8.195 -22.428 1.00 15.90 114 PHE B C 1
ATOM 2832 O O . PHE B 1 114 ? -8.025 8.164 -21.466 1.00 16.27 114 PHE B O 1
ATOM 2840 N N . VAL B 1 115 ? -6.083 8.806 -22.413 1.00 16.30 115 VAL B N 1
ATOM 2841 C CA . VAL B 1 115 ? -5.557 9.490 -21.241 1.00 17.33 115 VAL B CA 1
ATOM 2842 C C . VAL B 1 115 ? -6.346 10.751 -20.899 1.00 18.33 115 VAL B C 1
ATOM 2843 O O . VAL B 1 115 ? -6.340 11.726 -21.650 1.00 18.59 115 VAL B O 1
ATOM 2847 N N . VAL B 1 116 ? -7.019 10.714 -19.753 1.00 17.70 116 VAL B N 1
ATOM 2848 C CA . VAL B 1 116 ? -7.838 11.831 -19.293 1.00 17.06 116 VAL B CA 1
ATOM 2849 C C . VAL B 1 116 ? -7.523 12.207 -17.843 1.00 16.59 116 VAL B C 1
ATOM 2850 O O . VAL B 1 116 ? -8.268 12.953 -17.204 1.00 14.18 116 VAL B O 1
ATOM 2854 N N . ASP B 1 117 ? -6.415 11.678 -17.337 1.00 15.40 117 ASP B N 1
ATOM 2855 C CA . ASP B 1 117 ? -5.962 11.944 -15.976 1.00 17.61 117 ASP B CA 1
ATOM 2856 C C . ASP B 1 117 ? -4.485 11.574 -15.928 1.00 16.80 117 ASP B C 1
ATOM 2857 O O . ASP B 1 117 ? -4.067 10.584 -16.536 1.00 17.11 117 ASP B O 1
ATOM 2862 N N . PRO B 1 118 ? -3.675 12.360 -15.204 1.00 16.18 118 PRO B N 1
ATOM 2863 C CA . PRO B 1 118 ? -2.235 12.102 -15.089 1.00 16.19 118 PRO B CA 1
ATOM 2864 C C . PRO B 1 118 ? -1.896 10.723 -14.528 1.00 15.19 118 PRO B C 1
ATOM 2865 O O . PRO B 1 118 ? -0.826 10.182 -14.806 1.00 15.31 118 PRO B O 1
ATOM 2869 N N . PHE B 1 119 ? -2.797 10.155 -13.730 1.00 16.03 119 PHE B N 1
ATOM 2870 C CA . PHE B 1 119 ? -2.540 8.840 -13.161 1.00 14.44 119 PHE B CA 1
ATOM 2871 C C . PHE B 1 119 ? -2.361 7.801 -14.260 1.00 14.30 119 PHE B C 1
ATOM 2872 O O . PHE B 1 119 ? -1.558 6.882 -14.128 1.00 14.81 119 PHE B O 1
ATOM 2880 N N . MET B 1 120 ? -3.106 7.950 -15.351 1.00 14.37 120 MET B N 1
ATOM 2881 C CA . MET B 1 120 ? -2.989 6.997 -16.444 1.00 13.13 120 MET B CA 1
ATOM 2882 C C . MET B 1 120 ? -1.575 7.019 -17.024 1.00 12.70 120 MET B C 1
ATOM 2883 O O . MET B 1 120 ? -1.115 6.031 -17.590 1.00 12.57 120 MET B O 1
ATOM 2888 N N . LEU B 1 121 ? -0.881 8.142 -16.871 1.00 14.41 121 LEU B N 1
ATOM 2889 C CA . LEU B 1 121 ? 0.499 8.253 -17.344 1.00 14.57 121 LEU B CA 1
ATOM 2890 C C . LEU B 1 121 ? 1.425 7.532 -16.356 1.00 14.99 121 LEU B C 1
ATOM 2891 O O . LEU B 1 121 ? 2.328 6.798 -16.757 1.00 14.39 121 LEU B O 1
ATOM 2896 N N . GLU B 1 122 ? 1.197 7.740 -15.060 1.00 15.54 122 GLU B N 1
ATOM 2897 C CA . GLU B 1 122 ? 2.001 7.079 -14.035 1.00 15.58 122 GLU B CA 1
ATOM 2898 C C . GLU B 1 122 ? 1.876 5.573 -14.220 1.00 14.74 122 GLU B C 1
ATOM 2899 O O . GLU B 1 122 ? 2.847 4.824 -14.118 1.00 13.37 122 GLU B O 1
ATOM 2905 N N . GLU B 1 123 ? 0.644 5.150 -14.466 1.00 15.91 123 GLU B N 1
ATOM 2906 C CA . GLU B 1 123 ? 0.298 3.754 -14.665 1.00 15.47 123 GLU B CA 1
ATOM 2907 C C . GLU B 1 123 ? 1.035 3.181 -15.876 1.00 16.21 123 GLU B C 1
ATOM 2908 O O . GLU B 1 123 ? 1.621 2.100 -15.812 1.00 15.40 123 GLU B O 1
ATOM 2914 N N . ALA B 1 124 ? 0.999 3.911 -16.984 1.00 14.63 124 ALA B N 1
ATOM 2915 C CA . ALA B 1 124 ? 1.671 3.460 -18.193 1.00 15.10 124 ALA B CA 1
ATOM 2916 C C . ALA B 1 124 ? 3.151 3.206 -17.906 1.00 15.09 124 ALA B C 1
ATOM 2917 O O . ALA B 1 124 ? 3.683 2.150 -18.244 1.00 14.95 124 ALA B O 1
ATOM 2919 N N . ARG B 1 125 ? 3.808 4.169 -17.265 1.00 15.22 125 ARG B N 1
ATOM 2920 C CA . ARG B 1 125 ? 5.229 4.039 -16.950 1.00 15.38 125 ARG B CA 1
ATOM 2921 C C . ARG B 1 125 ? 5.515 2.904 -15.973 1.00 15.42 125 ARG B C 1
ATOM 2922 O O . ARG B 1 125 ? 6.451 2.126 -16.168 1.00 15.18 125 ARG B O 1
ATOM 2930 N N . ALA B 1 126 ? 4.708 2.813 -14.922 1.00 16.25 126 ALA B N 1
ATOM 2931 C CA . ALA B 1 126 ? 4.896 1.783 -13.906 1.00 16.34 126 ALA B CA 1
ATOM 2932 C C . ALA B 1 126 ? 4.782 0.371 -14.468 1.00 16.86 126 ALA B C 1
ATOM 2933 O O . ALA B 1 126 ? 5.431 -0.554 -13.973 1.00 17.45 126 ALA B O 1
ATOM 2935 N N . PHE B 1 127 ? 3.958 0.200 -15.499 1.00 16.26 127 PHE B N 1
ATOM 2936 C CA . PHE B 1 127 ? 3.788 -1.114 -16.104 1.00 16.43 127 PHE B CA 1
ATOM 2937 C C . PHE B 1 127 ? 4.686 -1.408 -17.309 1.00 17.86 127 PHE B C 1
ATOM 2938 O O . PHE B 1 127 ? 4.451 -2.363 -18.046 1.00 18.06 127 PHE B O 1
ATOM 2946 N N . GLY B 1 128 ? 5.709 -0.583 -17.512 1.00 17.83 128 GLY B N 1
ATOM 2947 C CA . GLY B 1 128 ? 6.653 -0.843 -18.587 1.00 17.59 128 GLY B CA 1
ATOM 2948 C C . GLY B 1 128 ? 6.515 -0.190 -19.948 1.00 16.39 128 GLY B C 1
ATOM 2949 O O . GLY B 1 128 ? 7.204 -0.588 -20.889 1.00 15.38 128 GLY B O 1
ATOM 2950 N N . ALA B 1 129 ? 5.640 0.796 -20.081 1.00 16.61 129 ALA B N 1
ATOM 2951 C CA . ALA B 1 129 ? 5.499 1.459 -21.368 1.00 16.82 129 ALA B CA 1
ATOM 2952 C C . ALA B 1 129 ? 6.590 2.521 -21.495 1.00 17.86 129 ALA B C 1
ATOM 2953 O O . ALA B 1 129 ? 6.982 3.129 -20.498 1.00 15.30 129 ALA B O 1
ATOM 2955 N N . SER B 1 130 ? 7.096 2.715 -22.713 1.00 14.11 130 SER B N 1
ATOM 2956 C CA . SER B 1 130 ? 8.108 3.733 -22.978 1.00 16.01 130 SER B CA 1
ATOM 2957 C C . SER B 1 130 ? 7.379 4.987 -23.439 1.00 16.40 130 SER B C 1
ATOM 2958 O O . SER B 1 130 ? 7.920 6.094 -23.391 1.00 17.05 130 SER B O 1
ATOM 2961 N N . ALA B 1 131 ? 6.143 4.803 -23.896 1.00 16.15 131 ALA B N 1
ATOM 2962 C CA . ALA B 1 131 ? 5.336 5.911 -24.386 1.00 14.64 131 ALA B CA 1
ATOM 2963 C C . ALA B 1 131 ? 3.858 5.692 -24.117 1.00 14.34 131 ALA B C 1
ATOM 2964 O O . ALA B 1 131 ? 3.404 4.555 -23.937 1.00 12.81 131 ALA B O 1
ATOM 2966 N N . ALA B 1 132 ? 3.118 6.794 -24.111 1.00 12.81 132 ALA B N 1
ATOM 2967 C CA . ALA B 1 132 ? 1.678 6.773 -23.901 1.00 15.01 132 ALA B CA 1
ATOM 2968 C C . ALA B 1 132 ? 1.048 7.674 -24.959 1.00 15.10 132 ALA B C 1
ATOM 2969 O O . ALA B 1 132 ? 1.647 8.666 -25.381 1.00 16.31 132 ALA B O 1
ATOM 2971 N N . LEU B 1 133 ? -0.158 7.323 -25.389 1.00 15.63 133 LEU B N 1
ATOM 2972 C CA . LEU B 1 133 ? -0.871 8.103 -26.389 1.00 15.48 133 LEU B CA 1
ATOM 2973 C C . LEU B 1 133 ? -1.575 9.304 -25.754 1.00 16.06 133 LEU B C 1
ATOM 2974 O O . LEU B 1 133 ? -2.185 9.186 -24.690 1.00 16.79 133 LEU B O 1
ATOM 2979 N N . LEU B 1 134 ? -1.470 10.458 -26.404 1.00 15.68 134 LEU B N 1
ATOM 2980 C CA . LEU B 1 134 ? -2.150 11.668 -25.955 1.00 16.57 134 LEU B CA 1
ATOM 2981 C C . LEU B 1 134 ? -2.975 12.100 -27.162 1.00 16.37 134 LEU B C 1
ATOM 2982 O O . LEU B 1 134 ? -2.461 12.140 -28.280 1.00 20.63 134 LEU B O 1
ATOM 2987 N N . ILE B 1 135 ? -4.250 12.409 -26.937 1.00 16.19 135 ILE B N 1
ATOM 2988 C CA . ILE B 1 135 ? -5.156 12.801 -28.013 1.00 14.83 135 ILE B CA 1
ATOM 2989 C C . ILE B 1 135 ? -5.567 14.262 -27.873 1.00 16.31 135 ILE B C 1
ATOM 2990 O O . ILE B 1 135 ? -6.270 14.630 -26.936 1.00 16.79 135 ILE B O 1
ATOM 2995 N N . VAL B 1 136 ? -5.132 15.089 -28.816 1.00 16.36 136 VAL B N 1
ATOM 2996 C CA . VAL B 1 136 ? -5.442 16.511 -28.780 1.00 15.53 136 VAL B CA 1
ATOM 2997 C C . VAL B 1 136 ? -6.956 16.744 -28.760 1.00 16.97 136 VAL B C 1
ATOM 2998 O O . VAL B 1 136 ? -7.431 17.685 -28.123 1.00 15.90 136 VAL B O 1
ATOM 3002 N N . ALA B 1 137 ? -7.714 15.884 -29.438 1.00 16.36 137 ALA B N 1
ATOM 3003 C CA . ALA B 1 137 ? -9.169 16.022 -29.463 1.00 19.09 137 ALA B CA 1
ATOM 3004 C C . ALA B 1 137 ? -9.763 15.948 -28.055 1.00 18.94 137 ALA B C 1
ATOM 3005 O O . ALA B 1 137 ? -10.875 16.430 -27.814 1.00 18.71 137 ALA B O 1
ATOM 3007 N N . LEU B 1 138 ? -9.023 15.350 -27.126 1.00 18.83 138 LEU B N 1
ATOM 3008 C CA . LEU B 1 138 ? -9.491 15.231 -25.749 1.00 17.32 138 LEU B CA 1
ATOM 3009 C C . LEU B 1 138 ? -8.871 16.279 -24.831 1.00 18.38 138 LEU B C 1
ATOM 3010 O O . LEU B 1 138 ? -9.566 16.916 -24.043 1.00 18.31 138 LEU B O 1
ATOM 3015 N N . LEU B 1 139 ? -7.560 16.456 -24.947 1.00 17.10 139 LEU B N 1
ATOM 3016 C CA . LEU B 1 139 ? -6.824 17.380 -24.092 1.00 17.46 139 LEU B CA 1
ATOM 3017 C C . LEU B 1 139 ? -6.856 18.858 -24.474 1.00 18.49 139 LEU B C 1
ATOM 3018 O O . LEU B 1 139 ? -6.819 19.723 -23.598 1.00 18.40 139 LEU B O 1
ATOM 3023 N N . GLY B 1 140 ? -6.921 19.158 -25.767 1.00 17.89 140 GLY B N 1
ATOM 3024 C CA . GLY B 1 140 ? -6.936 20.552 -26.176 1.00 17.74 140 GLY B CA 1
ATOM 3025 C C . GLY B 1 140 ? -5.667 21.258 -25.724 1.00 16.52 140 GLY B C 1
ATOM 3026 O O . GLY B 1 140 ? -4.571 20.731 -25.890 1.00 16.23 140 GLY B O 1
ATOM 3027 N N . GLU B 1 141 ? -5.803 22.443 -25.137 1.00 16.61 141 GLU B N 1
ATOM 3028 C CA . GLU B 1 141 ? -4.629 23.189 -24.694 1.00 16.91 141 GLU B CA 1
ATOM 3029 C C . GLU B 1 141 ? -3.908 22.561 -23.503 1.00 16.54 141 GLU B C 1
ATOM 3030 O O . GLU B 1 141 ? -2.853 23.042 -23.092 1.00 16.65 141 GLU B O 1
ATOM 3036 N N . LEU B 1 142 ? -4.467 21.483 -22.959 1.00 16.49 142 LEU B N 1
ATOM 3037 C CA . LEU B 1 142 ? -3.832 20.793 -21.837 1.00 15.90 142 LEU B CA 1
ATOM 3038 C C . LEU B 1 142 ? -2.802 19.802 -22.367 1.00 15.74 142 LEU B C 1
ATOM 3039 O O . LEU B 1 142 ? -2.100 19.147 -21.601 1.00 15.32 142 LEU B O 1
ATOM 3044 N N . THR B 1 143 ? -2.703 19.705 -23.688 1.00 16.01 143 THR B N 1
ATOM 3045 C CA . THR B 1 143 ? -1.749 18.785 -24.290 1.00 15.66 143 THR B CA 1
ATOM 3046 C C . THR B 1 143 ? -0.325 19.005 -23.783 1.00 15.09 143 THR B C 1
ATOM 3047 O O . THR B 1 143 ? 0.387 18.042 -23.487 1.00 16.07 143 THR B O 1
ATOM 3051 N N . GLY B 1 144 ? 0.086 20.266 -23.677 1.00 14.07 144 GLY B N 1
ATOM 3052 C CA . GLY B 1 144 ? 1.428 20.569 -23.205 1.00 14.13 144 GLY B CA 1
ATOM 3053 C C . GLY B 1 144 ? 1.663 20.109 -21.778 1.00 13.93 144 GLY B C 1
ATOM 3054 O O . GLY B 1 144 ? 2.716 19.554 -21.455 1.00 14.25 144 GLY B O 1
ATOM 3055 N N . ALA B 1 145 ? 0.680 20.341 -20.918 1.00 13.76 145 ALA B N 1
ATOM 3056 C CA . ALA B 1 145 ? 0.790 19.940 -19.520 1.00 14.47 145 ALA B CA 1
ATOM 3057 C C . ALA B 1 145 ? 0.962 18.425 -19.405 1.00 15.92 145 ALA B C 1
ATOM 3058 O O . ALA B 1 145 ? 1.783 17.943 -18.626 1.00 16.96 145 ALA B O 1
ATOM 3060 N N . TYR B 1 146 ? 0.187 17.673 -20.182 1.00 15.26 146 TYR B N 1
ATOM 3061 C CA . TYR B 1 146 ? 0.289 16.215 -20.144 1.00 15.24 146 TYR B CA 1
ATOM 3062 C C . TYR B 1 146 ? 1.593 15.713 -20.745 1.00 15.80 146 TYR B C 1
ATOM 3063 O O . TYR B 1 146 ? 2.168 14.733 -20.273 1.00 14.32 146 TYR B O 1
ATOM 3072 N N . LEU B 1 147 ? 2.064 16.395 -21.785 1.00 17.85 147 LEU B N 1
ATOM 3073 C CA . LEU B 1 147 ? 3.315 16.030 -22.430 1.00 20.17 147 LEU B CA 1
ATOM 3074 C C . LEU B 1 147 ? 4.453 16.186 -21.421 1.00 20.02 147 LEU B C 1
ATOM 3075 O O . LEU B 1 147 ? 5.347 15.341 -21.341 1.00 20.58 147 LEU B O 1
ATOM 3080 N N . GLU B 1 148 ? 4.411 17.262 -20.641 1.00 19.30 148 GLU B N 1
ATOM 3081 C CA . GLU B 1 148 ? 5.454 17.519 -19.653 1.00 19.60 148 GLU B CA 1
ATOM 3082 C C . GLU B 1 148 ? 5.361 16.593 -18.445 1.00 19.22 148 GLU B C 1
ATOM 3083 O O . GLU B 1 148 ? 6.376 16.248 -17.846 1.00 19.62 148 GLU B O 1
ATOM 3089 N N . GLU B 1 149 ? 4.148 16.188 -18.081 1.00 19.42 149 GLU B N 1
ATOM 3090 C CA . GLU B 1 149 ? 3.984 15.263 -16.963 1.00 19.95 149 GLU B CA 1
ATOM 3091 C C . GLU B 1 149 ? 4.578 13.927 -17.412 1.00 19.00 149 GLU B C 1
ATOM 3092 O O . GLU B 1 149 ? 5.252 13.241 -16.644 1.00 19.62 149 GLU B O 1
ATOM 3098 N N . ALA B 1 150 ? 4.332 13.562 -18.666 1.00 17.42 150 ALA B N 1
ATOM 3099 C CA . ALA B 1 150 ? 4.873 12.316 -19.196 1.00 18.34 150 ALA B CA 1
ATOM 3100 C C . ALA B 1 150 ? 6.397 12.371 -19.121 1.00 17.84 150 ALA B C 1
ATOM 3101 O O . ALA B 1 150 ? 7.035 11.446 -18.626 1.00 17.17 150 ALA B O 1
ATOM 3103 N N . ARG B 1 151 ? 6.972 13.471 -19.601 1.00 19.06 151 ARG B N 1
ATOM 3104 C CA . ARG B 1 151 ? 8.419 13.643 -19.591 1.00 20.74 151 ARG B CA 1
ATOM 3105 C C . ARG B 1 151 ? 8.971 13.446 -18.181 1.00 19.97 151 ARG B C 1
ATOM 3106 O O . ARG B 1 151 ? 9.943 12.715 -17.983 1.00 22.50 151 ARG B O 1
ATOM 3114 N N . ARG B 1 152 ? 8.345 14.094 -17.203 1.00 20.18 152 ARG B N 1
ATOM 3115 C CA . ARG B 1 152 ? 8.779 13.995 -15.810 1.00 20.75 152 ARG B CA 1
ATOM 3116 C C . ARG B 1 152 ? 8.793 12.550 -15.305 1.00 22.45 152 ARG B C 1
ATOM 3117 O O . ARG B 1 152 ? 9.617 12.181 -14.464 1.00 20.27 152 ARG B O 1
ATOM 3125 N N . LEU B 1 153 ? 7.875 11.737 -15.822 1.00 21.65 153 LEU B N 1
ATOM 3126 C CA . LEU B 1 153 ? 7.775 10.333 -15.431 1.00 21.06 153 LEU B CA 1
ATOM 3127 C C . LEU B 1 153 ? 8.738 9.444 -16.213 1.00 22.24 153 LEU B C 1
ATOM 3128 O O . LEU B 1 153 ? 8.858 8.253 -15.928 1.00 22.93 153 LEU B O 1
ATOM 3133 N N . GLY B 1 154 ? 9.427 10.028 -17.190 1.00 22.88 154 GLY B N 1
ATOM 3134 C CA . GLY B 1 154 ? 10.358 9.269 -18.009 1.00 22.37 154 GLY B CA 1
ATOM 3135 C C . GLY B 1 154 ? 9.563 8.544 -19.073 1.00 22.19 154 GLY B C 1
ATOM 3136 O O . GLY B 1 154 ? 9.912 7.446 -19.501 1.00 22.77 154 GLY B O 1
ATOM 3137 N N . LEU B 1 155 ? 8.487 9.190 -19.503 1.00 21.78 155 LEU B N 1
ATOM 3138 C CA . LEU B 1 155 ? 7.577 8.639 -20.492 1.00 20.94 155 LEU B CA 1
ATOM 3139 C C . LEU B 1 155 ? 7.517 9.531 -21.730 1.00 20.68 155 LEU B C 1
ATOM 3140 O O . LEU B 1 155 ? 7.415 10.752 -21.620 1.00 20.44 155 LEU B O 1
ATOM 3145 N N . GLU B 1 156 ? 7.599 8.925 -22.909 1.00 17.63 156 GLU B N 1
ATOM 3146 C CA . GLU B 1 156 ? 7.517 9.680 -24.152 1.00 19.62 156 GLU B CA 1
ATOM 3147 C C . GLU B 1 156 ? 6.036 9.758 -24.525 1.00 18.98 156 GLU B C 1
ATOM 3148 O O . GLU B 1 156 ? 5.244 8.926 -24.083 1.00 20.95 156 GLU B O 1
ATOM 3154 N N . ALA B 1 157 ? 5.652 10.754 -25.315 1.00 17.91 157 ALA B N 1
ATOM 3155 C CA . ALA B 1 157 ? 4.250 10.909 -25.677 1.00 18.55 157 ALA B CA 1
ATOM 3156 C C . ALA B 1 157 ? 3.961 10.979 -27.170 1.00 19.38 157 ALA B C 1
ATOM 3157 O O . ALA B 1 157 ? 4.503 11.827 -27.878 1.00 21.45 157 ALA B O 1
ATOM 3159 N N . LEU B 1 158 ? 3.098 10.085 -27.642 1.00 18.33 158 LEU B N 1
ATOM 3160 C CA . LEU B 1 158 ? 2.701 10.091 -29.041 1.00 16.93 158 LEU B CA 1
ATOM 3161 C C . LEU B 1 158 ? 1.492 11.016 -29.083 1.00 17.92 158 LEU B C 1
ATOM 3162 O O . LEU B 1 158 ? 0.395 10.633 -28.678 1.00 17.48 158 LEU B O 1
ATOM 3167 N N . VAL B 1 159 ? 1.706 12.243 -29.546 1.00 17.64 159 VAL B N 1
ATOM 3168 C CA . VAL B 1 159 ? 0.640 13.235 -29.621 1.00 15.93 159 VAL B CA 1
ATOM 3169 C C . VAL B 1 159 ? -0.123 13.075 -30.924 1.00 17.26 159 VAL B C 1
ATOM 3170 O O . VAL B 1 159 ? 0.378 13.411 -31.996 1.00 17.02 159 VAL B O 1
ATOM 3174 N N . GLU B 1 160 ? -1.346 12.570 -30.809 1.00 15.85 160 GLU B N 1
ATOM 3175 C CA . GLU B 1 160 ? -2.204 12.296 -31.954 1.00 17.86 160 GLU B CA 1
ATOM 3176 C C . GLU B 1 160 ? -3.107 13.448 -32.388 1.00 17.48 160 GLU B C 1
ATOM 3177 O O . GLU B 1 160 ? -3.840 14.018 -31.585 1.00 17.91 160 GLU B O 1
ATOM 3183 N N . VAL B 1 161 ? -3.067 13.762 -33.679 1.00 18.31 161 VAL B N 1
ATOM 3184 C CA . VAL B 1 161 ? -3.881 14.834 -34.232 1.00 18.45 161 VAL B CA 1
ATOM 3185 C C . VAL B 1 161 ? -4.555 14.340 -35.510 1.00 19.89 161 VAL B C 1
ATOM 3186 O O . VAL B 1 161 ? -4.046 13.437 -36.175 1.00 18.89 161 VAL B O 1
ATOM 3190 N N . HIS B 1 162 ? -5.695 14.932 -35.851 1.00 20.43 162 HIS B N 1
ATOM 3191 C CA . HIS B 1 162 ? -6.422 14.528 -37.049 1.00 23.32 162 HIS B CA 1
ATOM 3192 C C . HIS B 1 162 ? -6.778 15.699 -37.953 1.00 23.45 162 HIS B C 1
ATOM 3193 O O . HIS B 1 162 ? -7.238 15.500 -39.081 1.00 22.78 162 HIS B O 1
ATOM 3200 N N . THR B 1 163 ? -6.565 16.917 -37.464 1.00 22.66 163 THR B N 1
ATOM 3201 C CA . THR B 1 163 ? -6.881 18.113 -38.241 1.00 23.48 163 THR B CA 1
ATOM 3202 C C . THR B 1 163 ? -5.771 19.152 -38.143 1.00 24.07 163 THR B C 1
ATOM 3203 O O . THR B 1 163 ? -4.894 19.054 -37.289 1.00 23.97 163 THR B O 1
ATOM 3207 N N . GLU B 1 164 ? -5.821 20.152 -39.019 1.00 24.00 164 GLU B N 1
ATOM 3208 C CA . GLU B 1 164 ? -4.821 21.212 -39.025 1.00 25.21 164 GLU B CA 1
ATOM 3209 C C . GLU B 1 164 ? -4.844 21.976 -37.710 1.00 24.67 164 GLU B C 1
ATOM 3210 O O . GLU B 1 164 ? -3.799 22.358 -37.184 1.00 22.55 164 GLU B O 1
ATOM 3216 N N . ARG B 1 165 ? -6.042 22.210 -37.184 1.00 25.32 165 ARG B N 1
ATOM 3217 C CA . ARG B 1 165 ? -6.167 22.940 -35.931 1.00 25.65 165 ARG B CA 1
ATOM 3218 C C . ARG B 1 165 ? -5.580 22.148 -34.775 1.00 23.42 165 ARG B C 1
ATOM 3219 O O . ARG B 1 165 ? -4.936 22.719 -33.898 1.00 22.98 165 ARG B O 1
ATOM 3227 N N . GLU B 1 166 ? -5.781 20.834 -34.774 1.00 20.47 166 GLU B N 1
ATOM 3228 C CA . GLU B 1 166 ? -5.217 20.012 -33.707 1.00 19.04 166 GLU B CA 1
ATOM 3229 C C . GLU B 1 166 ? -3.700 19.947 -33.889 1.00 17.99 166 GLU B C 1
ATOM 3230 O O . GLU B 1 166 ? -2.954 19.908 -32.918 1.00 16.95 166 GLU B O 1
ATOM 3236 N N . LEU B 1 167 ? -3.247 19.940 -35.139 1.00 19.05 167 LEU B N 1
ATOM 3237 C CA . LEU B 1 167 ? -1.814 19.905 -35.423 1.00 19.98 167 LEU B CA 1
ATOM 3238 C C . LEU B 1 167 ? -1.121 21.116 -34.804 1.00 20.87 167 LEU B C 1
ATOM 3239 O O . LEU B 1 167 ? -0.105 20.982 -34.122 1.00 19.85 167 LEU B O 1
ATOM 3244 N N . GLU B 1 168 ? -1.674 22.300 -35.049 1.00 20.36 168 GLU B N 1
ATOM 3245 C CA . GLU B 1 168 ? -1.084 23.524 -34.518 1.00 21.27 168 GLU B CA 1
ATOM 3246 C C . GLU B 1 168 ? -1.028 23.470 -32.999 1.00 20.14 168 GLU B C 1
ATOM 3247 O O . GLU B 1 168 ? -0.044 23.887 -32.394 1.00 20.88 168 GLU B O 1
ATOM 3253 N N . ILE B 1 169 ? -2.089 22.962 -32.380 1.00 20.41 169 ILE B N 1
ATOM 3254 C CA . ILE B 1 169 ? -2.109 22.844 -30.926 1.00 19.92 169 ILE B CA 1
ATOM 3255 C C . ILE B 1 169 ? -0.959 21.943 -30.481 1.00 20.44 169 ILE B C 1
ATOM 3256 O O . ILE B 1 169 ? -0.225 22.268 -29.545 1.00 19.88 169 ILE B O 1
ATOM 3261 N N . ALA B 1 170 ? -0.798 20.813 -31.164 1.00 20.01 170 ALA B N 1
ATOM 3262 C CA . ALA B 1 170 ? 0.264 19.871 -30.826 1.00 20.72 170 ALA B CA 1
ATOM 3263 C C . ALA B 1 170 ? 1.644 20.505 -30.971 1.00 20.78 170 ALA B C 1
ATOM 3264 O O . ALA B 1 170 ? 2.503 20.348 -30.102 1.00 19.87 170 ALA B O 1
ATOM 3266 N N . LEU B 1 171 ? 1.858 21.223 -32.070 1.00 20.96 171 LEU B N 1
ATOM 3267 C CA . LEU B 1 171 ? 3.140 21.871 -32.307 1.00 21.07 171 LEU B CA 1
ATOM 3268 C C . LEU B 1 171 ? 3.424 22.945 -31.258 1.00 21.09 171 LEU B C 1
ATOM 3269 O O . LEU B 1 171 ? 4.523 23.010 -30.708 1.00 20.74 171 LEU B O 1
ATOM 3274 N N . GLU B 1 172 ? 2.431 23.780 -30.973 1.00 20.23 172 GLU B N 1
ATOM 3275 C CA . GLU B 1 172 ? 2.610 24.846 -29.996 1.00 21.10 172 GLU B CA 1
ATOM 3276 C C . GLU B 1 172 ? 2.758 24.293 -28.582 1.00 21.53 172 GLU B C 1
ATOM 3277 O O . GLU B 1 172 ? 3.248 24.985 -27.692 1.00 21.35 172 GLU B O 1
ATOM 3283 N N . ALA B 1 173 ? 2.351 23.039 -28.385 1.00 21.09 173 ALA B N 1
ATOM 3284 C CA . ALA B 1 173 ? 2.459 22.392 -27.077 1.00 22.02 173 ALA B CA 1
ATOM 3285 C C . ALA B 1 173 ? 3.857 21.806 -26.892 1.00 21.90 173 ALA B C 1
ATOM 3286 O O . ALA B 1 173 ? 4.216 21.370 -25.798 1.00 22.12 173 ALA B O 1
ATOM 3288 N N . GLY B 1 174 ? 4.635 21.788 -27.971 1.00 21.85 174 GLY B N 1
ATOM 3289 C CA . GLY B 1 174 ? 5.987 21.256 -27.903 1.00 21.82 174 GLY B CA 1
ATOM 3290 C C . GLY B 1 174 ? 6.097 19.767 -28.187 1.00 22.78 174 GLY B C 1
ATOM 3291 O O . GLY B 1 174 ? 7.068 19.122 -27.782 1.00 22.83 174 GLY B O 1
ATOM 3292 N N . ALA B 1 175 ? 5.116 19.211 -28.887 1.00 20.94 175 ALA B N 1
ATOM 3293 C CA . ALA B 1 175 ? 5.139 17.786 -29.204 1.00 21.17 175 ALA B CA 1
ATOM 3294 C C . ALA B 1 175 ? 6.457 17.397 -29.870 1.00 21.89 175 ALA B C 1
ATOM 3295 O O . ALA B 1 175 ? 6.980 18.138 -30.707 1.00 20.21 175 ALA B O 1
ATOM 3297 N N . GLU B 1 176 ? 6.991 16.241 -29.485 1.00 21.47 176 GLU B N 1
ATOM 3298 C CA . GLU B 1 176 ? 8.246 15.731 -30.037 1.00 22.53 176 GLU B CA 1
ATOM 3299 C C . GLU B 1 176 ? 7.999 14.494 -30.896 1.00 22.22 176 GLU B C 1
ATOM 3300 O O . GLU B 1 176 ? 8.754 14.204 -31.827 1.00 21.67 176 GLU B O 1
ATOM 3306 N N . VAL B 1 177 ? 6.947 13.756 -30.561 1.00 22.51 177 VAL B N 1
ATOM 3307 C CA . VAL B 1 177 ? 6.556 12.573 -31.318 1.00 22.38 177 VAL B CA 1
ATOM 3308 C C . VAL B 1 177 ? 5.125 12.885 -31.732 1.00 22.55 177 VAL B C 1
ATOM 3309 O O . VAL B 1 177 ? 4.237 13.009 -30.889 1.00 22.49 177 VAL B O 1
ATOM 3313 N N . LEU B 1 178 ? 4.910 13.021 -33.034 1.00 20.41 178 LEU B N 1
ATOM 3314 C CA . LEU B 1 178 ? 3.606 13.393 -33.557 1.00 20.57 178 LEU B CA 1
ATOM 3315 C C . LEU B 1 178 ? 2.922 12.303 -34.373 1.00 21.22 178 LEU B C 1
ATOM 3316 O O . LEU B 1 178 ? 3.515 11.734 -35.285 1.00 20.91 178 LEU B O 1
ATOM 3321 N N . GLY B 1 179 ? 1.666 12.023 -34.037 1.00 19.52 179 GLY B N 1
ATOM 3322 C CA . GLY B 1 179 ? 0.915 11.012 -34.756 1.00 18.71 179 GLY B CA 1
ATOM 3323 C C . GLY B 1 179 ? -0.230 11.625 -35.543 1.00 19.66 179 GLY B C 1
ATOM 3324 O O . GLY B 1 179 ? -1.114 12.267 -34.975 1.00 19.29 179 GLY B O 1
ATOM 3325 N N . ILE B 1 180 ? -0.208 11.444 -36.858 1.00 18.53 180 ILE B N 1
ATOM 3326 C CA . ILE B 1 180 ? -1.261 11.966 -37.722 1.00 18.44 180 ILE B CA 1
ATOM 3327 C C . ILE B 1 180 ? -2.255 10.827 -37.959 1.00 19.37 180 ILE B C 1
ATOM 3328 O O . ILE B 1 180 ? -1.930 9.838 -38.615 1.00 19.14 180 ILE B O 1
ATOM 3333 N N . ASN B 1 181 ? -3.463 10.972 -37.425 1.00 19.82 181 ASN B N 1
ATOM 3334 C CA . ASN B 1 181 ? -4.497 9.948 -37.556 1.00 21.43 181 ASN B CA 1
ATOM 3335 C C . ASN B 1 181 ? -5.382 10.188 -38.779 1.00 21.50 181 ASN B C 1
ATOM 3336 O O . ASN B 1 181 ? -5.991 11.250 -38.914 1.00 22.70 181 ASN B O 1
ATOM 3341 N N . ASN B 1 182 ? -5.460 9.195 -39.659 1.00 21.39 182 ASN B N 1
ATOM 3342 C CA . ASN B 1 182 ? -6.267 9.301 -40.873 1.00 22.39 182 ASN B CA 1
ATOM 3343 C C . ASN B 1 182 ? -7.765 9.139 -40.640 1.00 24.73 182 ASN B C 1
ATOM 3344 O O . ASN B 1 182 ? -8.566 9.441 -41.524 1.00 24.18 182 ASN B O 1
ATOM 3349 N N . ARG B 1 183 ? -8.148 8.657 -39.461 1.00 26.41 183 ARG B N 1
ATOM 3350 C CA . ARG B 1 183 ? -9.565 8.446 -39.177 1.00 31.57 183 ARG B CA 1
ATOM 3351 C C . ARG B 1 183 ? -10.280 9.700 -38.679 1.00 34.81 183 ARG B C 1
ATOM 3352 O O . ARG B 1 183 ? -9.785 10.410 -37.806 1.00 34.43 183 ARG B O 1
ATOM 3360 N N . ASP B 1 184 ? -11.457 9.955 -39.245 1.00 39.85 184 ASP B N 1
ATOM 3361 C CA . ASP B 1 184 ? -12.263 11.122 -38.891 1.00 43.63 184 ASP B CA 1
ATOM 3362 C C . ASP B 1 184 ? -12.937 10.969 -37.528 1.00 44.94 184 ASP B C 1
ATOM 3363 O O . ASP B 1 184 ? -13.233 9.856 -37.090 1.00 45.41 184 ASP B O 1
ATOM 3368 N N . LEU B 1 185 ? -13.180 12.099 -36.870 1.00 46.77 185 LEU B N 1
ATOM 3369 C CA . LEU B 1 185 ? -13.817 12.120 -35.556 1.00 48.19 185 LEU B CA 1
ATOM 3370 C C . LEU B 1 185 ? -15.330 12.272 -35.651 1.00 48.96 185 LEU B C 1
ATOM 3371 O O . LEU B 1 185 ? -15.861 13.358 -35.415 1.00 49.62 185 LEU B O 1
ATOM 3376 N N . ALA B 1 186 ? -16.011 11.180 -35.992 1.00 49.19 186 ALA B N 1
ATOM 3377 C CA . ALA B 1 186 ? -17.469 11.156 -36.123 1.00 49.46 186 ALA B CA 1
ATOM 3378 C C . ALA B 1 186 ? -17.874 10.069 -37.103 1.00 49.19 186 ALA B C 1
ATOM 3379 O O . ALA B 1 186 ? -18.504 9.079 -36.729 1.00 50.13 186 ALA B O 1
ATOM 3381 N N . THR B 1 187 ? -17.506 10.267 -38.364 1.00 48.87 187 THR B N 1
ATOM 3382 C CA . THR B 1 187 ? -17.830 9.316 -39.416 1.00 47.62 187 THR B CA 1
ATOM 3383 C C . THR B 1 187 ? -17.049 8.022 -39.235 1.00 47.32 187 THR B C 1
ATOM 3384 O O . THR B 1 187 ? -17.447 6.973 -39.746 1.00 47.03 187 THR B O 1
ATOM 3388 N N . LEU B 1 188 ? -15.939 8.099 -38.506 1.00 45.96 188 LEU B N 1
ATOM 3389 C CA . LEU B 1 188 ? -15.100 6.930 -38.279 1.00 44.84 188 LEU B CA 1
ATOM 3390 C C . LEU B 1 188 ? -14.559 6.465 -39.630 1.00 43.53 188 LEU B C 1
ATOM 3391 O O . LEU B 1 188 ? -14.056 5.353 -39.760 1.00 43.62 188 LEU B O 1
ATOM 3396 N N . HIS B 1 189 ? -14.671 7.333 -40.633 1.00 42.97 189 HIS B N 1
ATOM 3397 C CA . HIS B 1 189 ? -14.198 7.025 -41.979 1.00 42.45 189 HIS B CA 1
ATOM 3398 C C . HIS B 1 189 ? -12.740 7.441 -42.136 1.00 40.38 189 HIS B C 1
ATOM 3399 O O . HIS B 1 189 ? -12.283 8.395 -41.506 1.00 39.10 189 HIS B O 1
ATOM 3406 N N . ILE B 1 190 ? -12.015 6.722 -42.985 1.00 38.31 190 ILE B N 1
ATOM 3407 C CA . ILE B 1 190 ? -10.605 7.004 -43.197 1.00 35.58 190 ILE B CA 1
ATOM 3408 C C . ILE B 1 190 ? -10.242 7.575 -44.559 1.00 33.00 190 ILE B C 1
ATOM 3409 O O . ILE B 1 190 ? -10.782 7.175 -45.589 1.00 32.00 190 ILE B O 1
ATOM 3414 N N . ASN B 1 191 ? -9.315 8.524 -44.542 1.00 28.94 191 ASN B N 1
ATOM 3415 C CA . ASN B 1 191 ? -8.800 9.117 -45.762 1.00 26.09 191 ASN B CA 1
ATOM 3416 C C . ASN B 1 191 ? -7.291 9.112 -45.570 1.00 23.64 191 ASN B C 1
ATOM 3417 O O . ASN B 1 191 ? -6.744 9.936 -44.838 1.00 21.15 191 ASN B O 1
ATOM 3422 N N . LEU B 1 192 ? -6.629 8.156 -46.213 1.00 21.83 192 LEU B N 1
ATOM 3423 C CA . LEU B 1 192 ? -5.187 8.013 -46.095 1.00 21.22 192 LEU B CA 1
ATOM 3424 C C . LEU B 1 192 ? -4.398 9.252 -46.489 1.00 19.99 192 LEU B C 1
ATOM 3425 O O . LEU B 1 192 ? -3.216 9.364 -46.159 1.00 20.82 192 LEU B O 1
ATOM 3430 N N . GLU B 1 193 ? -5.043 10.188 -47.183 1.00 20.42 193 GLU B N 1
ATOM 3431 C CA . GLU B 1 193 ? -4.365 11.408 -47.610 1.00 20.06 193 GLU B CA 1
ATOM 3432 C C . GLU B 1 193 ? -4.082 12.344 -46.437 1.00 19.75 193 GLU B C 1
ATOM 3433 O O . GLU B 1 193 ? -3.212 13.212 -46.520 1.00 19.18 193 GLU B O 1
ATOM 3439 N N . THR B 1 194 ? -4.807 12.159 -45.340 1.00 19.20 194 THR B N 1
ATOM 3440 C CA . THR B 1 194 ? -4.624 13.001 -44.165 1.00 20.39 194 THR B CA 1
ATOM 3441 C C . THR B 1 194 ? -3.178 13.011 -43.665 1.00 20.01 194 THR B C 1
ATOM 3442 O O . THR B 1 194 ? -2.626 14.071 -43.353 1.00 17.50 194 THR B O 1
ATOM 3446 N N . ALA B 1 195 ? -2.568 11.831 -43.592 1.00 19.60 195 ALA B N 1
ATOM 3447 C CA . ALA B 1 195 ? -1.194 11.713 -43.109 1.00 19.44 195 ALA B CA 1
ATOM 3448 C C . ALA B 1 195 ? -0.197 12.539 -43.927 1.00 19.47 195 ALA B C 1
ATOM 3449 O O . ALA B 1 195 ? 0.532 13.364 -43.377 1.00 19.09 195 ALA B O 1
ATOM 3451 N N . PRO B 1 196 ? -0.147 12.325 -45.252 1.00 20.99 196 PRO B N 1
ATOM 3452 C CA . PRO B 1 196 ? 0.788 13.091 -46.083 1.00 21.04 196 PRO B CA 1
ATOM 3453 C C . PRO B 1 196 ? 0.521 14.597 -46.011 1.00 20.12 196 PRO B C 1
ATOM 3454 O O . PRO B 1 196 ? 1.452 15.399 -45.939 1.00 20.05 196 PRO B O 1
ATOM 3458 N N . ARG B 1 197 ? -0.755 14.973 -46.027 1.00 20.30 197 ARG B N 1
ATOM 3459 C CA . ARG B 1 197 ? -1.133 16.384 -45.986 1.00 20.20 197 ARG B CA 1
ATOM 3460 C C . ARG B 1 197 ? -0.694 17.098 -44.712 1.00 20.56 197 ARG B C 1
ATOM 3461 O O . ARG B 1 197 ? 0.012 18.108 -44.771 1.00 20.65 197 ARG B O 1
ATOM 3469 N N . LEU B 1 198 ? -1.111 16.584 -43.560 1.00 20.32 198 LEU B N 1
ATOM 3470 C CA . LEU B 1 198 ? -0.737 17.207 -42.296 1.00 21.37 198 LEU B CA 1
ATOM 3471 C C . LEU B 1 198 ? 0.731 16.964 -41.955 1.00 21.65 198 LEU B C 1
ATOM 3472 O O . LEU B 1 198 ? 1.353 17.762 -41.255 1.00 21.35 198 LEU B O 1
ATOM 3477 N N . GLY B 1 199 ? 1.286 15.864 -42.455 1.00 21.78 199 GLY B N 1
ATOM 3478 C CA . GLY B 1 199 ? 2.683 15.573 -42.194 1.00 20.06 199 GLY B CA 1
ATOM 3479 C C . GLY B 1 199 ? 3.566 16.576 -42.910 1.00 20.09 199 GLY B C 1
ATOM 3480 O O . GLY B 1 199 ? 4.569 17.038 -42.368 1.00 18.33 199 GLY B O 1
ATOM 3481 N N . ARG B 1 200 ? 3.201 16.905 -44.145 1.00 21.12 200 ARG B N 1
ATOM 3482 C CA . ARG B 1 200 ? 3.969 17.867 -44.914 1.00 22.95 200 ARG B CA 1
ATOM 3483 C C . ARG B 1 200 ? 3.814 19.246 -44.287 1.00 21.45 200 ARG B C 1
ATOM 3484 O O . ARG B 1 200 ? 4.767 20.023 -44.244 1.00 21.66 200 ARG B O 1
ATOM 3492 N N . LEU B 1 201 ? 2.619 19.531 -43.777 1.00 21.21 201 LEU B N 1
ATOM 3493 C CA . LEU B 1 201 ? 2.355 20.811 -43.132 1.00 22.83 201 LEU B CA 1
ATOM 3494 C C . LEU B 1 201 ? 3.203 20.906 -41.863 1.00 20.89 201 LEU B C 1
ATOM 3495 O O . LEU B 1 201 ? 3.776 21.952 -41.562 1.00 21.50 201 LEU B O 1
ATOM 3500 N N . ALA B 1 202 ? 3.292 19.801 -41.129 1.00 20.79 202 ALA B N 1
ATOM 3501 C CA . ALA B 1 202 ? 4.081 19.761 -39.899 1.00 21.22 202 ALA B CA 1
ATOM 3502 C C . ALA B 1 202 ? 5.543 20.107 -40.174 1.00 20.70 202 ALA B C 1
ATOM 3503 O O . ALA B 1 202 ? 6.128 20.948 -39.485 1.00 20.57 202 ALA B O 1
ATOM 3505 N N . ARG B 1 203 ? 6.131 19.450 -41.173 1.00 21.00 203 ARG B N 1
ATOM 3506 C CA . ARG B 1 203 ? 7.526 19.696 -41.534 1.00 22.02 203 ARG B CA 1
ATOM 3507 C C . ARG B 1 203 ? 7.704 21.142 -41.983 1.00 24.18 203 ARG B C 1
ATOM 3508 O O . ARG B 1 203 ? 8.663 21.810 -41.599 1.00 24.59 203 ARG B O 1
ATOM 3516 N N . LYS B 1 204 ? 6.772 21.618 -42.801 1.00 25.47 204 LYS B N 1
ATOM 3517 C CA . LYS B 1 204 ? 6.834 22.983 -43.310 1.00 28.19 204 LYS B CA 1
ATOM 3518 C C . LYS B 1 204 ? 6.789 24.004 -42.177 1.00 28.11 204 LYS B C 1
ATOM 3519 O O . LYS B 1 204 ? 7.372 25.083 -42.283 1.00 28.66 204 LYS B O 1
ATOM 3525 N N . ARG B 1 205 ? 6.107 23.655 -41.089 1.00 27.18 205 ARG B N 1
ATOM 3526 C CA . ARG B 1 205 ? 5.995 24.549 -39.942 1.00 26.50 205 ARG B CA 1
ATOM 3527 C C . ARG B 1 205 ? 7.131 24.374 -38.934 1.00 26.73 205 ARG B C 1
ATOM 3528 O O . ARG B 1 205 ? 7.080 24.911 -37.828 1.00 27.06 205 ARG B O 1
ATOM 3536 N N . GLY B 1 206 ? 8.155 23.616 -39.315 1.00 27.05 206 GLY B N 1
ATOM 3537 C CA . GLY B 1 206 ? 9.302 23.433 -38.439 1.00 26.98 206 GLY B CA 1
ATOM 3538 C C . GLY B 1 206 ? 9.365 22.221 -37.523 1.00 27.03 206 GLY B C 1
ATOM 3539 O O . GLY B 1 206 ? 10.238 22.155 -36.649 1.00 25.69 206 GLY B O 1
ATOM 3540 N N . PHE B 1 207 ? 8.458 21.264 -37.692 1.00 25.01 207 PHE B N 1
ATOM 3541 C CA . PHE B 1 207 ? 8.494 20.079 -36.842 1.00 23.41 207 PHE B CA 1
ATOM 3542 C C . PHE B 1 207 ? 9.666 19.213 -37.266 1.00 23.82 207 PHE B C 1
ATOM 3543 O O . PHE B 1 207 ? 9.732 18.772 -38.415 1.00 24.33 207 PHE B O 1
ATOM 3551 N N . GLY B 1 208 ? 10.590 18.979 -36.338 1.00 21.34 208 GLY B N 1
ATOM 3552 C CA . GLY B 1 208 ? 11.748 18.157 -36.630 1.00 22.45 208 GLY B CA 1
ATOM 3553 C C . GLY B 1 208 ? 11.764 16.876 -35.817 1.00 21.95 208 GLY B C 1
ATOM 3554 O O . GLY B 1 208 ? 12.755 16.147 -35.812 1.00 22.94 208 GLY B O 1
ATOM 3555 N N . GLY B 1 209 ? 10.661 16.593 -35.131 1.00 21.29 209 GLY B N 1
ATOM 3556 C CA . GLY B 1 209 ? 10.589 15.387 -34.325 1.00 21.25 209 GLY B CA 1
ATOM 3557 C C . GLY B 1 209 ? 10.198 14.157 -35.122 1.00 21.63 209 GLY B C 1
ATOM 3558 O O . GLY B 1 209 ? 10.326 14.127 -36.350 1.00 20.64 209 GLY B O 1
ATOM 3559 N N . VAL B 1 210 ? 9.716 13.137 -34.419 1.00 21.30 210 VAL B N 1
ATOM 3560 C CA . VAL B 1 210 ? 9.302 11.888 -35.051 1.00 21.57 210 VAL B CA 1
ATOM 3561 C C . VAL B 1 210 ? 7.859 11.962 -35.546 1.00 20.88 210 VAL B C 1
ATOM 3562 O O . VAL B 1 210 ? 6.941 12.229 -34.774 1.00 19.96 210 VAL B O 1
ATOM 3566 N N . LEU B 1 211 ? 7.669 11.741 -36.844 1.00 19.31 211 LEU B N 1
ATOM 3567 C CA . LEU B 1 211 ? 6.338 11.758 -37.445 1.00 19.05 211 LEU B CA 1
ATOM 3568 C C . LEU B 1 211 ? 5.837 10.326 -37.559 1.00 17.26 211 LEU B C 1
ATOM 3569 O O . LEU B 1 211 ? 6.546 9.455 -38.061 1.00 18.41 211 LEU B O 1
ATOM 3574 N N . VAL B 1 212 ? 4.611 10.095 -37.097 1.00 16.26 212 VAL B N 1
ATOM 3575 C CA . VAL B 1 212 ? 3.998 8.772 -37.127 1.00 15.17 212 VAL B CA 1
ATOM 3576 C C . VAL B 1 212 ? 2.641 8.824 -37.829 1.00 16.10 212 VAL B C 1
ATOM 3577 O O . VAL B 1 212 ? 1.792 9.653 -37.498 1.00 17.94 212 VAL B O 1
ATOM 3581 N N . ALA B 1 213 ? 2.448 7.951 -38.817 1.00 16.37 213 ALA B N 1
ATOM 3582 C CA . ALA B 1 213 ? 1.184 7.890 -39.547 1.00 16.24 213 ALA B CA 1
ATOM 3583 C C . ALA B 1 213 ? 0.330 6.826 -38.875 1.00 16.68 213 ALA B C 1
ATOM 3584 O O . ALA B 1 213 ? 0.840 5.769 -38.501 1.00 16.80 213 ALA B O 1
ATOM 3586 N N . GLU B 1 214 ? -0.964 7.098 -38.731 1.00 16.83 214 GLU B N 1
ATOM 3587 C CA . GLU B 1 214 ? -1.856 6.154 -38.069 1.00 17.81 214 GLU B CA 1
ATOM 3588 C C . GLU B 1 214 ? -3.183 5.895 -38.765 1.00 17.19 214 GLU B C 1
ATOM 3589 O O . GLU B 1 214 ? -3.778 6.796 -39.355 1.00 18.87 214 GLU B O 1
ATOM 3595 N N . SER B 1 215 ? -3.635 4.646 -38.663 1.00 18.41 215 SER B N 1
ATOM 3596 C CA . SER B 1 215 ? -4.936 4.201 -39.160 1.00 18.67 215 SER B CA 1
ATOM 3597 C C . SER B 1 215 ? -5.190 3.934 -40.637 1.00 18.97 215 SER B C 1
ATOM 3598 O O . SER B 1 215 ? -4.937 4.782 -41.490 1.00 18.90 215 SER B O 1
ATOM 3601 N N . GLY B 1 216 ? -5.725 2.745 -40.910 1.00 18.58 216 GLY B N 1
ATOM 3602 C CA . GLY B 1 216 ? -6.094 2.364 -42.264 1.00 19.23 216 GLY B CA 1
ATOM 3603 C C . GLY B 1 216 ? -5.083 1.720 -43.186 1.00 19.22 216 GLY B C 1
ATOM 3604 O O . GLY B 1 216 ? -5.413 1.425 -44.333 1.00 19.25 216 GLY B O 1
ATOM 3605 N N . TYR B 1 217 ? -3.867 1.487 -42.707 1.00 19.20 217 TYR B N 1
ATOM 3606 C CA . TYR B 1 217 ? -2.836 0.887 -43.548 1.00 19.50 217 TYR B CA 1
ATOM 3607 C C . TYR B 1 217 ? -2.926 -0.620 -43.611 1.00 19.90 217 TYR B C 1
ATOM 3608 O O . TYR B 1 217 ? -3.111 -1.280 -42.592 1.00 17.61 217 TYR B O 1
ATOM 3617 N N . SER B 1 218 ? -2.789 -1.165 -44.815 1.00 19.50 218 SER B N 1
ATOM 3618 C CA . SER B 1 218 ? -2.865 -2.606 -44.991 1.00 22.79 218 SER B CA 1
ATOM 3619 C C . SER B 1 218 ? -2.007 -3.121 -46.140 1.00 24.25 218 SER B C 1
ATOM 3620 O O . SER B 1 218 ? -1.872 -4.329 -46.315 1.00 25.24 218 SER B O 1
ATOM 3623 N N . ARG B 1 219 ? -1.422 -2.218 -46.920 1.00 24.50 219 ARG B N 1
ATOM 3624 C CA . ARG B 1 219 ? -0.609 -2.651 -48.053 1.00 25.41 219 ARG B CA 1
ATOM 3625 C C . ARG B 1 219 ? 0.765 -1.999 -48.121 1.00 24.92 219 ARG B C 1
ATOM 3626 O O . ARG B 1 219 ? 0.941 -0.844 -47.738 1.00 23.05 219 ARG B O 1
ATOM 3634 N N . LYS B 1 220 ? 1.737 -2.760 -48.614 1.00 25.24 220 LYS B N 1
ATOM 3635 C CA . LYS B 1 220 ? 3.108 -2.287 -48.750 1.00 25.56 220 LYS B CA 1
ATOM 3636 C C . LYS B 1 220 ? 3.174 -1.039 -49.626 1.00 24.26 220 LYS B C 1
ATOM 3637 O O . LYS B 1 220 ? 4.009 -0.161 -49.406 1.00 23.55 220 LYS B O 1
ATOM 3643 N N . GLU B 1 221 ? 2.288 -0.970 -50.616 1.00 24.67 221 GLU B N 1
ATOM 3644 C CA . GLU B 1 221 ? 2.232 0.160 -51.542 1.00 25.13 221 GLU B CA 1
ATOM 3645 C C . GLU B 1 221 ? 1.866 1.452 -50.820 1.00 24.04 221 GLU B C 1
ATOM 3646 O O . GLU B 1 221 ? 2.386 2.518 -51.142 1.00 22.39 221 GLU B O 1
ATOM 3652 N N . GLU B 1 222 ? 0.971 1.359 -49.839 1.00 21.84 222 GLU B N 1
ATOM 3653 C CA . GLU B 1 222 ? 0.563 2.539 -49.086 1.00 21.59 222 GLU B CA 1
ATOM 3654 C C . GLU B 1 222 ? 1.736 3.032 -48.238 1.00 20.53 222 GLU B C 1
ATOM 3655 O O . GLU B 1 222 ? 1.920 4.235 -48.059 1.00 21.34 222 GLU B O 1
ATOM 3661 N N . LEU B 1 223 ? 2.534 2.097 -47.727 1.00 20.94 223 LEU B N 1
ATOM 3662 C CA . LEU B 1 223 ? 3.692 2.451 -46.912 1.00 20.38 223 LEU B CA 1
ATOM 3663 C C . LEU B 1 223 ? 4.785 3.123 -47.733 1.00 20.02 223 LEU B C 1
ATOM 3664 O O . LEU B 1 223 ? 5.500 3.989 -47.236 1.00 18.04 223 LEU B O 1
ATOM 3669 N N . LYS B 1 224 ? 4.916 2.729 -48.994 1.00 21.53 224 LYS B N 1
ATOM 3670 C CA . LYS B 1 224 ? 5.929 3.328 -49.851 1.00 22.41 224 LYS B CA 1
ATOM 3671 C C . LYS B 1 224 ? 5.658 4.819 -50.003 1.00 21.65 224 LYS B C 1
ATOM 3672 O O . LYS B 1 224 ? 6.583 5.617 -50.173 1.00 20.84 224 LYS B O 1
ATOM 3678 N N . ALA B 1 225 ? 4.381 5.184 -49.929 1.00 21.93 225 ALA B N 1
ATOM 3679 C CA . ALA B 1 225 ? 3.955 6.570 -50.066 1.00 21.91 225 ALA B CA 1
ATOM 3680 C C . ALA B 1 225 ? 4.296 7.397 -48.831 1.00 23.50 225 ALA B C 1
ATOM 3681 O O . ALA B 1 225 ? 4.197 8.625 -48.852 1.00 25.57 225 ALA B O 1
ATOM 3683 N N . LEU B 1 226 ? 4.692 6.723 -47.755 1.00 22.00 226 LEU B N 1
ATOM 3684 C CA . LEU B 1 226 ? 5.043 7.404 -46.516 1.00 22.65 226 LEU B CA 1
ATOM 3685 C C . LEU B 1 226 ? 6.550 7.613 -46.386 1.00 23.16 226 LEU B C 1
ATOM 3686 O O . LEU B 1 226 ? 7.003 8.506 -45.671 1.00 21.85 226 LEU B O 1
ATOM 3691 N N . GLU B 1 227 ? 7.321 6.787 -47.084 1.00 24.80 227 GLU B N 1
ATOM 3692 C CA . GLU B 1 227 ? 8.777 6.867 -47.032 1.00 26.11 227 GLU B CA 1
ATOM 3693 C C . GLU B 1 227 ? 9.319 8.235 -47.427 1.00 26.77 227 GLU B C 1
ATOM 3694 O O . GLU B 1 227 ? 8.846 8.855 -48.379 1.00 27.26 227 GLU B O 1
ATOM 3700 N N . GLY B 1 228 ? 10.317 8.702 -46.685 1.00 28.35 228 GLY B N 1
ATOM 3701 C CA . GLY B 1 228 ? 10.912 9.992 -46.981 1.00 28.31 228 GLY B CA 1
ATOM 3702 C C . GLY B 1 228 ? 10.267 11.126 -46.213 1.00 28.06 228 GLY B C 1
ATOM 3703 O O . GLY B 1 228 ? 10.879 12.175 -46.018 1.00 30.37 228 GLY B O 1
ATOM 3704 N N . LEU B 1 229 ? 9.027 10.917 -45.782 1.00 25.42 229 LEU B N 1
ATOM 3705 C CA . LEU B 1 229 ? 8.298 11.926 -45.024 1.00 23.53 229 LEU B CA 1
ATOM 3706 C C . LEU B 1 229 ? 8.125 11.489 -43.574 1.00 21.37 229 LEU B C 1
ATOM 3707 O O . LEU B 1 229 ? 8.508 12.208 -42.651 1.00 19.79 229 LEU B O 1
ATOM 3712 N N . PHE B 1 230 ? 7.551 10.306 -43.378 1.00 20.15 230 PHE B N 1
ATOM 3713 C CA . PHE B 1 230 ? 7.328 9.791 -42.029 1.00 18.48 230 PHE B CA 1
ATOM 3714 C C . PHE B 1 230 ? 8.481 8.952 -41.505 1.00 17.50 230 PHE B C 1
ATOM 3715 O O . PHE B 1 230 ? 9.256 8.390 -42.273 1.00 17.07 230 PHE B O 1
ATOM 3723 N N . ASP B 1 231 ? 8.594 8.879 -40.183 1.00 17.30 231 ASP B N 1
ATOM 3724 C CA . ASP B 1 231 ? 9.640 8.088 -39.554 1.00 16.16 231 ASP B CA 1
ATOM 3725 C C . ASP B 1 231 ? 9.060 6.735 -39.167 1.00 14.85 231 ASP B C 1
ATOM 3726 O O . ASP B 1 231 ? 9.781 5.748 -39.058 1.00 14.92 231 ASP B O 1
ATOM 3731 N N . ALA B 1 232 ? 7.747 6.694 -38.966 1.00 14.72 232 ALA B N 1
ATOM 3732 C CA . ALA B 1 232 ? 7.096 5.454 -38.573 1.00 14.38 232 ALA B CA 1
ATOM 3733 C C . ALA B 1 232 ? 5.621 5.435 -38.946 1.00 14.91 232 ALA B C 1
ATOM 3734 O O . ALA B 1 232 ? 5.042 6.459 -39.316 1.00 14.22 232 ALA B O 1
ATOM 3736 N N . VAL B 1 233 ? 5.027 4.253 -38.847 1.00 14.12 233 VAL B N 1
ATOM 3737 C CA . VAL B 1 233 ? 3.613 4.069 -39.140 1.00 15.62 233 VAL B CA 1
ATOM 3738 C C . VAL B 1 233 ? 3.042 3.098 -38.110 1.00 16.91 233 VAL B C 1
ATOM 3739 O O . VAL B 1 233 ? 3.691 2.112 -37.761 1.00 17.03 233 VAL B O 1
ATOM 3743 N N . LEU B 1 234 ? 1.838 3.383 -37.622 1.00 17.23 234 LEU B N 1
ATOM 3744 C CA . LEU B 1 234 ? 1.184 2.533 -36.629 1.00 17.18 234 LEU B CA 1
ATOM 3745 C C . LEU B 1 234 ? 0.167 1.646 -37.344 1.00 16.61 234 LEU B C 1
ATOM 3746 O O . LEU B 1 234 ? -0.737 2.142 -38.012 1.00 15.05 234 LEU B O 1
ATOM 3751 N N . ILE B 1 235 ? 0.323 0.333 -37.212 1.00 14.59 235 ILE B N 1
ATOM 3752 C CA . ILE B 1 235 ? -0.571 -0.604 -37.873 1.00 15.83 235 ILE B CA 1
ATOM 3753 C C . ILE B 1 235 ? -1.127 -1.662 -36.939 1.00 15.42 235 ILE B C 1
ATOM 3754 O O . ILE B 1 235 ? -0.376 -2.387 -36.291 1.00 16.57 235 ILE B O 1
ATOM 3759 N N . GLY B 1 236 ? -2.451 -1.761 -36.899 1.00 16.47 236 GLY B N 1
ATOM 3760 C CA . GLY B 1 236 ? -3.084 -2.747 -36.046 1.00 16.03 236 GLY B CA 1
ATOM 3761 C C . GLY B 1 236 ? -3.968 -3.750 -36.767 1.00 16.58 236 GLY B C 1
ATOM 3762 O O . GLY B 1 236 ? -3.594 -4.911 -36.939 1.00 16.32 236 GLY B O 1
ATOM 3763 N N . THR B 1 237 ? -5.141 -3.297 -37.198 1.00 16.31 237 THR B N 1
ATOM 3764 C CA . THR B 1 237 ? -6.116 -4.158 -37.864 1.00 18.56 237 THR B CA 1
ATOM 3765 C C . THR B 1 237 ? -5.621 -5.092 -38.970 1.00 19.23 237 THR B C 1
ATOM 3766 O O . THR B 1 237 ? -5.842 -6.305 -38.897 1.00 17.94 237 THR B O 1
ATOM 3770 N N . SER B 1 238 ? -4.962 -4.546 -39.988 1.00 18.95 238 SER B N 1
ATOM 3771 C CA . SER B 1 238 ? -4.496 -5.374 -41.098 1.00 19.86 238 SER B CA 1
ATOM 3772 C C . SER B 1 238 ? -3.566 -6.509 -40.680 1.00 19.82 238 SER B C 1
ATOM 3773 O O . SER B 1 238 ? -3.559 -7.568 -41.305 1.00 19.58 238 SER B O 1
ATOM 3776 N N . LEU B 1 239 ? -2.788 -6.302 -39.623 1.00 18.75 239 LEU B N 1
ATOM 3777 C CA . LEU B 1 239 ? -1.878 -7.339 -39.149 1.00 17.51 239 LEU B CA 1
ATOM 3778 C C . LEU B 1 239 ? -2.625 -8.333 -38.262 1.00 18.19 239 LEU B C 1
ATOM 3779 O O . LEU B 1 239 ? -2.451 -9.549 -38.393 1.00 17.45 239 LEU B O 1
ATOM 3784 N N . MET B 1 240 ? -3.456 -7.808 -37.362 1.00 19.35 240 MET B N 1
ATOM 3785 C CA . MET B 1 240 ? -4.237 -8.636 -36.446 1.00 20.56 240 MET B CA 1
ATOM 3786 C C . MET B 1 240 ? -5.140 -9.621 -37.183 1.00 22.25 240 MET B C 1
ATOM 3787 O O . MET B 1 240 ? -5.386 -10.725 -36.699 1.00 21.58 240 MET B O 1
ATOM 3792 N N . ARG B 1 241 ? -5.631 -9.222 -38.352 1.00 24.39 241 ARG B N 1
ATOM 3793 C CA . ARG B 1 241 ? -6.525 -10.078 -39.130 1.00 27.04 241 ARG B CA 1
ATOM 3794 C C . ARG B 1 241 ? -5.847 -11.086 -40.049 1.00 25.60 241 ARG B C 1
ATOM 3795 O O . ARG B 1 241 ? -6.508 -11.976 -40.591 1.00 25.82 241 ARG B O 1
ATOM 3803 N N . ALA B 1 242 ? -4.537 -10.960 -40.222 1.00 23.60 242 ALA B N 1
ATOM 3804 C CA . ALA B 1 242 ? -3.807 -11.886 -41.080 1.00 23.86 242 ALA B CA 1
ATOM 3805 C C . ALA B 1 242 ? -3.682 -13.247 -40.400 1.00 22.79 242 ALA B C 1
ATOM 3806 O O . ALA B 1 242 ? -3.552 -13.333 -39.179 1.00 23.21 242 ALA B O 1
ATOM 3808 N N . PRO B 1 243 ? -3.734 -14.332 -41.187 1.00 23.38 243 PRO B N 1
ATOM 3809 C CA . PRO B 1 243 ? -3.625 -15.702 -40.675 1.00 23.02 243 PRO B CA 1
ATOM 3810 C C . PRO B 1 243 ? -2.434 -15.872 -39.733 1.00 21.37 243 PRO B C 1
ATOM 3811 O O . PRO B 1 243 ? -2.515 -16.582 -38.731 1.00 22.63 243 PRO B O 1
ATOM 3815 N N . ASP B 1 244 ? -1.330 -15.214 -40.067 1.00 20.39 244 ASP B N 1
ATOM 3816 C CA . ASP B 1 244 ? -0.113 -15.277 -39.263 1.00 21.05 244 ASP B CA 1
ATOM 3817 C C . ASP B 1 244 ? 0.467 -13.867 -39.170 1.00 20.31 244 ASP B C 1
ATOM 3818 O O . ASP B 1 244 ? 0.900 -13.298 -40.170 1.00 20.02 244 ASP B O 1
ATOM 3823 N N . LEU B 1 245 ? 0.466 -13.308 -37.961 1.00 19.42 245 LEU B N 1
ATOM 3824 C CA . LEU B 1 245 ? 0.955 -11.946 -37.729 1.00 18.19 245 LEU B CA 1
ATOM 3825 C C . LEU B 1 245 ? 2.412 -11.695 -38.088 1.00 17.22 245 LEU B C 1
ATOM 3826 O O . LEU B 1 245 ? 2.749 -10.626 -38.599 1.00 16.71 245 LEU B O 1
ATOM 3831 N N . GLU B 1 246 ? 3.275 -12.665 -37.808 1.00 16.66 246 GLU B N 1
ATOM 3832 C CA . GLU B 1 246 ? 4.694 -12.520 -38.107 1.00 17.39 246 GLU B CA 1
ATOM 3833 C C . GLU B 1 246 ? 4.921 -12.388 -39.611 1.00 17.96 246 GLU B C 1
ATOM 3834 O O . GLU B 1 246 ? 5.630 -11.490 -40.058 1.00 18.11 246 GLU B O 1
ATOM 3840 N N . ALA B 1 247 ? 4.318 -13.287 -40.387 1.00 17.42 247 ALA B N 1
ATOM 3841 C CA . ALA B 1 247 ? 4.471 -13.270 -41.843 1.00 17.04 247 ALA B CA 1
ATOM 3842 C C . ALA B 1 247 ? 3.857 -12.025 -42.471 1.00 17.36 247 ALA B C 1
ATOM 3843 O O . ALA B 1 247 ? 4.382 -11.488 -43.446 1.00 17.77 247 ALA B O 1
ATOM 3845 N N . ALA B 1 248 ? 2.740 -11.567 -41.919 1.00 16.76 248 ALA B N 1
ATOM 3846 C CA . ALA B 1 248 ? 2.084 -10.377 -42.444 1.00 19.14 248 ALA B CA 1
ATOM 3847 C C . ALA B 1 248 ? 2.986 -9.159 -42.263 1.00 21.02 248 ALA B C 1
ATOM 3848 O O . ALA B 1 248 ? 3.155 -8.358 -43.183 1.00 22.03 248 ALA B O 1
ATOM 3850 N N . LEU B 1 249 ? 3.575 -9.023 -41.079 1.00 19.94 249 LEU B N 1
ATOM 3851 C CA . LEU B 1 249 ? 4.447 -7.888 -40.808 1.00 20.46 249 LEU B CA 1
ATOM 3852 C C . LEU B 1 249 ? 5.746 -7.957 -41.609 1.00 21.28 249 LEU B C 1
ATOM 3853 O O . LEU B 1 249 ? 6.234 -6.933 -42.088 1.00 20.19 249 LEU B O 1
ATOM 3858 N N . ARG B 1 250 ? 6.305 -9.156 -41.756 1.00 23.15 250 ARG B N 1
ATOM 3859 C CA . ARG B 1 250 ? 7.538 -9.324 -42.523 1.00 27.90 250 ARG B CA 1
ATOM 3860 C C . ARG B 1 250 ? 7.339 -8.770 -43.924 1.00 29.48 250 ARG B C 1
ATOM 3861 O O . ARG B 1 250 ? 8.241 -8.165 -44.497 1.00 28.82 250 ARG B O 1
ATOM 3869 N N . GLU B 1 251 ? 6.145 -8.987 -44.465 1.00 31.92 251 GLU B N 1
ATOM 3870 C CA . GLU B 1 251 ? 5.802 -8.523 -45.803 1.00 35.20 251 GLU B CA 1
ATOM 3871 C C . GLU B 1 251 ? 5.982 -7.015 -45.919 1.00 36.04 251 GLU B C 1
ATOM 3872 O O . GLU B 1 251 ? 6.490 -6.517 -46.921 1.00 37.11 251 GLU B O 1
ATOM 3878 N N . LEU B 1 252 ? 5.568 -6.295 -44.882 1.00 35.97 252 LEU B N 1
ATOM 3879 C CA . LEU B 1 252 ? 5.654 -4.841 -44.873 1.00 36.50 252 LEU B CA 1
ATOM 3880 C C . LEU B 1 252 ? 7.047 -4.283 -44.596 1.00 38.66 252 LEU B C 1
ATOM 3881 O O . LEU B 1 252 ? 7.525 -3.416 -45.328 1.00 39.43 252 LEU B O 1
ATOM 3886 N N . VAL B 1 253 ? 7.697 -4.782 -43.549 1.00 40.00 253 VAL B N 1
ATOM 3887 C CA . VAL B 1 253 ? 9.027 -4.308 -43.177 1.00 42.34 253 VAL B CA 1
ATOM 3888 C C . VAL B 1 253 ? 10.135 -4.806 -44.102 1.00 44.52 253 VAL B C 1
ATOM 3889 O O . VAL B 1 253 ? 11.262 -4.315 -44.044 1.00 44.80 253 VAL B O 1
ATOM 3893 N N . GLY B 1 254 ? 9.818 -5.781 -44.949 1.00 46.57 254 GLY B N 1
ATOM 3894 C CA . GLY B 1 254 ? 10.819 -6.313 -45.856 1.00 49.00 254 GLY B CA 1
ATOM 3895 C C . GLY B 1 254 ? 10.539 -5.982 -47.307 1.00 50.84 254 GLY B C 1
ATOM 3896 O O . GLY B 1 254 ? 9.466 -5.404 -47.590 1.00 51.96 254 GLY B O 1
#